Protein 3PZJ (pdb70)

Sequence (375 aa):
SPPIAPSTPLLAGWRSAGKAPEAAIRGEAVSLQPLDAPRHGAALFRLFAGDDSHWEHLPYGPFEDEDAFITWLALTVAQSDTALYVVCAKDSDDQALGFLGYRQVQAHGAIEIGHVNFSPALRRTRLATEAVFLLLKTAFELGYRRCCEWRCDSRNAASAAAARRFGFQFEGTLLRQAVVKRRNRDTHVFSLDGEWDAAGWRSAGKAPEAAIRGEAVSLQPLDAPRHGAALFRLFAGDDSHWEHLPYGPFEDEDAFITWLALTVAQQSDTALYVVCASDQALGFLGYRRQVQAHGAIEIGHVNFSPALRRLATEAVFLLLKTAFELGYRRCEWRCDSRNAASAAAARRFGFQFEGTLRQAVVKRRNRDTHVFSLDGEWDA

Solvent-accessible surface area: 17726 Å² total

Foldseek 3Di:
DDDDDDDDDDDPPDDFFDAADQQWQADDFKIWGWDDLVPCQVLQLVLCVPPFCLCVFPQDDDAPDSVRRSVVVVVQCPDRFWTKTFIDTGPDPRGQHMWTWGDTRGQLEIETDPGRGRPVGPPDPSSLVVVVSRVVRSVVRPRFKYKYKTFPVCVVSVVVCVVNPWAWDDWAFQPAGPRHGTIMTITMGSVSNVD/DPQFWFADDDQQWLDDDQKIWGWDDLVPCQQLQLVLCPPPFCLCVFHQDDDAPDSVRRSVVVVVQCVDPFWTKTFIDSVVRTFWMWTWGDTTRQLEIETDPGRGHPVCCVSSVVVVVSRVVVSLVSPRFKYKYKTFPVDPVSVVSCVVVPWAWDDWQFQPAGPNHGTIMTMTMGSVSVVD

Structure (mmCIF, N/CA/C/O backbone):
data_3PZJ
#
_entry.id   3PZJ
#
_cell.length_a   64.665
_cell.length_b   67.434
_cell.length_c   85.271
_cell.angle_alpha   90.00
_cell.angle_beta   90.00
_cell.angle_gamma   90.00
#
_symmetry.space_group_name_H-M   'P 21 21 21'
#
loop_
_entity.id
_entity.type
_entity.pdbx_description
1 polymer 'Probable acetyltransferases'
2 non-polymer 'SODIUM ION'
3 non-polymer 1,2-ETHANEDIOL
4 water water
#
loop_
_atom_site.group_PDB
_atom_site.id
_atom_site.type_symbol
_atom_site.label_atom_id
_atom_site.label_alt_id
_atom_site.label_comp_id
_atom_site.label_asym_id
_atom_site.label_entity_id
_atom_site.label_seq_id
_atom_site.pdbx_PDB_ins_code
_atom_site.Cartn_x
_atom_site.Cartn_y
_atom_site.Cartn_z
_atom_site.occupancy
_atom_site.B_iso_or_equiv
_atom_site.auth_seq_id
_atom_site.auth_comp_id
_atom_site.auth_asym_id
_atom_site.auth_atom_id
_atom_site.pdbx_PDB_model_num
ATOM 1 N N . SER A 1 10 ? 14.228 13.934 -25.227 1.00 62.80 7 SER A N 1
ATOM 2 C CA . SER A 1 10 ? 14.641 12.899 -24.250 1.00 60.52 7 SER A CA 1
ATOM 3 C C . SER A 1 10 ? 14.444 13.416 -22.819 1.00 57.25 7 SER A C 1
ATOM 4 O O . SER A 1 10 ? 14.661 14.601 -22.534 1.00 56.82 7 SER A O 1
ATOM 7 N N . PRO A 1 11 ? 14.039 12.521 -21.908 1.00 54.67 8 PRO A N 1
ATOM 8 C CA . PRO A 1 11 ? 13.570 12.931 -20.595 1.00 52.41 8 PRO A CA 1
ATOM 9 C C . PRO A 1 11 ? 14.616 13.664 -19.692 1.00 51.11 8 PRO A C 1
ATOM 10 O O . PRO A 1 11 ? 15.820 13.538 -19.863 1.00 50.06 8 PRO A O 1
ATOM 14 N N . PRO A 1 12 ? 14.134 14.447 -18.729 1.00 51.04 9 PRO A N 1
ATOM 15 C CA . PRO A 1 12 ? 15.047 15.238 -17.924 1.00 50.67 9 PRO A CA 1
ATOM 16 C C . PRO A 1 12 ? 16.164 14.414 -17.267 1.00 50.30 9 PRO A C 1
ATOM 17 O O . PRO A 1 12 ? 15.947 13.235 -16.900 1.00 49.73 9 PRO A O 1
ATOM 21 N N . ILE A 1 13 ? 17.350 15.020 -17.166 1.00 50.09 10 ILE A N 1
ATOM 22 C CA . ILE A 1 13 ? 18.383 14.535 -16.263 1.00 49.78 10 ILE A CA 1
ATOM 23 C C . ILE A 1 13 ? 18.135 15.285 -14.968 1.00 49.47 10 ILE A C 1
ATOM 24 O O . ILE A 1 13 ? 18.155 16.532 -14.932 1.00 50.05 10 ILE A O 1
ATOM 29 N N . ALA A 1 14 ? 17.885 14.541 -13.896 1.00 47.83 11 ALA A N 1
ATOM 30 C CA . ALA A 1 14 ? 17.665 15.167 -12.605 1.00 47.22 11 ALA A CA 1
ATOM 31 C C . ALA A 1 14 ? 19.032 15.447 -11.953 1.00 47.31 11 ALA A C 1
ATOM 32 O O . ALA A 1 14 ? 19.934 14.584 -11.987 1.00 46.40 11 ALA A O 1
ATOM 34 N N . PRO A 1 15 ? 19.190 16.652 -11.346 1.00 47.55 12 PRO A N 1
ATOM 35 C CA . PRO A 1 15 ? 20.418 16.928 -10.593 1.00 48.10 12 PRO A CA 1
ATOM 36 C C . PRO A 1 15 ? 20.508 16.179 -9.250 1.00 48.49 12 PRO A C 1
ATOM 37 O O . PRO A 1 15 ? 19.553 15.522 -8.826 1.00 46.46 12 PRO A O 1
ATOM 41 N N . SER A 1 16 ? 21.628 16.369 -8.540 1.00 57.60 13 SER A N 1
ATOM 42 C CA . SER A 1 16 ? 21.757 15.905 -7.165 1.00 53.10 13 SER A CA 1
ATOM 43 C C . SER A 1 16 ? 20.751 16.650 -6.276 1.00 50.55 13 SER A C 1
ATOM 44 O O . SER A 1 16 ? 20.463 17.814 -6.534 1.00 53.37 13 SER A O 1
ATOM 47 N N . THR A 1 17 ? 20.184 15.966 -5.280 1.00 47.00 14 THR A N 1
ATOM 48 C CA . THR A 1 17 ? 19.315 16.625 -4.303 1.00 45.58 14 THR A CA 1
ATOM 49 C C . THR A 1 17 ? 19.702 16.273 -2.858 1.00 42.66 14 THR A C 1
ATOM 50 O O . THR A 1 17 ? 20.378 15.285 -2.601 1.00 41.56 14 THR A O 1
ATOM 54 N N . PRO A 1 18 ? 19.293 17.114 -1.907 1.00 42.07 15 PRO A N 1
ATOM 55 C CA . PRO A 1 18 ? 19.675 16.802 -0.553 1.00 42.06 15 PRO A CA 1
ATOM 56 C C . PRO A 1 18 ? 19.064 15.503 -0.055 1.00 39.93 15 PRO A C 1
ATOM 57 O O . PRO A 1 18 ? 18.113 14.997 -0.625 1.00 40.12 15 PRO A O 1
ATOM 61 N N . LEU A 1 19 ? 19.654 14.965 0.979 1.00 40.89 16 LEU A N 1
ATOM 62 C CA . LEU A 1 19 ? 19.046 13.889 1.731 1.00 43.14 16 LEU A CA 1
ATOM 63 C C . LEU A 1 19 ? 17.651 14.285 2.225 1.00 41.97 16 LEU A C 1
ATOM 64 O O . LEU A 1 19 ? 17.388 15.470 2.530 1.00 39.71 16 LEU A O 1
ATOM 69 N N . LEU A 1 20 ? 16.774 13.284 2.307 1.00 40.45 17 LEU A N 1
ATOM 70 C CA . LEU A 1 20 ? 15.455 13.457 2.902 1.00 40.95 17 LEU A CA 1
ATOM 71 C C . LEU A 1 20 ? 15.587 13.339 4.404 1.00 46.78 17 LEU A C 1
ATOM 72 O O . LEU A 1 20 ? 16.148 12.320 4.869 1.00 48.96 17 LEU A O 1
ATOM 77 N N . ALA A 1 21 ? 15.050 14.341 5.137 1.00 48.16 18 ALA A N 1
ATOM 78 C CA . ALA A 1 21 ? 15.214 14.413 6.611 1.00 56.25 18 ALA A CA 1
ATOM 79 C C . ALA A 1 21 ? 14.192 13.521 7.312 1.00 60.20 18 ALA A C 1
ATOM 80 O O . ALA A 1 21 ? 12.975 13.564 7.007 1.00 59.37 18 ALA A O 1
ATOM 82 N N . GLY A 1 22 ? 14.681 12.700 8.224 1.00 48.03 19 GLY A N 1
ATOM 83 C CA . GLY A 1 22 ? 13.816 11.871 9.021 1.00 48.43 19 GLY A CA 1
ATOM 84 C C . GLY A 1 22 ? 13.052 10.880 8.155 1.00 45.45 19 GLY A C 1
ATOM 85 O O . GLY A 1 22 ? 11.877 10.577 8.460 1.00 46.94 19 GLY A O 1
ATOM 86 N N . TRP A 1 23 ? 13.690 10.385 7.085 1.00 43.20 20 TRP A N 1
ATOM 87 C CA . TRP A 1 23 ? 13.061 9.323 6.280 1.00 40.12 20 TRP A CA 1
ATOM 88 C C . TRP A 1 23 ? 13.000 8.018 7.083 1.00 38.86 20 TRP A C 1
ATOM 89 O O . TRP A 1 23 ? 13.961 7.636 7.777 1.00 38.19 20 TRP A O 1
ATOM 100 N N . ARG A 1 24 ? 11.850 7.372 7.057 1.00 36.64 21 ARG A N 1
ATOM 101 C CA . ARG A 1 24 ? 11.726 5.990 7.527 1.00 36.70 21 ARG A CA 1
ATOM 102 C C . ARG A 1 24 ? 10.641 5.264 6.734 1.00 35.46 21 ARG A C 1
ATOM 103 O O . ARG A 1 24 ? 9.833 5.941 6.038 1.00 32.81 21 ARG A O 1
ATOM 111 N N . SER A 1 25 ? 10.586 3.932 6.858 1.00 34.09 22 SER A N 1
ATOM 112 C CA . SER A 1 25 ? 9.545 3.204 6.150 1.00 33.53 22 SER A CA 1
ATOM 113 C C . SER A 1 25 ? 8.167 3.714 6.544 1.00 32.57 22 SER A C 1
ATOM 114 O O . SER A 1 25 ? 7.911 4.103 7.708 1.00 30.02 22 SER A O 1
ATOM 117 N N . ALA A 1 26 ? 7.267 3.717 5.543 1.00 29.84 23 ALA A N 1
ATOM 118 C CA . ALA A 1 26 ? 5.879 4.074 5.804 1.00 30.08 23 ALA A CA 1
ATOM 119 C C . ALA A 1 26 ? 5.146 2.946 6.570 1.00 31.27 23 ALA A C 1
ATOM 120 O O . ALA A 1 26 ? 5.576 1.746 6.587 1.00 31.29 23 ALA A O 1
ATOM 122 N N . GLY A 1 27 ? 4.037 3.308 7.217 1.00 31.39 24 GLY A N 1
ATOM 123 C CA . GLY A 1 27 ? 3.298 2.345 8.062 1.00 33.02 24 GLY A CA 1
ATOM 124 C C . GLY A 1 27 ? 2.425 1.356 7.286 1.00 32.53 24 GLY A C 1
ATOM 125 O O . GLY A 1 27 ? 2.171 1.520 6.074 1.00 29.40 24 GLY A O 1
ATOM 126 N N . LYS A 1 28 ? 1.946 0.344 8.019 1.00 32.75 25 LYS A N 1
ATOM 127 C CA . LYS A 1 28 ? 1.083 -0.693 7.491 1.00 33.13 25 LYS A CA 1
ATOM 128 C C . LYS A 1 28 ? -0.339 -0.117 7.343 1.00 32.91 25 LYS A C 1
ATOM 129 O O . LYS A 1 28 ? -0.672 0.898 7.947 1.00 33.05 25 LYS A O 1
ATOM 131 N N . ALA A 1 29 ? -1.200 -0.797 6.594 1.00 33.37 26 ALA A N 1
ATOM 132 C CA . ALA A 1 29 ? -2.583 -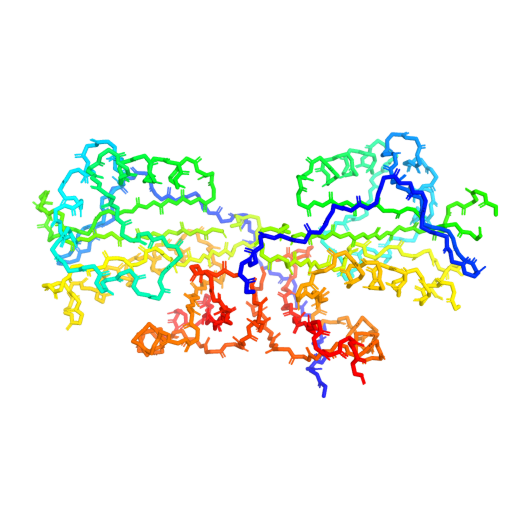0.266 6.351 1.00 33.48 26 ALA A CA 1
ATOM 133 C C . ALA A 1 29 ? -3.376 -0.387 7.620 1.00 34.14 26 ALA A C 1
ATOM 134 O O . ALA A 1 29 ? -3.165 -1.358 8.371 1.00 32.45 26 ALA A O 1
ATOM 136 N N . PRO A 1 30 ? -4.254 0.583 7.916 1.00 34.51 27 PRO A N 1
ATOM 137 C CA . PRO A 1 30 ? -4.933 0.470 9.192 1.00 35.31 27 PRO A CA 1
ATOM 138 C C . PRO A 1 30 ? -5.730 -0.785 9.242 1.00 36.37 27 PRO A C 1
ATOM 139 O O . PRO A 1 30 ? -6.367 -1.193 8.231 1.00 34.74 27 PRO A O 1
ATOM 143 N N . GLU A 1 31 ? -5.727 -1.365 10.435 1.00 37.01 28 GLU A N 1
ATOM 144 C CA . GLU A 1 31 ? -6.502 -2.572 10.739 1.00 38.94 28 GLU A CA 1
ATOM 145 C C . GLU A 1 31 ? -7.843 -2.210 11.445 1.00 39.09 28 GLU A C 1
ATOM 146 O O . GLU A 1 31 ? -8.664 -3.063 11.707 1.00 43.67 28 GLU A O 1
ATOM 148 N N . ALA A 1 32 ? -8.061 -0.944 11.775 1.00 39.07 29 ALA A N 1
ATOM 149 C CA . ALA A 1 32 ? -9.350 -0.479 12.345 1.00 38.72 29 ALA A CA 1
ATOM 150 C C . ALA A 1 32 ? -9.991 0.433 11.347 1.00 36.92 29 ALA A C 1
ATOM 151 O O . ALA A 1 32 ? -9.311 0.872 10.419 1.00 35.03 29 ALA A O 1
ATOM 153 N N . ALA A 1 33 ? -11.267 0.745 11.546 1.00 37.33 30 ALA A N 1
ATOM 154 C CA . ALA A 1 33 ? -12.021 1.599 10.618 1.00 37.80 30 ALA A CA 1
ATOM 155 C C . ALA A 1 33 ? -11.449 2.984 10.531 1.00 37.56 30 ALA A C 1
ATOM 156 O O . ALA A 1 33 ? -11.012 3.518 11.546 1.00 38.89 30 ALA A O 1
ATOM 158 N N . ILE A 1 34 ? -11.508 3.556 9.332 1.00 36.51 31 ILE A N 1
ATOM 159 C CA . ILE A 1 34 ? -11.064 4.914 9.052 1.00 36.56 31 ILE A CA 1
ATOM 160 C C . ILE A 1 34 ? -12.322 5.776 8.984 1.00 37.63 31 ILE A C 1
ATOM 161 O O . ILE A 1 34 ? -13.145 5.602 8.102 1.00 36.64 31 ILE A O 1
ATOM 166 N N . ARG A 1 35 ? -12.493 6.680 9.960 1.00 39.51 32 ARG A N 1
ATOM 167 C CA . ARG A 1 35 ? -13.770 7.371 10.139 1.00 40.93 32 ARG A CA 1
ATOM 168 C C . ARG A 1 35 ? -13.677 8.766 9.526 1.00 41.39 32 ARG A C 1
ATOM 169 O O . ARG A 1 35 ? -12.704 9.510 9.773 1.00 42.67 32 ARG A O 1
ATOM 171 N N . GLY A 1 36 ? -14.653 9.117 8.690 1.00 39.17 33 GLY A N 1
ATOM 172 C CA . GLY A 1 36 ? -14.758 10.469 8.215 1.00 38.90 33 GLY A CA 1
ATOM 173 C C . GLY A 1 36 ? -16.008 11.139 8.733 1.00 39.45 33 GLY A C 1
ATOM 174 O O . GLY A 1 36 ? -16.604 10.719 9.752 1.00 40.50 33 GLY A O 1
ATOM 175 N N . GLU A 1 37 ? -16.398 12.196 8.045 1.00 39.12 34 GLU A N 1
ATOM 176 C CA . GLU A 1 37 ? -17.596 12.942 8.415 1.00 42.06 34 GLU A CA 1
ATOM 177 C C . GLU A 1 37 ? -18.856 12.195 7.965 1.00 41.14 34 GLU A C 1
ATOM 178 O O . GLU A 1 37 ? -19.780 12.036 8.772 1.00 43.36 34 GLU A O 1
ATOM 180 N N . ALA A 1 38 ? -18.910 11.704 6.721 1.00 39.53 35 ALA A N 1
ATOM 181 C CA . ALA A 1 38 ? -20.160 11.061 6.215 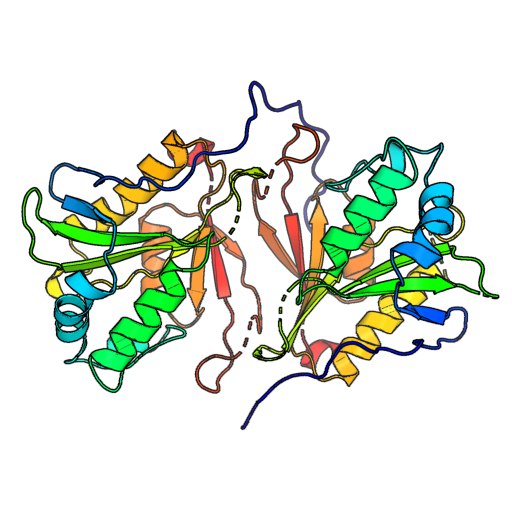1.00 38.66 35 ALA A CA 1
ATOM 182 C C . ALA A 1 38 ? -19.944 9.584 5.922 1.00 38.07 35 ALA A C 1
ATOM 183 O O . ALA A 1 38 ? -20.871 8.850 5.645 1.00 37.78 35 ALA A O 1
ATOM 185 N N . VAL A 1 39 ? -18.694 9.148 5.942 1.00 36.95 36 VAL A N 1
ATOM 186 C CA . VAL A 1 39 ? -18.355 7.775 5.565 1.00 36.08 36 VAL A CA 1
ATOM 187 C C . VAL A 1 39 ? -17.445 7.207 6.602 1.00 36.22 36 VAL A C 1
ATOM 188 O O . VAL A 1 39 ? -16.671 7.927 7.268 1.00 36.40 36 VAL A O 1
ATOM 192 N N . SER A 1 40 ? -17.498 5.897 6.707 1.00 35.28 37 SER A N 1
ATOM 193 C CA . SER A 1 40 ? -16.461 5.161 7.386 1.00 35.16 37 SER A CA 1
ATOM 194 C C . SER A 1 40 ? -16.029 4.034 6.436 1.00 31.76 37 SER A C 1
ATOM 195 O O . SER A 1 40 ? -16.866 3.409 5.738 1.00 31.91 37 SER A O 1
ATOM 198 N N . LEU A 1 41 ? -14.741 3.767 6.451 1.00 31.45 38 LEU A N 1
ATOM 199 C CA . LEU A 1 41 ? -14.116 2.665 5.678 1.00 30.48 38 LEU A CA 1
ATOM 200 C C . LEU A 1 41 ? -13.774 1.541 6.668 1.00 29.79 38 LEU A C 1
ATOM 201 O O . LEU A 1 41 ? -12.967 1.749 7.619 1.00 28.69 38 LEU A O 1
ATOM 206 N N . GLN A 1 42 ? -14.465 0.426 6.519 1.00 27.90 39 GLN A N 1
ATOM 207 C CA . GLN A 1 42 ? -14.279 -0.658 7.424 1.00 29.87 39 GLN A CA 1
ATOM 208 C C . GLN A 1 42 ? -13.375 -1.673 6.801 1.00 28.09 39 GLN A C 1
ATOM 209 O O . GLN A 1 42 ? -13.604 -2.070 5.661 1.00 29.33 39 GLN A O 1
ATOM 215 N N . PRO A 1 43 ? -12.419 -2.178 7.559 1.00 28.58 40 PRO A N 1
ATOM 216 C CA . PRO A 1 43 ? -11.583 -3.234 7.039 1.00 28.38 40 PRO A CA 1
ATOM 217 C C . PRO A 1 43 ? -12.374 -4.376 6.508 1.00 27.56 40 PRO A C 1
ATOM 218 O O . PRO A 1 43 ? -13.258 -4.914 7.204 1.00 23.44 40 PRO A O 1
ATOM 222 N N . LEU A 1 44 ? -12.037 -4.827 5.306 1.00 27.04 41 LEU A N 1
ATOM 223 C CA . LEU A 1 44 ? -12.912 -5.729 4.655 1.00 28.39 41 LEU A CA 1
ATOM 224 C C . LEU A 1 44 ? -12.696 -7.087 5.322 1.00 30.65 41 LEU A C 1
ATOM 225 O O . LEU A 1 44 ? -11.586 -7.495 5.617 1.00 30.15 41 LEU A O 1
ATOM 230 N N . ASP A 1 45 ? -13.776 -7.797 5.503 1.00 30.34 42 ASP A N 1
ATOM 231 C CA . ASP A 1 45 ? -13.743 -9.125 6.091 1.00 34.12 42 ASP A CA 1
ATOM 232 C C . ASP A 1 45 ? -14.331 -10.046 5.003 1.00 33.48 42 ASP A C 1
ATOM 233 O O . ASP A 1 45 ? -15.482 -10.177 4.898 1.00 35.38 42 ASP A O 1
ATOM 238 N N . ALA A 1 46 ? -13.483 -10.551 4.127 1.00 36.67 43 ALA A N 1
ATOM 239 C CA . ALA A 1 46 ? -13.925 -11.115 2.813 1.00 36.44 43 ALA A CA 1
ATOM 240 C C . ALA A 1 46 ? -15.117 -12.063 2.964 1.00 37.10 43 ALA A C 1
ATOM 241 O O . ALA A 1 46 ? -16.158 -11.882 2.308 1.00 35.77 43 ALA A O 1
ATOM 243 N N . PRO A 1 47 ? -15.004 -13.022 3.871 1.00 39.04 44 PRO A N 1
ATOM 244 C CA . PRO A 1 47 ? -16.137 -13.939 4.058 1.00 40.75 44 PRO A CA 1
ATOM 245 C C . PRO A 1 47 ? -17.386 -13.361 4.778 1.00 41.44 44 PRO A C 1
ATOM 246 O O . PRO A 1 47 ? -18.483 -13.971 4.657 1.00 42.53 44 PRO A O 1
ATOM 250 N N . ARG A 1 48 ? -17.230 -12.289 5.561 1.00 39.29 45 ARG A N 1
ATOM 251 C CA . ARG A 1 48 ? -18.426 -11.667 6.221 1.00 40.45 45 ARG A CA 1
ATOM 252 C C . ARG A 1 48 ? -19.155 -10.668 5.280 1.00 38.15 45 ARG A C 1
ATOM 253 O O . ARG A 1 48 ? -20.378 -10.698 5.163 1.00 39.14 45 ARG A O 1
ATOM 261 N N . HIS A 1 49 ? -18.395 -9.737 4.702 1.00 35.91 46 HIS A N 1
ATOM 262 C CA . HIS A 1 49 ? -18.912 -8.623 3.886 1.00 33.48 46 HIS A CA 1
ATOM 263 C C . HIS A 1 49 ? -19.231 -9.094 2.471 1.00 31.98 46 HIS A C 1
ATOM 264 O O . HIS A 1 49 ? -19.978 -8.424 1.726 1.00 30.30 46 HIS A O 1
ATOM 271 N N . GLY A 1 50 ? -18.661 -10.238 2.122 1.00 28.77 47 GLY A N 1
ATOM 272 C CA . GLY A 1 50 ? -18.707 -10.845 0.798 1.00 29.01 47 GLY A CA 1
ATOM 273 C C . GLY A 1 50 ? -20.070 -10.911 0.106 1.00 29.50 47 GLY A C 1
ATOM 274 O O . GLY A 1 50 ? -20.193 -10.474 -1.033 1.00 26.55 47 GLY A O 1
ATOM 275 N N . ALA A 1 51 ? -21.076 -11.523 0.737 1.00 30.92 48 ALA A N 1
ATOM 276 C CA . ALA A 1 51 ? -22.407 -11.683 0.081 1.00 32.92 48 ALA A CA 1
ATOM 277 C C . ALA A 1 51 ? -23.097 -10.342 -0.182 1.00 31.82 48 ALA A C 1
ATOM 278 O O . ALA A 1 51 ? -23.656 -10.144 -1.244 1.00 32.33 48 ALA A O 1
ATOM 280 N N . ALA A 1 52 ? -22.948 -9.395 0.739 1.00 31.26 49 ALA A N 1
ATOM 281 C CA . ALA A 1 52 ? -23.517 -8.075 0.546 1.00 31.65 49 ALA A CA 1
ATOM 282 C C . ALA A 1 52 ? -22.866 -7.400 -0.627 1.00 30.86 49 ALA A C 1
ATOM 283 O O . ALA A 1 52 ? -23.559 -6.761 -1.444 1.00 29.80 49 ALA A O 1
ATOM 285 N N . LEU A 1 53 ? -21.541 -7.503 -0.721 1.00 28.65 50 LEU A N 1
ATOM 286 C CA . LEU A 1 53 ? -20.853 -6.813 -1.817 1.00 27.86 50 LEU A CA 1
ATOM 287 C C . LEU A 1 53 ? -21.205 -7.480 -3.117 1.00 29.08 50 LEU A C 1
ATOM 288 O O . LEU A 1 53 ? -21.361 -6.810 -4.102 1.00 30.07 50 LEU A O 1
ATOM 293 N N . PHE A 1 54 ? -21.300 -8.815 -3.123 1.00 26.92 51 PHE A N 1
ATOM 294 C CA . PHE A 1 54 ? -21.675 -9.502 -4.337 1.00 30.31 51 PHE A CA 1
ATOM 295 C C . PHE A 1 54 ? -22.985 -8.955 -4.894 1.00 30.88 51 PHE A C 1
ATOM 296 O O . PHE A 1 54 ? -23.081 -8.655 -6.076 1.00 30.94 51 PHE A O 1
ATOM 304 N N . ARG A 1 55 ? -23.994 -8.853 -4.032 1.00 32.25 52 ARG A N 1
ATOM 305 C CA . ARG A 1 55 ? -25.368 -8.411 -4.431 1.00 34.81 52 ARG A CA 1
ATOM 306 C C . ARG A 1 55 ? -25.332 -7.044 -5.020 1.00 35.15 52 ARG A C 1
ATOM 307 O O . ARG A 1 55 ? -26.088 -6.758 -5.918 1.00 35.32 52 ARG A O 1
ATOM 315 N N . LEU A 1 56 ? -24.446 -6.194 -4.501 1.00 33.95 53 LEU A N 1
ATOM 316 C CA . LEU A 1 56 ? -24.381 -4.840 -4.956 1.00 34.33 53 LEU A CA 1
ATOM 317 C C . LEU A 1 56 ? -24.118 -4.732 -6.470 1.00 33.46 53 LEU A C 1
ATOM 318 O O . LEU A 1 56 ? -24.631 -3.795 -7.120 1.00 34.20 53 LEU A O 1
ATOM 323 N N . PHE A 1 57 ? -23.350 -5.667 -7.045 1.00 32.01 54 PHE A N 1
ATOM 324 C CA . PHE A 1 57 ? -22.983 -5.577 -8.454 1.00 32.61 54 PHE A CA 1
ATOM 325 C C . PHE A 1 57 ? -23.645 -6.664 -9.299 1.00 35.76 54 PHE A C 1
ATOM 326 O O . PHE A 1 57 ? -23.626 -6.569 -10.517 1.00 34.88 54 PHE A O 1
ATOM 334 N N . ALA A 1 58 ? -24.203 -7.693 -8.625 1.00 38.69 55 ALA A N 1
ATOM 335 C CA . ALA A 1 58 ? -24.794 -8.882 -9.275 1.00 41.09 55 ALA A CA 1
ATOM 336 C C . ALA A 1 58 ? -25.666 -8.474 -10.430 1.00 42.28 55 ALA A C 1
ATOM 337 O O . ALA A 1 58 ? -25.744 -9.187 -11.451 1.00 45.54 55 ALA A O 1
ATOM 339 N N . GLY A 1 59 ? -26.329 -7.339 -10.272 1.00 42.95 56 GLY A N 1
ATOM 340 C CA . GLY A 1 59 ? -27.269 -6.875 -11.238 1.00 43.68 56 GLY A CA 1
ATOM 341 C C . GLY A 1 59 ? -26.757 -6.476 -12.605 1.00 44.39 56 GLY A C 1
ATOM 342 O O . GLY A 1 59 ? -27.295 -6.955 -13.604 1.00 46.80 56 GLY A O 1
ATOM 343 N N . ASP A 1 60 ? -25.769 -5.569 -12.658 1.00 40.21 57 ASP A N 1
ATOM 344 C CA . ASP A 1 60 ? -25.298 -5.027 -13.911 1.00 39.77 57 ASP A CA 1
ATOM 345 C C . ASP A 1 60 ? -23.824 -5.396 -14.188 1.00 35.85 57 ASP A C 1
ATOM 346 O O . ASP A 1 60 ? -22.913 -4.746 -13.734 1.00 34.79 57 ASP A O 1
ATOM 351 N N . ASP A 1 61 ? -23.634 -6.413 -15.019 1.00 33.29 58 ASP A N 1
ATOM 352 C CA . ASP A 1 61 ? -22.331 -6.903 -15.386 1.00 32.91 58 ASP A CA 1
ATOM 353 C C . ASP A 1 61 ? -21.414 -5.903 -16.071 1.00 31.74 58 ASP A C 1
ATOM 354 O O . ASP A 1 61 ? -20.211 -6.115 -16.064 1.00 30.90 58 ASP A O 1
ATOM 359 N N . SER A 1 62 ? -21.970 -4.811 -16.589 1.00 30.46 59 SER A N 1
ATOM 360 C CA . SER A 1 62 ? -21.174 -3.737 -17.214 1.00 32.44 59 SER A CA 1
ATOM 361 C C . SER A 1 62 ? -20.224 -3.069 -16.209 1.00 30.53 59 SER A C 1
ATOM 362 O O . SER A 1 62 ? -19.242 -2.516 -16.612 1.00 29.78 59 SER A O 1
ATOM 365 N N . HIS A 1 63 ? -20.476 -3.230 -14.915 1.00 28.66 60 HIS A N 1
ATOM 366 C CA . HIS A 1 63 ? -19.601 -2.744 -13.862 1.00 28.20 60 HIS A CA 1
ATOM 367 C C . HIS A 1 63 ? -18.116 -3.137 -14.059 1.00 27.38 60 HIS A C 1
ATOM 368 O O . HIS A 1 63 ? -17.208 -2.354 -13.834 1.00 26.93 60 HIS A O 1
ATOM 375 N N . TRP A 1 64 ? -17.898 -4.343 -14.550 1.00 28.30 61 TRP A N 1
ATOM 376 C CA . TRP A 1 64 ? -16.605 -4.964 -14.633 1.00 28.39 61 TRP A CA 1
ATOM 377 C C . TRP A 1 64 ? -15.892 -4.657 -15.980 1.00 30.49 61 TRP A C 1
ATOM 378 O O . TRP A 1 64 ? -14.758 -5.032 -16.141 1.00 29.97 61 TRP A O 1
ATOM 389 N N . GLU A 1 65 ? -16.525 -3.871 -16.878 1.00 31.57 62 GLU A N 1
ATOM 390 C CA . GLU A 1 65 ? -16.124 -3.760 -18.290 1.00 33.78 62 GLU A CA 1
ATOM 391 C C . GLU A 1 65 ? -14.639 -3.433 -18.451 1.00 34.08 62 GLU A C 1
ATOM 392 O O . GLU A 1 65 ? -13.967 -3.999 -19.320 1.00 34.38 62 GLU A O 1
ATOM 398 N N . HIS A 1 66 ? -14.145 -2.491 -17.664 1.00 31.81 63 HIS A N 1
ATOM 399 C CA . HIS A 1 66 ? -12.728 -2.061 -17.796 1.00 33.02 63 HIS A CA 1
ATOM 400 C C . HIS A 1 66 ? -11.819 -2.560 -16.646 1.00 32.57 63 HIS A C 1
ATOM 401 O O . HIS A 1 66 ? -10.661 -2.062 -16.433 1.00 33.90 63 HIS A O 1
ATOM 408 N N . LEU A 1 67 ? -12.294 -3.550 -15.915 1.00 31.79 64 LEU A N 1
ATOM 409 C CA . LEU A 1 67 ? -11.548 -4.072 -14.770 1.00 30.70 64 LEU A CA 1
ATOM 410 C C . LEU A 1 67 ? -10.972 -5.429 -15.062 1.00 31.28 64 LEU A C 1
ATOM 411 O O . LEU A 1 67 ? -11.564 -6.184 -15.864 1.00 29.90 64 LEU A O 1
ATOM 416 N N . PRO A 1 68 ? -9.887 -5.819 -14.354 1.00 29.29 65 PRO A N 1
ATOM 417 C CA . PRO A 1 68 ? -9.301 -7.112 -14.681 1.00 30.98 65 PRO A CA 1
ATOM 418 C C . PRO A 1 68 ? -9.963 -8.322 -14.034 1.00 31.82 65 PRO A C 1
ATOM 419 O O . PRO A 1 68 ? -9.414 -9.407 -14.057 1.00 33.11 65 PRO A O 1
ATOM 423 N N . TYR A 1 69 ? -11.154 -8.143 -13.458 1.00 29.77 66 TYR A N 1
ATOM 424 C CA . TYR A 1 69 ? -11.863 -9.216 -12.817 1.00 29.47 66 TYR A CA 1
ATOM 425 C C . TYR A 1 69 ? -13.333 -8.970 -12.996 1.00 28.51 66 TYR A C 1
ATOM 426 O O . TYR A 1 69 ? -13.756 -7.895 -13.376 1.00 28.13 66 TYR A O 1
ATOM 435 N N . GLY A 1 70 ? -14.112 -9.947 -12.596 1.00 30.24 67 GLY A N 1
ATOM 436 C CA . GLY A 1 70 ? -15.541 -9.880 -12.764 1.00 30.18 67 GLY A CA 1
ATOM 437 C C . GLY A 1 70 ? -15.977 -10.125 -14.219 1.00 31.91 67 GLY A C 1
ATOM 438 O O . GLY A 1 70 ? -15.187 -10.131 -15.156 1.00 32.91 67 GLY A O 1
ATOM 439 N N . PRO A 1 71 ? -17.247 -10.385 -14.418 1.00 32.51 68 PRO A N 1
ATOM 440 C CA . PRO A 1 71 ? -18.250 -10.636 -13.395 1.00 31.89 68 PRO A CA 1
ATOM 441 C C . PRO A 1 71 ? -18.035 -11.980 -12.729 1.00 31.01 68 PRO A C 1
ATOM 442 O O . PRO A 1 71 ? -17.196 -12.775 -13.152 1.00 30.84 68 PRO A O 1
ATOM 446 N N . PHE A 1 72 ? -18.739 -12.177 -11.635 1.00 31.48 69 PHE A N 1
ATOM 447 C CA . PHE A 1 72 ? -18.595 -13.372 -10.808 1.00 31.35 69 PHE A CA 1
ATOM 448 C C . PHE A 1 72 ? -19.830 -14.278 -10.980 1.00 33.80 69 PHE A C 1
ATOM 449 O O . PHE A 1 72 ? -20.959 -13.809 -10.954 1.00 33.06 69 PHE A O 1
ATOM 457 N N . GLU A 1 73 ? -19.599 -15.559 -11.222 1.00 35.96 70 GLU A N 1
ATOM 458 C CA . GLU A 1 73 ? -20.710 -16.438 -11.583 1.00 39.44 70 GLU A CA 1
ATOM 459 C C . GLU A 1 73 ? -21.651 -16.676 -10.395 1.00 38.70 70 GLU A C 1
ATOM 460 O O . GLU A 1 73 ? -22.762 -17.127 -10.607 1.00 39.74 70 GLU A O 1
ATOM 466 N N . ASP A 1 74 ? -21.148 -16.508 -9.168 1.00 35.76 71 ASP A N 1
ATOM 467 C CA . ASP A 1 74 ? -21.942 -16.638 -7.953 1.00 36.67 71 ASP A CA 1
ATOM 468 C C . ASP A 1 74 ? -21.186 -16.091 -6.747 1.00 34.15 71 ASP A C 1
ATOM 469 O O . ASP A 1 74 ? -20.034 -15.765 -6.830 1.00 30.73 71 ASP A O 1
ATOM 474 N N . GLU A 1 75 ? -21.861 -16.039 -5.614 1.00 34.16 72 GLU A N 1
ATOM 475 C CA . GLU A 1 75 ? -21.281 -15.585 -4.372 1.00 34.41 72 GLU A CA 1
ATOM 476 C C . GLU A 1 75 ? -19.965 -16.224 -3.984 1.00 32.43 72 GLU A C 1
ATOM 477 O O . GLU A 1 75 ? -19.031 -15.517 -3.566 1.00 30.83 72 GLU A O 1
ATOM 483 N N . ASP A 1 76 ? -19.900 -17.535 -4.088 1.00 30.64 73 ASP A N 1
ATOM 484 C CA . ASP A 1 76 ? -18.672 -18.215 -3.714 1.00 29.34 73 ASP A CA 1
ATOM 485 C C . ASP A 1 76 ? -17.507 -17.770 -4.573 1.00 28.48 73 ASP A C 1
ATOM 486 O O . ASP A 1 76 ? -16.320 -17.702 -4.094 1.00 27.26 73 ASP A O 1
ATOM 491 N N . ALA A 1 77 ? -17.771 -17.514 -5.844 1.00 27.08 74 ALA A N 1
ATOM 492 C CA . ALA A 1 77 ? -16.645 -17.108 -6.737 1.00 27.45 74 ALA A CA 1
ATOM 493 C C . ALA A 1 77 ? -16.124 -15.761 -6.304 1.00 25.04 74 ALA A C 1
ATOM 494 O O . ALA A 1 77 ? -14.902 -15.501 -6.300 1.00 26.56 74 ALA A O 1
ATOM 496 N N . PHE A 1 78 ? -17.038 -14.910 -5.887 1.00 25.75 75 PHE A N 1
ATOM 497 C CA . PHE A 1 78 ? -16.689 -13.555 -5.489 1.00 24.77 75 PHE A CA 1
ATOM 498 C C . PHE A 1 78 ? -15.971 -13.511 -4.134 1.00 25.90 75 PHE A C 1
ATOM 499 O O . PHE A 1 78 ? -14.991 -12.802 -3.962 1.00 26.09 75 PHE A O 1
ATOM 507 N N . ILE A 1 79 ? -16.404 -14.342 -3.222 1.00 24.19 76 ILE A N 1
ATOM 508 C CA . ILE A 1 79 ? -15.767 -14.457 -1.935 1.00 23.89 76 ILE A CA 1
ATOM 509 C C . ILE A 1 79 ? -14.389 -15.038 -2.107 1.00 23.55 76 ILE A C 1
ATOM 510 O O . ILE A 1 79 ? -13.430 -14.572 -1.498 1.00 24.10 76 ILE A O 1
ATOM 515 N N . THR A 1 80 ? -14.257 -15.982 -3.008 1.00 23.82 77 THR A N 1
ATOM 516 C CA . THR A 1 80 ? -12.963 -16.591 -3.280 1.00 23.77 77 THR A CA 1
ATOM 517 C C . THR A 1 80 ? -11.967 -15.533 -3.811 1.00 23.01 77 THR A C 1
ATOM 518 O O . THR A 1 80 ? -10.877 -15.370 -3.248 1.00 22.27 77 THR A O 1
ATOM 522 N N . TRP A 1 81 ? -12.403 -14.766 -4.815 1.00 22.83 78 TRP A N 1
ATOM 523 C CA . TRP A 1 81 ? -11.625 -13.623 -5.364 1.00 23.63 78 TRP A CA 1
ATOM 524 C C . TRP A 1 81 ? -11.233 -12.638 -4.291 1.00 22.83 78 TRP A C 1
ATOM 525 O O . TRP A 1 81 ? -10.070 -12.202 -4.211 1.00 23.00 78 TRP A O 1
ATOM 536 N N . LEU A 1 82 ? -12.172 -12.270 -3.412 1.00 25.03 79 LEU A N 1
ATOM 537 C CA . LEU A 1 82 ? -11.907 -11.278 -2.395 1.00 25.34 79 LEU A CA 1
ATOM 538 C C . LEU A 1 82 ? -10.878 -11.748 -1.488 1.00 26.25 79 LEU A C 1
ATOM 539 O O . LEU A 1 82 ? -9.931 -11.020 -1.217 1.00 27.39 79 LEU A O 1
ATOM 544 N N . ALA A 1 83 ? -11.061 -12.979 -0.994 1.00 24.82 80 ALA A N 1
ATOM 545 C CA . ALA A 1 83 ? -10.149 -13.596 -0.057 1.00 25.57 80 ALA A CA 1
ATOM 546 C C . ALA A 1 83 ? -8.756 -13.703 -0.616 1.00 24.99 80 ALA A C 1
ATOM 547 O O . ALA A 1 83 ? -7.856 -13.329 0.080 1.00 24.55 80 ALA A O 1
ATOM 549 N N . LEU A 1 84 ? -8.561 -14.215 -1.834 1.00 23.95 81 LEU A N 1
ATOM 550 C CA . LEU A 1 84 ? -7.228 -14.279 -2.453 1.00 24.85 81 LEU A CA 1
ATOM 551 C C . LEU A 1 84 ? -6.640 -12.872 -2.735 1.00 25.43 81 LEU A C 1
ATOM 552 O O . LEU A 1 84 ? -5.402 -12.664 -2.663 1.00 26.36 81 LEU A O 1
ATOM 557 N N . THR A 1 85 ? -7.481 -11.888 -3.040 1.00 23.85 82 THR A N 1
ATOM 558 C CA . THR A 1 85 ? -6.931 -10.521 -3.226 1.00 25.09 82 THR A CA 1
ATOM 559 C C . THR A 1 85 ? -6.371 -9.928 -1.886 1.00 26.38 82 THR A C 1
ATOM 560 O O . THR A 1 85 ? -5.245 -9.403 -1.825 1.00 27.57 82 THR A O 1
ATOM 564 N N . VAL A 1 86 ? -7.167 -10.017 -0.829 1.00 26.47 83 VAL A N 1
ATOM 565 C CA . VAL A 1 86 ? -6.774 -9.503 0.477 1.00 28.25 83 VAL A CA 1
ATOM 566 C C . VAL A 1 86 ? -5.684 -10.321 1.163 1.00 26.76 83 VAL A C 1
ATOM 567 O O . VAL A 1 86 ? -4.901 -9.802 1.977 1.00 26.23 83 VAL A O 1
ATOM 571 N N . ALA A 1 87 ? -5.558 -11.584 0.793 1.00 26.73 84 ALA A N 1
ATOM 572 C CA . ALA A 1 87 ? -4.429 -12.366 1.283 1.00 26.91 84 ALA A CA 1
ATOM 573 C C . ALA A 1 87 ? -3.082 -11.848 0.899 1.00 27.30 84 ALA A C 1
ATOM 574 O O . ALA A 1 87 ? -2.081 -12.104 1.608 1.00 28.94 84 ALA A O 1
ATOM 576 N N . GLN A 1 88 ? -2.976 -11.128 -0.216 1.00 28.71 85 GLN A N 1
ATOM 577 C CA . GLN A 1 88 ? -1.667 -10.566 -0.575 1.00 29.83 85 GLN A CA 1
ATOM 578 C C . GLN A 1 88 ? -1.187 -9.571 0.488 1.00 28.54 85 GLN A C 1
ATOM 579 O O . GLN A 1 88 ? -1.934 -8.656 0.890 1.00 27.12 85 GLN A O 1
ATOM 585 N N . SER A 1 89 ? 0.077 -9.652 0.869 1.00 29.01 86 SER A N 1
ATOM 586 C CA . SER A 1 89 ? 0.564 -8.830 1.948 1.00 30.64 86 SER A CA 1
ATOM 587 C C . SER A 1 89 ? 0.557 -7.350 1.513 1.00 30.68 86 SER A C 1
ATOM 588 O O . SER A 1 89 ? 0.559 -6.447 2.360 1.00 32.91 86 SER A O 1
ATOM 591 N N . ASP A 1 90 ? 0.572 -7.083 0.206 1.00 27.49 87 ASP A N 1
ATOM 592 C CA . ASP A 1 90 ? 0.687 -5.667 -0.216 1.00 27.71 87 ASP A CA 1
ATOM 593 C C . ASP A 1 90 ? -0.655 -5.050 -0.590 1.00 24.93 87 ASP A C 1
ATOM 594 O O . ASP A 1 90 ? -0.726 -3.932 -1.166 1.00 24.04 87 ASP A O 1
ATOM 599 N N . THR A 1 91 ? -1.738 -5.760 -0.268 1.00 24.29 88 THR A N 1
ATOM 600 C CA . THR A 1 91 ? -3.091 -5.273 -0.586 1.00 25.05 88 THR A CA 1
ATOM 601 C C . THR A 1 91 ? -3.967 -5.227 0.701 1.00 26.60 88 THR A C 1
ATOM 602 O O . THR A 1 91 ? -3.912 -6.152 1.576 1.00 28.01 88 THR A O 1
ATOM 606 N N . ALA A 1 92 ? -4.724 -4.136 0.865 1.00 23.58 89 ALA A N 1
ATOM 607 C CA . ALA A 1 92 ? -5.679 -4.026 1.977 1.00 24.86 89 ALA A CA 1
ATOM 608 C C . ALA A 1 92 ? -6.933 -3.388 1.436 1.00 24.19 89 ALA A C 1
ATOM 609 O O . ALA A 1 92 ? -6.836 -2.380 0.739 1.00 24.95 89 ALA A O 1
ATOM 611 N N . LEU A 1 93 ? -8.083 -3.967 1.719 1.00 22.65 90 LEU A N 1
ATOM 612 C CA . LEU A 1 93 ? -9.339 -3.430 1.199 1.00 23.96 90 LEU A CA 1
ATOM 613 C C . LEU A 1 93 ? -10.264 -3.029 2.327 1.00 22.56 90 LEU A C 1
ATOM 614 O O . LEU A 1 93 ? -10.120 -3.535 3.455 1.00 23.08 90 LEU A O 1
ATOM 619 N N . TYR A 1 94 ? -11.156 -2.102 2.011 1.00 22.57 91 TYR A N 1
ATOM 620 C CA . TYR A 1 94 ? -12.098 -1.505 2.966 1.00 22.49 91 TYR A CA 1
ATOM 621 C C . TYR A 1 94 ? -13.446 -1.436 2.287 1.00 23.69 91 TYR A C 1
ATOM 622 O O . TYR A 1 94 ? -13.545 -1.259 1.060 1.00 23.31 91 TYR A O 1
ATOM 631 N N . VAL A 1 95 ? -14.488 -1.574 3.106 1.00 24.07 92 VAL A N 1
ATOM 632 C CA . VAL A 1 95 ? -15.842 -1.445 2.704 1.00 24.65 92 VAL A CA 1
ATOM 633 C C . VAL A 1 95 ? -16.356 0.009 3.035 1.00 26.85 92 VAL A C 1
ATOM 634 O O . VAL A 1 95 ? -16.148 0.551 4.117 1.00 27.77 92 VAL A O 1
ATOM 638 N N . VAL A 1 96 ? -17.005 0.618 2.047 1.00 27.03 93 VAL A N 1
ATOM 639 C CA . VAL A 1 96 ? -17.515 1.964 2.174 1.00 26.64 93 VAL A CA 1
ATOM 640 C C . VAL A 1 96 ? -18.916 1.839 2.781 1.00 29.19 93 VAL A C 1
ATOM 641 O O . VAL A 1 96 ? -19.774 1.209 2.182 1.00 30.48 93 VAL A O 1
ATOM 645 N N . CYS A 1 97 ? -19.109 2.451 3.960 1.00 31.38 94 CYS A N 1
ATOM 646 C CA . CYS A 1 97 ? -2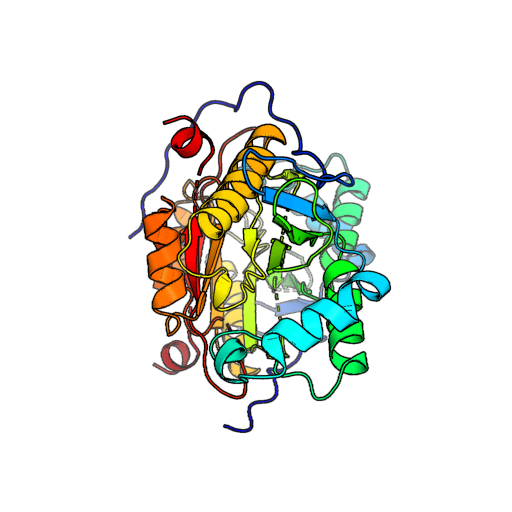0.404 2.546 4.645 1.00 33.69 94 CYS A CA 1
ATOM 647 C C . CYS A 1 97 ? -20.683 4.008 4.923 1.00 33.70 94 CYS A C 1
ATOM 648 O O . CYS A 1 97 ? -19.750 4.800 5.125 1.00 32.01 94 CYS A O 1
ATOM 651 N N . ALA A 1 98 ? -21.953 4.401 4.905 1.00 35.69 95 ALA A N 1
ATOM 652 C CA . ALA A 1 98 ? -22.375 5.644 5.593 1.00 36.27 95 ALA A CA 1
ATOM 653 C C . ALA A 1 98 ? -21.840 5.646 7.054 1.00 37.17 95 ALA A C 1
ATOM 654 O O . ALA A 1 98 ? -21.717 4.579 7.684 1.00 38.51 95 ALA A O 1
ATOM 656 N N . LYS A 1 99 ? -21.513 6.830 7.573 1.00 52.78 96 LYS A N 1
ATOM 657 C CA . LYS A 1 99 ? -21.026 6.992 8.945 1.00 56.87 96 LYS A CA 1
ATOM 658 C C . LYS A 1 99 ? -21.895 6.225 9.930 1.00 56.32 96 LYS A C 1
ATOM 659 O O . LYS A 1 99 ? -23.123 6.399 9.979 1.00 56.30 96 LYS A O 1
ATOM 661 N N . ASP A 1 100 ? -21.211 5.379 10.687 1.00 57.31 97 ASP A N 1
ATOM 662 C CA . ASP A 1 100 ? -21.758 4.555 11.748 1.00 59.46 97 ASP A CA 1
ATOM 663 C C . ASP A 1 100 ? -22.876 3.585 11.269 1.00 57.47 97 ASP A C 1
ATOM 664 O O . ASP A 1 100 ? -23.712 3.157 12.052 1.00 61.38 97 ASP A O 1
ATOM 669 N N . SER A 1 101 ? -22.883 3.238 9.988 1.00 55.07 98 SER A N 1
ATOM 670 C CA . SER A 1 101 ? -23.744 2.144 9.456 1.00 55.12 98 SER A CA 1
ATOM 671 C C . SER A 1 101 ? -22.937 0.906 9.052 1.00 54.49 98 SER A C 1
ATOM 672 O O . SER A 1 101 ? -21.717 0.998 8.818 1.00 53.40 98 SER A O 1
ATOM 675 N N . ASP A 1 102 ? -23.619 -0.243 8.969 1.00 56.58 99 ASP A N 1
ATOM 676 C CA A ASP A 1 102 ? -23.036 -1.511 8.536 0.50 58.05 99 ASP A CA 1
ATOM 677 C CA B ASP A 1 102 ? -22.955 -1.463 8.498 0.50 57.63 99 ASP A CA 1
ATOM 678 C C . ASP A 1 102 ? -23.436 -1.878 7.095 1.00 57.92 99 ASP A C 1
ATOM 679 O O . ASP A 1 102 ? -23.160 -2.997 6.637 1.00 62.29 99 ASP A O 1
ATOM 688 N N . GLN A 1 103 ? -24.112 -0.957 6.390 1.00 54.72 100 GLN A N 1
ATOM 689 C CA . GLN A 1 103 ? -24.605 -1.224 5.042 1.00 55.66 100 GLN A CA 1
ATOM 690 C C . GLN A 1 103 ? -23.511 -0.936 4.019 1.00 49.17 100 GLN A C 1
ATOM 691 O O . GLN A 1 103 ? -23.126 0.210 3.812 1.00 43.99 100 GLN A O 1
ATOM 697 N N . ALA A 1 104 ? -23.014 -1.991 3.390 1.00 37.75 101 ALA A N 1
ATOM 698 C CA . ALA A 1 104 ? -21.906 -1.889 2.413 1.00 37.19 101 ALA A CA 1
ATOM 699 C C . ALA A 1 104 ? -22.391 -1.170 1.214 1.00 35.75 101 ALA A C 1
ATOM 700 O O . ALA A 1 104 ? -23.402 -1.551 0.696 1.00 36.94 101 ALA A O 1
ATOM 702 N N . LEU A 1 105 ? -21.735 -0.077 0.811 1.00 33.80 102 LEU A N 1
ATOM 703 C CA . LEU A 1 105 ? -22.088 0.648 -0.426 1.00 33.05 102 LEU A CA 1
ATOM 704 C C . LEU A 1 105 ? -21.069 0.494 -1.575 1.00 31.43 102 LEU A C 1
ATOM 705 O O . LEU A 1 105 ? -21.301 0.917 -2.694 1.00 30.35 102 LEU A O 1
ATOM 710 N N . GLY A 1 106 ? -19.947 -0.138 -1.273 1.00 29.02 103 GLY A N 1
ATOM 711 C CA . GLY A 1 106 ? -18.948 -0.581 -2.288 1.00 27.70 103 GLY A CA 1
ATOM 712 C C . GLY A 1 106 ? -17.662 -0.838 -1.547 1.00 25.75 103 GLY A C 1
ATOM 713 O O . GLY A 1 106 ? -17.661 -0.857 -0.310 1.00 26.38 103 GLY A O 1
ATOM 714 N N . PHE A 1 107 ? -16.584 -0.997 -2.289 1.00 25.16 104 PHE A N 1
ATOM 715 C CA . PHE A 1 107 ? -15.287 -1.198 -1.706 1.00 24.21 104 PHE A CA 1
ATOM 716 C C . PHE A 1 107 ? -14.171 -0.566 -2.489 1.00 23.39 104 PHE A C 1
ATOM 717 O O . PHE A 1 107 ? -14.361 -0.162 -3.578 1.00 23.76 104 PHE A O 1
ATOM 725 N N . LEU A 1 108 ? -13.022 -0.462 -1.836 1.00 23.80 105 LEU A N 1
ATOM 726 C CA . LEU A 1 108 ? -11.787 0.066 -2.387 1.00 22.56 105 LEU A CA 1
ATOM 727 C C . LEU A 1 108 ? -10.634 -0.149 -1.418 1.00 21.35 105 LEU A C 1
ATOM 728 O O . LEU A 1 108 ? -10.831 -0.580 -0.360 1.00 21.70 105 LEU A O 1
ATOM 733 N N . GLY A 1 109 ? -9.419 0.103 -1.837 1.00 20.54 106 GLY A N 1
ATOM 734 C CA . GLY A 1 109 ? -8.297 -0.060 -0.955 1.00 20.08 106 GLY A CA 1
ATOM 735 C C . GLY A 1 109 ? -6.954 0.308 -1.521 1.00 20.63 106 GLY A C 1
ATOM 736 O O . GLY A 1 109 ? -6.896 1.067 -2.432 1.00 22.26 106 GLY A O 1
ATOM 737 N N . TYR A 1 110 ? -5.901 -0.251 -0.948 1.00 20.70 107 TYR A N 1
ATOM 738 C CA . TYR A 1 110 ? -4.552 -0.042 -1.383 1.00 20.73 107 TYR A CA 1
ATOM 739 C C . TYR A 1 110 ? -4.057 -1.329 -2.044 1.00 21.02 107 TYR A C 1
ATOM 740 O O . TYR A 1 110 ? -4.411 -2.470 -1.645 1.00 21.62 107 TYR A O 1
ATOM 749 N N . ARG A 1 111 ? -3.199 -1.165 -3.045 1.00 21.44 108 ARG A N 1
ATOM 750 C CA . ARG A 1 111 ? -2.439 -2.283 -3.523 1.00 21.31 108 ARG A CA 1
ATOM 751 C C . ARG A 1 111 ? -1.054 -1.836 -3.861 1.00 21.77 108 ARG A C 1
ATOM 752 O O . ARG A 1 111 ? -0.710 -0.629 -3.827 1.00 20.65 108 ARG A O 1
ATOM 760 N N . GLN A 1 112 ? -0.233 -2.818 -4.130 1.00 22.25 109 GLN A N 1
ATOM 761 C CA . GLN A 1 112 ? 1.193 -2.566 -4.422 1.00 23.04 109 GLN A CA 1
ATOM 762 C C . GLN A 1 112 ? 1.816 -1.644 -3.323 1.00 22.02 109 GLN A C 1
ATOM 763 O O . GLN A 1 112 ? 2.512 -0.712 -3.655 1.00 22.17 109 GLN A O 1
ATOM 782 N N . VAL A 1 114 ? 4.464 -0.519 -0.904 1.00 21.74 111 VAL A N 1
ATOM 783 C CA . VAL A 1 114 ? 5.899 -0.677 -0.753 1.00 23.86 111 VAL A CA 1
ATOM 784 C C . VAL A 1 114 ? 6.321 0.220 0.382 1.00 24.25 111 VAL A C 1
ATOM 785 O O . VAL A 1 114 ? 6.714 1.373 0.192 1.00 25.33 111 VAL A O 1
ATOM 789 N N . GLN A 1 115 ? 6.224 -0.301 1.588 1.00 25.29 112 GLN A N 1
ATOM 790 C CA . GLN A 1 115 ? 6.525 0.508 2.775 1.00 27.08 112 GLN A CA 1
ATOM 791 C C . GLN A 1 115 ? 7.884 1.110 2.737 1.00 27.04 112 GLN A C 1
ATOM 792 O O . GLN A 1 115 ? 8.051 2.304 3.046 1.00 26.05 112 GLN A O 1
ATOM 798 N N . ALA A 1 116 ? 8.862 0.336 2.277 1.00 28.24 113 ALA A N 1
ATOM 799 C CA . ALA A 1 116 ? 10.289 0.786 2.270 1.00 29.16 113 ALA A CA 1
ATOM 800 C C . ALA A 1 116 ? 10.528 2.009 1.376 1.00 28.43 113 ALA A C 1
ATOM 801 O O . ALA A 1 116 ? 11.445 2.756 1.612 1.00 26.78 113 ALA A O 1
ATOM 803 N N . HIS A 1 117 ? 9.670 2.222 0.366 1.00 26.89 114 HIS A N 1
ATOM 804 C CA . HIS A 1 117 ? 9.822 3.374 -0.551 1.00 26.31 114 HIS A CA 1
ATOM 805 C C . HIS A 1 117 ? 8.773 4.419 -0.422 1.00 25.31 114 HIS A C 1
ATOM 806 O O . HIS A 1 117 ? 8.812 5.424 -1.132 1.00 27.59 114 HIS A O 1
ATOM 813 N N . GLY A 1 118 ? 7.829 4.176 0.477 1.00 24.24 115 GLY A N 1
ATOM 814 C CA . GLY A 1 118 ? 6.715 5.073 0.719 1.00 24.60 115 GLY A CA 1
ATOM 815 C C . GLY A 1 118 ? 5.855 5.232 -0.521 1.00 22.88 115 GLY A C 1
ATOM 816 O O . GLY A 1 118 ? 5.342 6.349 -0.825 1.00 23.95 115 GLY A O 1
ATOM 817 N N . ALA A 1 119 ? 5.675 4.138 -1.238 1.00 21.56 116 ALA A N 1
ATOM 818 C CA . ALA A 1 119 ? 4.873 4.174 -2.444 1.00 22.08 116 ALA A CA 1
ATOM 819 C C . ALA A 1 119 ? 3.691 3.239 -2.241 1.00 21.21 116 ALA A C 1
ATOM 820 O O . ALA A 1 119 ? 3.851 2.086 -1.764 1.00 20.48 116 ALA A O 1
ATOM 822 N N . ILE A 1 120 ? 2.515 3.676 -2.745 1.00 20.78 117 ILE A N 1
ATOM 823 C CA . ILE A 1 120 ? 1.275 2.899 -2.622 1.00 19.88 117 ILE A CA 1
ATOM 824 C C . ILE A 1 120 ? 0.372 3.235 -3.813 1.00 19.99 117 ILE A C 1
ATOM 825 O O . ILE A 1 120 ? 0.611 4.262 -4.469 1.00 21.12 117 ILE A O 1
ATOM 830 N N . GLU A 1 121 ? -0.652 2.394 -4.043 1.00 20.42 118 GLU A N 1
ATOM 831 C CA . GLU A 1 121 ? -1.603 2.594 -5.127 1.00 21.95 118 GLU A CA 1
ATOM 832 C C . GLU A 1 121 ? -3.009 2.494 -4.536 1.00 22.68 118 GLU A C 1
ATOM 833 O O . GLU A 1 121 ? -3.227 1.561 -3.756 1.00 20.99 118 GLU A O 1
ATOM 839 N N . ILE A 1 122 ? -3.899 3.482 -4.779 1.00 20.21 119 ILE A N 1
ATOM 840 C CA . ILE A 1 122 ? -5.318 3.335 -4.463 1.00 21.49 119 ILE A CA 1
ATOM 841 C C . ILE A 1 122 ? -5.937 2.611 -5.649 1.00 21.96 119 ILE A C 1
ATOM 842 O O . ILE A 1 122 ? -5.789 3.050 -6.765 1.00 22.28 119 ILE A O 1
ATOM 847 N N . GLY A 1 123 ? -6.564 1.485 -5.379 1.00 21.36 120 GLY A N 1
ATOM 848 C CA . GLY A 1 123 ? -7.222 0.703 -6.369 1.00 23.32 120 GLY A CA 1
ATOM 849 C C . GLY A 1 123 ? -8.355 -0.123 -5.858 1.00 21.08 120 GLY A C 1
ATOM 850 O O . GLY A 1 123 ? -8.870 0.142 -4.778 1.00 23.02 120 GLY A O 1
ATOM 851 N N . HIS A 1 124 ? -8.770 -1.045 -6.708 1.00 21.21 121 HIS A N 1
ATOM 852 C CA . HIS A 1 124 ? -9.926 -1.841 -6.534 1.00 21.19 121 HIS A CA 1
ATOM 853 C C . HIS A 1 124 ? -11.114 -0.971 -6.176 1.00 23.05 121 HIS A C 1
ATOM 854 O O . HIS A 1 124 ? -11.953 -1.328 -5.328 1.00 21.87 121 HIS A O 1
ATOM 861 N N . VAL A 1 125 ? -11.273 0.133 -6.927 1.00 23.99 122 VAL A N 1
ATOM 862 C CA . VAL A 1 125 ? -12.354 1.047 -6.661 1.00 25.28 122 VAL A CA 1
ATOM 863 C C . VAL A 1 125 ? -13.604 0.525 -7.315 1.00 25.50 122 VAL A C 1
ATOM 864 O O . VAL A 1 125 ? -13.718 0.475 -8.576 1.00 26.50 122 VAL A O 1
ATOM 868 N N . ASN A 1 126 ? -14.499 0.019 -6.472 1.00 25.67 123 ASN A N 1
ATOM 869 C CA . ASN A 1 126 ? -15.733 -0.678 -6.882 1.00 26.09 123 ASN A CA 1
ATOM 870 C C . ASN A 1 126 ? -16.904 -0.050 -6.147 1.00 26.77 123 ASN A C 1
ATOM 871 O O . ASN A 1 126 ? -17.257 -0.461 -4.991 1.00 25.64 123 ASN A O 1
ATOM 876 N N . PHE A 1 127 ? -17.503 0.959 -6.790 1.00 28.91 124 PHE A N 1
ATOM 877 C CA . PHE A 1 127 ? -18.571 1.730 -6.140 1.00 30.82 124 PHE A CA 1
ATOM 878 C C . PHE A 1 127 ? -19.904 1.391 -6.783 1.00 32.78 124 PHE A C 1
ATOM 879 O O . PHE A 1 127 ? -20.022 1.411 -8.002 1.00 33.19 124 PHE A O 1
ATOM 887 N N . SER A 1 128 ? -20.907 1.137 -5.960 1.00 35.91 125 SER A N 1
ATOM 888 C CA . SER A 1 128 ? -22.277 0.843 -6.462 1.00 37.40 125 SER A CA 1
ATOM 889 C C . SER A 1 128 ? -22.790 2.052 -7.206 1.00 40.31 125 SER A C 1
ATOM 890 O O . SER A 1 128 ? -22.333 3.146 -6.981 1.00 40.74 125 SER A O 1
ATOM 893 N N . PRO A 1 129 ? -23.794 1.885 -8.083 1.00 42.69 126 PRO A N 1
ATOM 894 C CA . PRO A 1 129 ? -24.288 3.094 -8.782 1.00 44.18 126 PRO A CA 1
ATOM 895 C C . PRO A 1 129 ? -24.799 4.218 -7.815 1.00 45.61 126 PRO A C 1
ATOM 896 O O . PRO A 1 129 ? -24.532 5.390 -7.999 1.00 46.87 126 PRO A O 1
ATOM 900 N N . ALA A 1 130 ? -25.457 3.833 -6.735 1.00 50.31 127 ALA A N 1
ATOM 901 C CA . ALA A 1 130 ? -25.941 4.754 -5.749 1.00 50.33 127 ALA A CA 1
ATOM 902 C C . ALA A 1 130 ? -24.841 5.582 -5.112 1.00 46.59 127 ALA A C 1
ATOM 903 O O . ALA A 1 130 ? -25.090 6.684 -4.601 1.00 45.74 127 ALA A O 1
ATOM 905 N N . LEU A 1 131 ? -23.631 5.035 -5.107 1.00 43.54 128 LEU A N 1
ATOM 906 C CA . LEU A 1 131 ? -22.457 5.713 -4.524 1.00 41.89 128 LEU A CA 1
ATOM 907 C C . LEU A 1 131 ? -21.708 6.541 -5.561 1.00 41.37 128 LEU A C 1
ATOM 908 O O . LEU A 1 131 ? -21.287 7.643 -5.278 1.00 40.16 128 LEU A O 1
ATOM 913 N N . ARG A 1 132 ? -21.552 6.012 -6.763 1.00 44.09 129 ARG A N 1
ATOM 914 C CA . ARG A 1 132 ? -20.774 6.699 -7.779 1.00 46.97 129 ARG A CA 1
ATOM 915 C C . ARG A 1 132 ? -21.148 8.150 -7.825 1.00 47.67 129 ARG A C 1
ATOM 916 O O . ARG A 1 132 ? -22.332 8.515 -7.658 1.00 49.12 129 ARG A O 1
ATOM 924 N N . ARG A 1 133 ? -20.151 8.997 -8.059 1.00 47.90 130 ARG A N 1
ATOM 925 C CA . ARG A 1 133 ? -20.428 10.409 -8.424 1.00 49.80 130 ARG A CA 1
ATOM 926 C C . ARG A 1 133 ? -21.239 11.194 -7.357 1.00 47.25 130 ARG A C 1
ATOM 927 O O . ARG A 1 133 ? -21.989 12.156 -7.706 1.00 51.50 130 ARG A O 1
ATOM 929 N N . THR A 1 134 ? -21.052 10.794 -6.090 1.00 43.33 131 THR A N 1
ATOM 930 C CA . THR A 1 134 ? -21.672 11.404 -4.885 1.00 41.96 131 THR A CA 1
ATOM 931 C C . THR A 1 134 ? -20.619 11.845 -3.934 1.00 38.23 131 THR A C 1
ATOM 932 O O . THR A 1 134 ? -19.424 11.499 -4.091 1.00 37.68 131 THR A O 1
ATOM 936 N N . ARG A 1 135 ? -21.044 12.620 -2.942 1.00 36.27 132 ARG A N 1
ATOM 937 C CA . ARG A 1 135 ? -20.132 13.147 -1.963 1.00 34.09 132 ARG A CA 1
ATOM 938 C C . ARG A 1 135 ? -19.506 12.054 -1.100 1.00 33.18 132 ARG A C 1
ATOM 939 O O . ARG A 1 135 ? -18.363 12.215 -0.660 1.00 30.70 132 ARG A O 1
ATOM 941 N N . LEU A 1 136 ? -20.223 10.955 -0.844 1.00 31.98 133 LEU A N 1
ATOM 942 C CA . LEU A 1 136 ? -19.597 9.824 -0.097 1.00 32.41 133 LEU A CA 1
ATOM 943 C C . LEU A 1 136 ? -18.486 9.180 -0.910 1.00 29.84 133 LEU A C 1
ATOM 944 O O . LEU A 1 136 ? -17.493 8.751 -0.365 1.00 28.71 133 LEU A O 1
ATOM 949 N N . ALA A 1 137 ? -18.666 9.033 -2.214 1.00 28.81 134 ALA A N 1
ATOM 950 C CA . ALA A 1 137 ? -17.569 8.484 -3.032 1.00 28.71 134 ALA A CA 1
ATOM 951 C C . ALA A 1 137 ? -16.290 9.305 -2.907 1.00 27.66 134 ALA A C 1
ATOM 952 O O . ALA A 1 137 ? -15.230 8.753 -2.691 1.00 26.39 134 ALA A O 1
ATOM 954 N N . THR A 1 138 ? -16.402 10.630 -3.043 1.00 26.86 135 THR A N 1
ATOM 955 C CA . THR A 1 138 ? -15.274 11.530 -2.941 1.00 26.10 135 THR A CA 1
ATOM 956 C C . THR A 1 138 ? -14.648 11.452 -1.557 1.00 25.59 135 THR A C 1
ATOM 957 O O . THR A 1 138 ? -13.433 11.371 -1.427 1.00 25.18 135 THR A O 1
ATOM 961 N N . GLU A 1 139 ? -15.465 11.405 -0.508 1.00 25.62 136 GLU A N 1
ATOM 962 C CA . GLU A 1 139 ? -14.901 11.257 0.804 1.00 25.82 136 GLU A CA 1
ATOM 963 C C . GLU A 1 139 ? -14.171 9.938 0.982 1.00 25.53 136 GLU A C 1
ATOM 964 O O . GLU A 1 139 ? -13.095 9.929 1.604 1.00 25.28 136 GLU A O 1
ATOM 970 N N . ALA A 1 140 ? -14.708 8.840 0.411 1.00 23.68 137 ALA A N 1
ATOM 971 C CA . ALA A 1 140 ? -14.037 7.542 0.545 1.00 24.90 137 ALA A CA 1
ATOM 972 C C . ALA A 1 140 ? -12.576 7.634 0.004 1.00 23.14 137 ALA A C 1
ATOM 973 O O . ALA A 1 140 ? -11.600 7.219 0.628 1.00 22.61 137 ALA A O 1
ATOM 975 N N . VAL A 1 141 ? -12.436 8.197 -1.173 1.00 23.45 138 VAL A N 1
ATOM 976 C CA . VAL A 1 141 ? -11.120 8.298 -1.756 1.00 21.97 138 VAL A CA 1
ATOM 977 C C . VAL A 1 141 ? -10.206 9.294 -0.947 1.00 23.20 138 VAL A C 1
ATOM 978 O O . VAL A 1 141 ? -9.036 9.012 -0.631 1.00 23.39 138 VAL A O 1
ATOM 982 N N . PHE A 1 142 ? -10.744 10.457 -0.623 1.00 24.87 139 PHE A N 1
ATOM 983 C CA . PHE A 1 142 ? -10.022 11.425 0.220 1.00 24.20 139 PHE A CA 1
ATOM 984 C C . PHE A 1 142 ? -9.534 10.790 1.514 1.00 23.59 139 PHE A C 1
ATOM 985 O O . PHE A 1 142 ? -8.394 11.039 1.896 1.00 23.07 139 PHE A O 1
ATOM 993 N N . LEU A 1 143 ? -10.336 9.940 2.152 1.00 23.92 140 LEU A N 1
ATOM 994 C CA . LEU A 1 143 ? -9.894 9.252 3.411 1.00 24.06 140 LEU A CA 1
ATOM 995 C C . LEU A 1 143 ? -8.704 8.272 3.205 1.00 24.07 140 LEU A C 1
ATOM 996 O O . LEU A 1 143 ? -7.794 8.217 4.064 1.00 23.24 140 LEU A O 1
ATOM 1001 N N . LEU A 1 144 ? -8.629 7.595 2.030 1.00 23.42 141 LEU A N 1
ATOM 1002 C CA . LEU A 1 144 ? -7.462 6.773 1.765 1.00 23.04 141 LEU A CA 1
ATOM 1003 C C . LEU A 1 144 ? -6.278 7.609 1.443 1.00 24.41 141 LEU A C 1
ATOM 1004 O O . LEU A 1 144 ? -5.173 7.238 1.845 1.00 24.60 141 LEU A O 1
ATOM 1009 N N . LEU A 1 145 ? -6.446 8.751 0.771 1.00 23.22 142 LEU A N 1
ATOM 1010 C CA . LEU A 1 145 ? -5.276 9.625 0.531 1.00 23.84 142 LEU A CA 1
ATOM 1011 C C . LEU A 1 145 ? -4.747 10.159 1.884 1.00 23.70 142 LEU A C 1
ATOM 1012 O O . LEU A 1 145 ? -3.533 10.029 2.203 1.00 22.84 142 LEU A O 1
ATOM 1017 N N . LYS A 1 146 ? -5.667 10.731 2.675 1.00 22.60 143 LYS A N 1
ATOM 1018 C CA . LYS A 1 146 ? -5.300 11.308 3.959 1.00 26.47 143 LYS A CA 1
ATOM 1019 C C . LYS A 1 146 ? -4.543 10.279 4.753 1.00 25.07 143 LYS A C 1
ATOM 1020 O O . LYS A 1 146 ? -3.473 10.559 5.291 1.00 25.18 143 LYS A O 1
ATOM 1026 N N . THR A 1 147 ? -5.091 9.056 4.785 1.00 23.81 144 THR A N 1
ATOM 1027 C CA . THR A 1 147 ? -4.542 8.015 5.591 1.00 25.44 144 THR A CA 1
ATOM 1028 C C . THR A 1 147 ? -3.150 7.604 5.140 1.00 24.28 144 THR A C 1
ATOM 1029 O O . THR A 1 147 ? -2.261 7.346 5.971 1.00 24.85 144 THR A O 1
ATOM 1033 N N . ALA A 1 148 ? -2.963 7.499 3.833 1.00 24.92 145 ALA A N 1
ATOM 1034 C CA . ALA A 1 148 ? -1.677 7.105 3.296 1.00 24.52 145 ALA A CA 1
ATOM 1035 C C . ALA A 1 148 ? -0.609 8.160 3.616 1.00 25.99 145 ALA A C 1
ATOM 1036 O O . ALA A 1 148 ? 0.553 7.809 4.049 1.00 26.93 145 ALA A O 1
ATOM 1038 N N . PHE A 1 149 ? -0.933 9.419 3.404 1.00 23.18 146 PHE A N 1
ATOM 1039 C CA . PHE A 1 149 ? 0.053 10.459 3.686 1.00 25.80 146 PHE A CA 1
ATOM 1040 C C . PHE A 1 149 ? 0.347 10.554 5.201 1.00 27.16 146 PHE A C 1
ATOM 1041 O O . PHE A 1 149 ? 1.508 10.746 5.609 1.00 28.05 146 PHE A O 1
ATOM 1049 N N . GLU A 1 150 ? -0.677 10.365 6.041 1.00 29.32 147 GLU A N 1
ATOM 1050 C CA . GLU A 1 150 ? -0.459 10.343 7.514 1.00 30.05 147 GLU A CA 1
ATOM 1051 C C . GLU A 1 150 ? 0.402 9.146 7.907 1.00 31.24 147 GLU A C 1
ATOM 1052 O O . GLU A 1 150 ? 1.066 9.139 8.944 1.00 30.57 147 GLU A O 1
ATOM 1058 N N . LEU A 1 151 ? 0.424 8.116 7.076 1.00 30.89 148 LEU A N 1
ATOM 1059 C CA . LEU A 1 151 ? 1.208 6.905 7.379 1.00 30.90 148 LEU A CA 1
ATOM 1060 C C . LEU A 1 151 ? 2.611 7.021 6.845 1.00 29.82 148 LEU A C 1
ATOM 1061 O O . LEU A 1 151 ? 3.409 6.071 7.004 1.00 29.85 148 LEU A O 1
ATOM 1066 N N . GLY A 1 152 ? 2.913 8.166 6.248 1.00 27.25 149 GLY A N 1
ATOM 1067 C CA . GLY A 1 152 ? 4.236 8.436 5.749 1.00 26.94 149 GLY A CA 1
ATOM 1068 C C . GLY A 1 152 ? 4.542 8.065 4.321 1.00 25.91 149 GLY A C 1
ATOM 1069 O O . GLY A 1 152 ? 5.723 8.083 3.895 1.00 24.13 149 GLY A O 1
ATOM 1070 N N . TYR A 1 153 ? 3.486 7.773 3.557 1.00 24.46 150 TYR A N 1
ATOM 1071 C CA . TYR A 1 153 ? 3.646 7.535 2.071 1.00 24.90 150 TYR A CA 1
ATOM 1072 C C . TYR A 1 153 ? 4.018 8.837 1.388 1.00 23.91 150 TYR A C 1
ATOM 1073 O O . TYR A 1 153 ? 3.525 9.958 1.758 1.00 25.88 150 TYR A O 1
ATOM 1082 N N . ARG A 1 154 ? 4.904 8.726 0.415 1.00 21.92 151 ARG A N 1
ATOM 1083 C CA . ARG A 1 154 ? 5.386 9.859 -0.420 1.00 22.53 151 ARG A CA 1
ATOM 1084 C C . ARG A 1 154 ? 4.684 9.972 -1.770 1.00 21.18 151 ARG A C 1
ATOM 1085 O O . ARG A 1 154 ? 4.651 11.031 -2.357 1.00 21.64 151 ARG A O 1
ATOM 1093 N N . ARG A 1 155 ? 4.112 8.884 -2.247 1.00 19.86 152 ARG A N 1
ATOM 1094 C CA . ARG A 1 155 ? 3.551 8.797 -3.573 1.00 21.46 152 ARG A CA 1
ATOM 1095 C C . ARG A 1 155 ? 2.310 7.862 -3.499 1.00 21.66 152 ARG A C 1
ATOM 1096 O O . ARG A 1 155 ? 2.440 6.729 -3.001 1.00 22.51 152 ARG A O 1
ATOM 1104 N N . CYS A 1 156 ? 1.164 8.310 -3.989 1.00 21.27 153 CYS A N 1
ATOM 1105 C CA A CYS A 1 156 ? -0.061 7.588 -4.051 0.50 21.75 153 CYS A CA 1
ATOM 1106 C CA B CYS A 1 156 ? -0.026 7.572 -4.063 0.50 21.25 153 CYS A CA 1
ATOM 1107 C C . CYS A 1 156 ? -0.475 7.380 -5.540 1.00 22.45 153 CYS A C 1
ATOM 1108 O O . CYS A 1 156 ? -0.598 8.441 -6.085 1.00 22.83 153 CYS A O 1
ATOM 1113 N N . GLU A 1 157 ? -0.529 6.215 -6.150 1.00 20.67 154 GLU A N 1
ATOM 1114 C CA . GLU A 1 157 ? -0.860 6.093 -7.543 1.00 21.96 154 GLU A CA 1
ATOM 1115 C C . GLU A 1 157 ? -2.342 5.856 -7.703 1.00 23.09 154 GLU A C 1
ATOM 1116 O O . GLU A 1 157 ? -2.995 5.391 -6.811 1.00 21.44 154 GLU A O 1
ATOM 1122 N N . TRP A 1 158 ? -2.823 6.164 -8.889 1.00 21.97 155 TRP A N 1
ATOM 1123 C CA . TRP A 1 158 ? -4.098 5.748 -9.393 1.00 21.98 155 TRP A CA 1
ATOM 1124 C C . TRP A 1 158 ? -3.818 5.250 -10.795 1.00 20.08 155 TRP A C 1
ATOM 1125 O O . TRP A 1 158 ? -3.206 5.923 -11.559 1.00 20.76 155 TRP A O 1
ATOM 1136 N N . ARG A 1 159 ? -4.258 4.042 -11.074 1.00 21.92 156 ARG A N 1
ATOM 1137 C CA . ARG A 1 159 ? -4.051 3.420 -12.400 1.00 22.55 156 ARG A CA 1
ATOM 1138 C C . ARG A 1 159 ? -5.391 2.951 -13.023 1.00 23.53 156 ARG A C 1
ATOM 1139 O O . ARG A 1 159 ? -6.317 2.531 -12.330 1.00 22.84 156 ARG A O 1
ATOM 1147 N N . CYS A 1 160 ? -5.488 3.032 -14.345 1.00 24.02 157 CYS A N 1
ATOM 1148 C CA . CYS A 1 160 ? -6.690 2.520 -15.050 1.00 23.97 157 CYS A CA 1
ATOM 1149 C C . CYS A 1 160 ? -6.430 2.116 -16.464 1.00 23.35 157 CYS A C 1
ATOM 1150 O O . CYS A 1 160 ? -5.443 2.430 -17.075 1.00 21.26 157 CYS A O 1
ATOM 1153 N N . ASP A 1 161 ? -7.326 1.292 -16.981 1.00 23.47 158 ASP A N 1
ATOM 1154 C CA . ASP A 1 161 ? -7.298 0.932 -18.394 1.00 22.75 158 ASP A CA 1
ATOM 1155 C C . ASP A 1 161 ? -7.511 2.188 -19.151 1.00 23.29 158 ASP A C 1
ATOM 1156 O O . ASP A 1 161 ? -8.340 3.017 -18.803 1.00 24.00 158 ASP A O 1
ATOM 1161 N N . SER A 1 162 ? -6.744 2.380 -20.203 1.00 22.26 159 SER A N 1
ATOM 1162 C CA . SER A 1 162 ? -6.843 3.634 -20.958 1.00 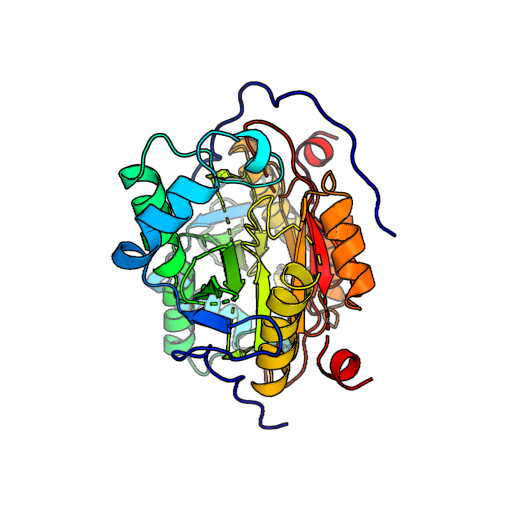25.95 159 SER A CA 1
ATOM 1163 C C . SER A 1 162 ? -8.224 3.806 -21.585 1.00 27.60 159 SER A C 1
ATOM 1164 O O . SER A 1 162 ? -8.658 4.941 -21.885 1.00 26.49 159 SER A O 1
ATOM 1167 N N . ARG A 1 163 ? -8.972 2.705 -21.718 1.00 28.13 160 ARG A N 1
ATOM 1168 C CA . ARG A 1 163 ? -10.355 2.791 -22.256 1.00 29.91 160 ARG A CA 1
ATOM 1169 C C . ARG A 1 163 ? -11.379 3.171 -21.200 1.00 30.63 160 ARG A C 1
ATOM 1170 O O . ARG A 1 163 ? -12.551 3.397 -21.533 1.00 29.06 160 ARG A O 1
ATOM 1178 N N . ASN A 1 164 ? -10.929 3.290 -19.938 1.00 30.02 161 ASN A N 1
ATOM 1179 C CA . ASN A 1 164 ? -11.801 3.572 -18.793 1.00 29.43 161 ASN A CA 1
ATOM 1180 C C . ASN A 1 164 ? -11.819 5.090 -18.625 1.00 30.25 161 ASN A C 1
ATOM 1181 O O . ASN A 1 164 ? -11.113 5.688 -17.801 1.00 28.22 161 ASN A O 1
ATOM 1186 N N . ALA A 1 165 ? -12.671 5.724 -19.429 1.00 30.41 162 ALA A N 1
ATOM 1187 C CA . ALA A 1 165 ? -12.766 7.163 -19.426 1.00 31.32 162 ALA A CA 1
ATOM 1188 C C . ALA A 1 165 ? -13.142 7.747 -18.058 1.00 30.48 162 ALA A C 1
ATOM 1189 O O . ALA A 1 165 ? -12.628 8.791 -17.649 1.00 32.94 162 ALA A O 1
ATOM 1191 N N . ALA A 1 166 ? -14.062 7.103 -17.389 1.00 28.98 163 ALA A N 1
ATOM 1192 C CA . ALA A 1 166 ? -14.636 7.629 -16.152 1.00 30.38 163 ALA A CA 1
ATOM 1193 C C . ALA A 1 166 ? -13.558 7.597 -15.033 1.00 29.31 163 ALA A C 1
ATOM 1194 O O . ALA A 1 166 ? -13.474 8.475 -14.214 1.00 30.35 163 ALA A O 1
ATOM 1196 N N . SER A 1 167 ? -12.749 6.537 -15.011 1.00 28.90 164 SER A N 1
ATOM 1197 C CA . SER A 1 167 ? -11.707 6.435 -13.998 1.00 28.72 164 SER A CA 1
ATOM 1198 C C . SER A 1 167 ? -10.608 7.479 -14.184 1.00 27.16 164 SER A C 1
ATOM 1199 O O . SER A 1 167 ? -10.181 8.077 -13.194 1.00 28.00 164 SER A O 1
ATOM 1202 N N . ALA A 1 168 ? -10.168 7.704 -15.413 1.00 24.93 165 ALA A N 1
ATOM 1203 C CA . ALA A 1 168 ? -9.218 8.739 -15.722 1.00 25.93 165 ALA A CA 1
ATOM 1204 C C . ALA A 1 168 ? -9.720 10.129 -15.296 1.00 25.11 165 ALA A C 1
ATOM 1205 O O . ALA A 1 168 ? -8.987 10.922 -14.722 1.00 24.86 165 ALA A O 1
ATOM 1207 N N . ALA A 1 169 ? -11.001 10.375 -15.459 1.00 27.00 166 ALA A N 1
ATOM 1208 C CA . ALA A 1 169 ? -11.550 11.706 -15.189 1.00 27.64 166 ALA A CA 1
ATOM 1209 C C . ALA A 1 169 ? -11.707 11.846 -13.691 1.00 28.51 166 ALA A C 1
ATOM 1210 O O . ALA A 1 169 ? -11.433 12.922 -13.113 1.00 29.28 166 ALA A O 1
ATOM 1212 N N . ALA A 1 170 ? -12.054 10.740 -13.040 1.00 28.54 167 ALA A N 1
ATOM 1213 C CA . ALA A 1 170 ? -12.057 10.710 -11.590 1.00 28.33 167 ALA A CA 1
ATOM 1214 C C . ALA A 1 170 ? -10.684 11.016 -10.995 1.00 28.01 167 ALA A C 1
ATOM 1215 O O . ALA A 1 170 ? -10.563 11.800 -10.095 1.00 28.94 167 ALA A O 1
ATOM 1217 N N . ALA A 1 171 ? -9.670 10.326 -11.448 1.00 27.31 168 ALA A N 1
ATOM 1218 C CA . ALA A 1 171 ? -8.322 10.627 -10.974 1.00 26.76 168 ALA A CA 1
ATOM 1219 C C . ALA A 1 171 ? -7.994 12.113 -11.074 1.00 26.61 168 ALA A C 1
ATOM 1220 O O . ALA A 1 171 ? -7.530 12.763 -10.130 1.00 26.37 168 ALA A O 1
ATOM 1222 N N . ARG A 1 172 ? -8.234 12.677 -12.242 1.00 28.19 169 ARG A N 1
ATOM 1223 C CA . ARG A 1 172 ? -7.935 14.103 -12.429 1.00 30.22 169 ARG A CA 1
ATOM 1224 C C . ARG A 1 172 ? -8.795 14.995 -11.527 1.00 30.38 169 ARG A C 1
ATOM 1225 O O . ARG A 1 172 ? -8.299 15.980 -10.988 1.00 32.08 169 ARG A O 1
ATOM 1233 N N . ARG A 1 173 ? -10.026 14.606 -11.319 1.00 31.12 170 ARG A N 1
ATOM 1234 C CA . ARG A 1 173 ? -10.953 15.360 -10.518 1.00 32.56 170 ARG A CA 1
ATOM 1235 C C . ARG A 1 173 ? -10.458 15.351 -9.077 1.00 33.08 170 ARG A C 1
ATOM 1236 O O . ARG A 1 173 ? -10.548 16.323 -8.426 1.00 32.71 170 ARG A O 1
ATOM 1244 N N . PHE A 1 174 ? -9.917 14.235 -8.638 1.00 32.17 171 PHE A N 1
ATOM 1245 C CA . PHE A 1 174 ? -9.366 14.094 -7.272 1.00 32.71 171 PHE A CA 1
ATOM 1246 C C . PHE A 1 174 ? -8.038 14.788 -7.071 1.00 32.04 171 PHE A C 1
ATOM 1247 O O . PHE A 1 174 ? -7.579 14.966 -5.959 1.00 36.49 171 PHE A O 1
ATOM 1255 N N . GLY A 1 175 ? -7.405 15.194 -8.139 1.00 31.63 172 GLY A N 1
ATOM 1256 C CA . GLY A 1 175 ? -6.182 15.946 -8.063 1.00 30.17 172 GLY A CA 1
ATOM 1257 C C . GLY A 1 175 ? -4.908 15.115 -8.292 1.00 28.44 172 GLY A C 1
ATOM 1258 O O . GLY A 1 175 ? -3.835 15.615 -8.054 1.00 28.24 172 GLY A O 1
ATOM 1259 N N . PHE A 1 176 ? -5.024 13.860 -8.710 1.00 26.39 173 PHE A N 1
ATOM 1260 C CA . PHE A 1 176 ? -3.874 13.105 -9.201 1.00 26.26 173 PHE A CA 1
ATOM 1261 C C . PHE A 1 176 ? -3.391 13.747 -10.504 1.00 27.14 173 PHE A C 1
ATOM 1262 O O . PHE A 1 176 ? -4.216 14.280 -11.300 1.00 27.06 173 PHE A O 1
ATOM 1270 N N . GLN A 1 177 ? -2.088 13.685 -10.741 1.00 25.97 174 GLN A N 1
ATOM 1271 C CA . GLN A 1 177 ? -1.505 14.181 -11.960 1.00 25.22 174 GLN A CA 1
ATOM 1272 C C . GLN A 1 177 ? -1.237 13.035 -12.899 1.00 24.26 174 GLN A C 1
ATOM 1273 O O . GLN A 1 177 ? -0.707 11.988 -12.458 1.00 21.58 174 GLN A O 1
ATOM 1279 N N . PHE A 1 178 ? -1.448 13.266 -14.190 1.00 22.55 175 PHE A N 1
ATOM 1280 C CA . PHE A 1 178 ? -1.162 12.239 -15.196 1.00 23.08 175 PHE A CA 1
ATOM 1281 C C . PHE A 1 178 ? 0.303 12.145 -15.419 1.00 23.77 175 PHE A C 1
ATOM 1282 O O . PHE A 1 178 ? 0.949 13.193 -15.628 1.00 21.85 175 PHE A O 1
ATOM 1290 N N . GLU A 1 179 ? 0.866 10.916 -15.368 1.00 20.93 176 GLU A N 1
ATOM 1291 C CA . GLU A 1 179 ? 2.282 10.734 -15.571 1.00 21.52 176 GLU A CA 1
ATOM 1292 C C . GLU A 1 179 ? 2.628 10.094 -16.937 1.00 22.58 176 GLU A C 1
ATOM 1293 O O . GLU A 1 179 ? 3.640 10.426 -17.542 1.00 23.59 176 GLU A O 1
ATOM 1299 N N . GLY A 1 180 ? 1.835 9.159 -17.373 1.00 23.07 177 GLY A N 1
ATOM 1300 C CA . GLY A 1 180 ? 2.036 8.541 -18.661 1.00 23.12 177 GLY A CA 1
ATOM 1301 C C . GLY A 1 180 ? 1.236 7.261 -18.776 1.00 22.39 177 GLY A C 1
ATOM 1302 O O . GLY A 1 180 ? 0.482 6.913 -17.843 1.00 24.37 177 G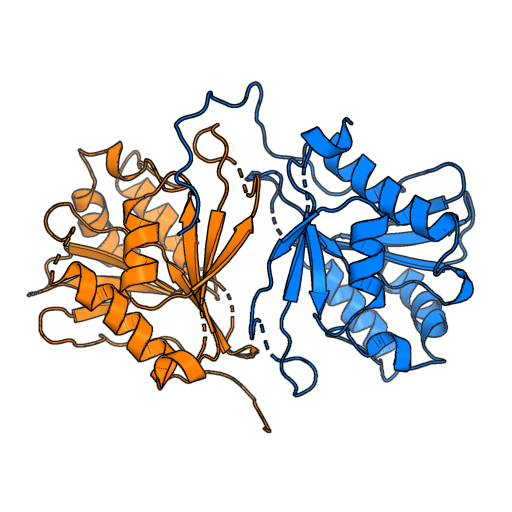LY A O 1
ATOM 1303 N N . THR A 1 181 ? 1.394 6.600 -19.911 1.00 21.08 178 THR A N 1
ATOM 1304 C CA . THR A 1 181 ? 0.686 5.414 -20.251 1.00 20.91 178 THR A CA 1
ATOM 1305 C C . THR A 1 181 ? 1.636 4.271 -20.585 1.00 21.33 178 THR A C 1
ATOM 1306 O O . THR A 1 181 ? 2.486 4.384 -21.402 1.00 22.54 178 THR A O 1
ATOM 1310 N N . LEU A 1 182 ? 1.426 3.177 -19.877 1.00 21.09 179 LEU A N 1
ATOM 1311 C CA A LEU A 1 182 ? 2.146 1.945 -20.042 0.50 21.13 179 LEU A CA 1
ATOM 1312 C CA B LEU A 1 182 ? 2.157 1.953 -20.059 0.50 19.71 179 LEU A CA 1
ATOM 1313 C C . LEU A 1 182 ? 1.448 1.129 -21.152 1.00 21.24 179 LEU A C 1
ATOM 1314 O O . LEU A 1 182 ? 0.392 0.497 -20.933 1.00 22.28 179 LEU A O 1
ATOM 1323 N N . ARG A 1 183 ? 2.052 1.135 -22.349 1.00 22.34 180 ARG A N 1
ATOM 1324 C CA . ARG A 1 183 ? 1.444 0.535 -23.475 1.00 22.96 180 ARG A CA 1
ATOM 1325 C C . ARG A 1 183 ? 1.583 -0.991 -23.432 1.00 23.99 180 ARG A C 1
ATOM 1326 O O . ARG A 1 183 ? 2.655 -1.491 -23.167 1.00 24.89 180 ARG A O 1
ATOM 1334 N N . GLN A 1 184 ? 0.534 -1.699 -23.854 1.00 24.97 181 GLN A N 1
ATOM 1335 C CA . GLN A 1 184 ? 0.492 -3.179 -23.812 1.00 25.56 181 GLN A CA 1
ATOM 1336 C C . GLN A 1 184 ? 0.990 -3.721 -22.452 1.00 24.21 181 GLN A C 1
ATOM 1337 O O . GLN A 1 184 ? 1.715 -4.727 -22.393 1.00 25.63 181 GLN A O 1
ATOM 1343 N N . ALA A 1 185 ? 0.493 -3.115 -21.390 1.00 22.99 182 ALA A N 1
ATOM 1344 C CA . ALA A 1 185 ? 0.906 -3.471 -20.038 1.00 24.20 182 ALA A CA 1
ATOM 1345 C C . ALA A 1 185 ? 0.322 -4.805 -19.643 1.00 24.94 182 ALA A C 1
ATOM 1346 O O . ALA A 1 185 ? 0.992 -5.639 -18.959 1.00 25.49 182 ALA A O 1
ATOM 1356 N N . VAL A 1 187 ? -2.808 -8.150 -20.730 1.00 29.13 184 VAL A N 1
ATOM 1357 C CA . VAL A 1 187 ? -3.844 -8.754 -21.527 1.00 31.03 184 VAL A CA 1
ATOM 1358 C C . VAL A 1 187 ? -4.992 -9.038 -20.586 1.00 30.76 184 VAL A C 1
ATOM 1359 O O . VAL A 1 187 ? -4.856 -9.841 -19.642 1.00 34.47 184 VAL A O 1
ATOM 1363 N N . VAL A 1 188 ? -6.116 -8.371 -20.794 1.00 29.75 185 VAL A N 1
ATOM 1364 C CA . VAL A 1 188 ? -7.264 -8.459 -19.920 1.00 29.42 185 VAL A CA 1
ATOM 1365 C C . VAL A 1 188 ? -8.448 -8.894 -20.759 1.00 29.92 185 VAL A C 1
ATOM 1366 O O . VAL A 1 188 ? -8.786 -8.246 -21.750 1.00 26.82 185 VAL A O 1
ATOM 1370 N N . LYS A 1 189 ? -9.107 -9.978 -20.336 1.00 30.83 186 LYS A N 1
ATOM 1371 C CA . LYS A 1 189 ? -10.307 -10.460 -21.000 1.00 32.17 186 LYS A CA 1
ATOM 1372 C C . LYS A 1 189 ? -10.123 -10.549 -22.506 1.00 32.44 186 LYS A C 1
ATOM 1373 O O . LYS A 1 189 ? -10.894 -9.999 -23.255 1.00 32.87 186 LYS A O 1
ATOM 1379 N N . ARG A 1 190 ? -8.988 -11.104 -22.911 1.00 33.60 187 ARG A N 1
ATOM 1380 C CA . ARG A 1 190 ? -8.668 -11.363 -24.292 1.00 36.17 187 ARG A CA 1
ATOM 1381 C C . ARG A 1 190 ? -8.568 -10.108 -25.135 1.00 35.26 187 ARG A C 1
ATOM 1382 O O . ARG A 1 190 ? -8.803 -10.130 -26.329 1.00 35.47 187 ARG A O 1
ATOM 1390 N N . ARG A 1 191 ? -8.228 -8.997 -24.507 1.00 33.94 188 ARG A N 1
ATOM 1391 C CA . ARG A 1 191 ? -7.849 -7.838 -25.275 1.00 33.61 188 ARG A CA 1
ATOM 1392 C C . ARG A 1 191 ? -6.682 -7.080 -24.609 1.00 30.40 188 ARG A C 1
ATOM 1393 O O . ARG A 1 191 ? -6.392 -7.284 -23.453 1.00 27.69 188 ARG A O 1
ATOM 1401 N N . ASN A 1 192 ? -6.007 -6.273 -25.416 1.00 30.14 189 ASN A N 1
ATOM 1402 C CA . ASN A 1 192 ? -4.963 -5.412 -24.955 1.00 29.80 189 ASN A CA 1
ATOM 1403 C C . ASN A 1 192 ? -5.463 -4.430 -23.888 1.00 29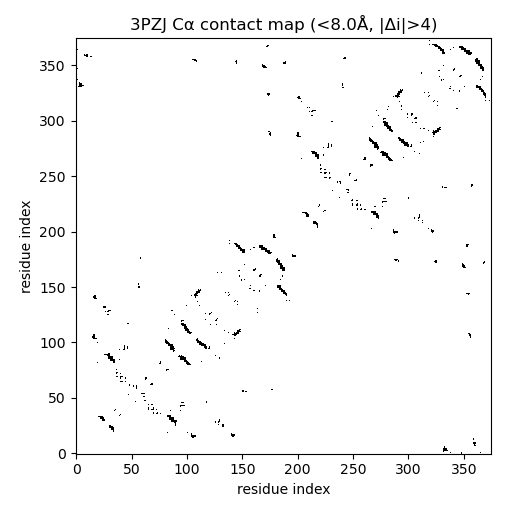.01 189 ASN A C 1
ATOM 1404 O O . ASN A 1 192 ? -6.602 -3.927 -23.939 1.00 29.99 189 ASN A O 1
ATOM 1409 N N . ARG A 1 193 ? -4.595 -4.146 -22.932 1.00 28.30 190 ARG A N 1
ATOM 1410 C CA . ARG A 1 193 ? -4.782 -3.046 -22.002 1.00 25.27 190 ARG A CA 1
ATOM 1411 C C . ARG A 1 193 ? -3.535 -2.203 -21.957 1.00 23.07 190 ARG A C 1
ATOM 1412 O O . ARG A 1 193 ? -2.487 -2.713 -21.757 1.00 24.70 190 ARG A O 1
ATOM 1420 N N . ASP A 1 194 ? -3.686 -0.917 -22.189 1.00 23.64 191 ASP A N 1
ATOM 1421 C CA . ASP A 1 194 ? -2.682 0.076 -21.902 1.00 22.66 191 ASP A CA 1
ATOM 1422 C C . ASP A 1 194 ? -3.131 0.708 -20.623 1.00 23.56 191 ASP A C 1
ATOM 1423 O O . ASP A 1 194 ? -4.322 1.069 -20.434 1.00 24.53 191 ASP A O 1
ATOM 1428 N N . THR A 1 195 ? -2.202 0.940 -19.725 1.00 24.13 192 THR A N 1
ATOM 1429 C CA . THR A 1 195 ? -2.519 1.487 -18.435 1.00 22.77 192 THR A CA 1
ATOM 1430 C C . THR A 1 195 ? -2.112 2.932 -18.264 1.00 22.61 192 THR A C 1
ATOM 1431 O O . THR A 1 195 ? -0.994 3.231 -18.381 1.00 22.35 192 THR A O 1
ATOM 1435 N N . HIS A 1 196 ? -3.043 3.797 -17.921 1.00 21.64 193 HIS A N 1
ATOM 1436 C CA . HIS A 1 196 ? -2.694 5.151 -17.531 1.00 22.17 193 HIS A CA 1
ATOM 1437 C C . HIS A 1 196 ? -2.235 5.161 -16.074 1.00 22.64 193 HIS A C 1
ATOM 1438 O O . HIS A 1 196 ? -2.920 4.537 -15.192 1.00 23.02 193 HIS A O 1
ATOM 1445 N N . VAL A 1 197 ? -1.139 5.881 -15.797 1.00 22.08 194 VAL A N 1
ATOM 1446 C CA . VAL A 1 197 ? -0.636 6.061 -14.433 1.00 20.74 194 VAL A CA 1
ATOM 1447 C C . VAL A 1 197 ? -0.741 7.506 -14.032 1.00 20.09 194 VAL A C 1
ATOM 1448 O O . VAL A 1 197 ? -0.290 8.426 -14.770 1.00 21.74 194 VAL A O 1
ATOM 1452 N N . PHE A 1 198 ? -1.394 7.722 -12.890 1.00 19.07 195 PHE A N 1
ATOM 1453 C CA . PHE A 1 198 ? -1.559 8.990 -12.277 1.00 18.98 195 PHE A CA 1
ATOM 1454 C C . PHE A 1 198 ? -0.939 8.937 -10.868 1.00 20.58 195 PHE A C 1
ATOM 1455 O O . PHE A 1 198 ? -0.890 7.882 -10.294 1.00 21.90 195 PHE A O 1
ATOM 1463 N N . SER A 1 199 ? -0.578 10.076 -10.286 1.00 19.81 196 SER A N 1
ATOM 1464 C CA . SER A 1 199 ? -0.046 10.098 -8.946 1.00 20.16 196 SER A CA 1
ATOM 1465 C C . SER A 1 199 ? -0.299 11.370 -8.209 1.00 21.62 196 SER A C 1
ATOM 1466 O O . SER A 1 199 ? -0.511 12.428 -8.810 1.00 22.05 196 SER A O 1
ATOM 1477 N N . LEU A 1 201 ? 1.628 13.280 -4.907 1.00 22.52 198 LEU A N 1
ATOM 1478 C CA . LEU A 1 201 ? 2.801 13.290 -4.103 1.00 22.01 198 LEU A CA 1
ATOM 1479 C C . LEU A 1 201 ? 2.474 13.905 -2.767 1.00 22.14 198 LEU A C 1
ATOM 1480 O O . LEU A 1 201 ? 1.500 14.678 -2.632 1.00 22.82 198 LEU A O 1
ATOM 1485 N N . ASP A 1 202 ? 3.319 13.624 -1.781 1.00 23.67 199 ASP A N 1
ATOM 1486 C CA . ASP A 1 202 ? 3.100 14.150 -0.459 1.00 25.97 199 ASP A CA 1
ATOM 1487 C C . ASP A 1 202 ? 3.050 15.684 -0.468 1.00 28.50 199 ASP A C 1
ATOM 1488 O O . ASP A 1 202 ? 2.258 16.274 0.241 1.00 28.74 199 ASP A O 1
ATOM 1493 N N . GLY A 1 203 ? 3.921 16.324 -1.211 1.00 29.17 200 GLY A N 1
ATOM 1494 C CA . GLY A 1 203 ? 3.906 17.774 -1.257 1.00 31.33 200 GLY A CA 1
ATOM 1495 C C . GLY A 1 203 ? 2.695 18.354 -1.936 1.00 31.59 200 GLY A C 1
ATOM 1496 O O . GLY A 1 203 ? 2.312 19.484 -1.618 1.00 31.78 200 GLY A O 1
ATOM 1497 N N . GLU A 1 204 ? 2.069 17.596 -2.813 1.00 29.68 201 GLU A N 1
ATOM 1498 C CA . GLU A 1 204 ? 0.851 18.055 -3.484 1.00 31.17 201 GLU A CA 1
ATOM 1499 C C . GLU A 1 204 ? -0.335 17.984 -2.557 1.00 30.83 201 GLU A C 1
ATOM 1500 O O . GLU A 1 204 ? -1.196 18.888 -2.559 1.00 31.10 201 GLU A O 1
ATOM 1506 N N . TRP A 1 205 ? -0.316 16.957 -1.717 1.00 30.58 202 TRP A N 1
ATOM 1507 C CA . TRP A 1 205 ? -1.350 16.702 -0.743 1.00 32.39 202 TRP A CA 1
ATOM 1508 C C . TRP A 1 205 ? -1.349 17.870 0.204 1.00 36.04 202 TRP A C 1
ATOM 1509 O O . TRP A 1 205 ? -2.397 18.411 0.474 1.00 35.85 202 TRP A O 1
ATOM 1520 N N . ASP A 1 206 ? -0.168 18.256 0.682 1.00 38.15 203 ASP A N 1
ATOM 1521 C CA . ASP A 1 206 ? -0.066 19.461 1.545 1.00 41.74 203 ASP A CA 1
ATOM 1522 C C . ASP A 1 206 ? -0.776 20.685 0.992 1.00 43.63 203 ASP A C 1
ATOM 1523 O O . ASP A 1 206 ? -1.486 21.373 1.742 1.00 43.54 203 ASP A O 1
ATOM 1528 N N . ALA A 1 207 ? -0.643 20.940 -0.313 1.00 44.55 204 ALA A N 1
ATOM 1529 C CA . ALA A 1 207 ? -1.292 22.107 -0.947 1.00 46.91 204 ALA A CA 1
ATOM 1530 C C . ALA A 1 207 ? -2.789 21.935 -1.312 1.00 47.61 204 ALA A C 1
ATOM 1531 O O . ALA A 1 207 ? -3.391 20.846 -1.175 1.00 47.01 204 ALA A O 1
ATOM 1533 N N . ALA B 1 21 ? -4.747 -13.178 -29.853 1.00 48.07 18 ALA B N 1
ATOM 1534 C CA . ALA B 1 21 ? -6.058 -13.730 -30.368 1.00 50.16 18 ALA B CA 1
ATOM 1535 C C . ALA B 1 21 ? -6.144 -15.248 -30.018 1.00 46.89 18 ALA B C 1
ATOM 1536 O O . ALA B 1 21 ? -5.504 -16.088 -30.691 1.00 45.46 18 ALA B O 1
ATOM 1538 N N . GLY B 1 22 ? -6.847 -15.579 -28.918 1.00 44.75 19 GLY B N 1
ATOM 1539 C CA . GLY B 1 22 ? -6.546 -16.813 -28.151 1.00 42.68 19 GLY B CA 1
ATOM 1540 C C . GLY B 1 22 ? -5.213 -16.766 -27.379 1.00 41.13 19 GLY B C 1
ATOM 1541 O O . GLY B 1 22 ? -4.625 -17.808 -27.016 1.00 39.29 19 GLY B O 1
ATOM 1542 N N . TRP B 1 23 ? -4.746 -15.540 -27.129 1.00 41.25 20 TRP B N 1
ATOM 1543 C CA . TRP B 1 23 ? -3.549 -15.245 -26.284 1.00 38.11 20 TRP B CA 1
ATOM 1544 C C . TRP B 1 23 ? -3.582 -16.008 -25.041 1.00 37.59 20 TRP B C 1
ATOM 1545 O O . TRP B 1 23 ? -4.540 -15.902 -24.271 1.00 36.73 20 TRP B O 1
ATOM 1556 N N . ARG B 1 24 ? -2.493 -16.697 -24.755 1.00 35.81 21 ARG B N 1
ATOM 1557 C CA . ARG B 1 24 ? -2.393 -17.378 -23.508 1.00 37.43 21 ARG B CA 1
ATOM 1558 C C . ARG B 1 24 ? -1.267 -16.776 -22.664 1.00 35.90 21 ARG B C 1
ATOM 1559 O O . ARG B 1 24 ? -1.492 -16.415 -21.494 1.00 35.73 21 ARG B O 1
ATOM 1567 N N . SER B 1 25 ? -0.060 -16.711 -23.232 1.00 32.93 22 SER B N 1
ATOM 1568 C CA . SER B 1 25 ? 1.160 -16.436 -22.437 1.00 33.23 22 SER B CA 1
ATOM 1569 C C . SER B 1 25 ? 2.387 -16.368 -23.294 1.00 32.74 22 SER B C 1
ATOM 1570 O O . SER B 1 25 ? 2.433 -16.943 -24.408 1.00 33.18 22 SER B O 1
ATOM 1573 N N . ALA B 1 26 ? 3.385 -15.664 -22.759 1.00 31.02 23 ALA B N 1
ATOM 1574 C CA . ALA B 1 26 ? 4.721 -15.705 -23.284 1.00 31.06 23 ALA B CA 1
ATOM 1575 C C . ALA B 1 26 ? 5.529 -16.825 -22.589 1.00 31.57 23 ALA B C 1
ATOM 1576 O O . ALA B 1 26 ? 5.141 -17.378 -21.537 1.00 28.80 23 ALA B O 1
ATOM 1578 N N . GLY B 1 27 ? 6.674 -17.149 -23.204 1.00 31.92 24 GLY B N 1
ATOM 1579 C CA . GLY B 1 27 ? 7.516 -18.267 -22.773 1.00 31.70 24 GLY B CA 1
ATOM 1580 C C . GLY B 1 27 ? 8.330 -18.050 -21.500 1.00 31.48 24 GLY B C 1
ATOM 1581 O O . GLY B 1 27 ? 8.326 -16.952 -20.918 1.00 31.08 24 GLY B O 1
ATOM 1582 N N . LYS B 1 28 ? 9.040 -19.084 -21.050 1.00 32.32 25 LYS B N 1
ATOM 1583 C CA . LYS B 1 28 ? 9.714 -19.002 -19.743 1.00 32.96 25 LYS B CA 1
ATOM 1584 C C . LYS B 1 28 ? 11.135 -18.577 -19.999 1.00 33.31 25 LYS B C 1
ATOM 1585 O O . LYS B 1 28 ? 11.702 -18.911 -21.043 1.00 35.87 25 LYS B O 1
ATOM 1587 N N . ALA B 1 29 ? 11.749 -17.917 -19.030 1.00 34.26 26 ALA B N 1
ATOM 1588 C CA . ALA B 1 29 ? 13.098 -17.457 -19.191 1.00 34.55 26 ALA B CA 1
ATOM 1589 C C . ALA B 1 29 ? 13.979 -18.672 -19.416 1.00 35.58 26 ALA B C 1
ATOM 1590 O O . ALA B 1 29 ? 13.732 -19.718 -18.860 1.00 35.60 26 ALA B O 1
ATOM 1592 N N . PRO B 1 30 ? 15.038 -18.540 -20.212 1.00 36.53 27 PRO B N 1
ATOM 1593 C CA . PRO B 1 30 ? 15.938 -19.681 -20.456 1.00 36.80 27 PRO B CA 1
ATOM 1594 C C . PRO B 1 30 ? 16.616 -20.231 -19.185 1.00 38.39 27 PRO B C 1
ATOM 1595 O O . PRO B 1 30 ? 16.994 -19.458 -18.288 1.00 34.32 27 PRO B O 1
ATOM 1599 N N . GLU B 1 31 ? 16.752 -21.563 -19.121 1.00 40.52 28 GLU B N 1
ATOM 1600 C CA . GLU B 1 31 ? 17.463 -22.211 -18.044 1.00 42.03 28 GLU B CA 1
ATOM 1601 C C . GLU B 1 31 ? 18.809 -22.760 -18.528 1.00 42.63 28 GLU B C 1
ATOM 1602 O O . GLU B 1 31 ? 19.522 -23.389 -17.773 1.00 44.67 28 GLU B O 1
ATOM 1608 N N . ALA B 1 32 ? 19.161 -22.467 -19.779 1.00 42.65 29 ALA B N 1
ATOM 1609 C CA . ALA B 1 32 ? 20.482 -22.788 -20.301 1.00 42.99 29 ALA B CA 1
ATOM 1610 C C . ALA B 1 32 ? 21.095 -21.515 -20.808 1.00 40.78 29 ALA B C 1
ATOM 1611 O O . ALA B 1 32 ? 20.394 -20.516 -21.005 1.00 39.35 29 ALA B O 1
ATOM 1613 N N . ALA B 1 33 ? 22.406 -21.532 -21.001 1.00 40.09 30 ALA B N 1
ATOM 1614 C CA . ALA B 1 33 ? 23.147 -20.364 -21.500 1.00 39.98 30 ALA B CA 1
ATOM 1615 C C . ALA B 1 33 ? 22.475 -19.789 -22.712 1.00 39.54 30 ALA B C 1
ATOM 1616 O O . ALA B 1 33 ? 21.953 -20.558 -23.518 1.00 39.78 30 ALA B O 1
ATOM 1618 N N . ILE B 1 34 ? 22.538 -18.463 -22.845 1.00 38.98 31 ILE B N 1
ATOM 1619 C CA . ILE B 1 34 ? 22.125 -17.719 -24.033 1.00 39.42 31 ILE B CA 1
ATOM 1620 C C . ILE B 1 34 ? 23.409 -17.301 -24.725 1.00 41.73 31 ILE B C 1
ATOM 1621 O O . ILE B 1 34 ? 24.200 -16.475 -24.180 1.00 40.87 31 ILE B O 1
ATOM 1626 N N . ARG B 1 35 ? 23.656 -17.931 -25.886 1.00 43.93 32 ARG B N 1
ATOM 1627 C CA . ARG B 1 35 ? 24.955 -17.830 -26.570 1.00 45.87 32 ARG B CA 1
ATOM 1628 C C . ARG B 1 35 ? 24.871 -16.692 -27.584 1.00 45.93 32 ARG B C 1
ATOM 1629 O O . ARG B 1 35 ? 23.990 -16.664 -28.415 1.00 45.70 32 ARG B O 1
ATOM 1631 N N . GLY B 1 36 ? 25.784 -15.736 -27.465 1.00 46.16 33 GLY B N 1
ATOM 1632 C CA . GLY B 1 36 ? 25.940 -14.659 -28.442 1.00 46.51 33 GLY B CA 1
ATOM 1633 C C . GLY B 1 36 ? 27.236 -14.781 -29.261 1.00 48.81 33 GLY B C 1
ATOM 1634 O O . GLY B 1 36 ? 27.913 -15.843 -29.253 1.00 49.50 33 GLY B O 1
ATOM 1635 N N . GLU B 1 37 ? 27.591 -13.691 -29.935 1.00 48.32 34 GLU B N 1
ATOM 1636 C CA . GLU B 1 37 ? 28.858 -13.581 -30.671 1.00 50.64 34 GLU B CA 1
ATOM 1637 C C . GLU B 1 37 ? 30.035 -13.381 -29.699 1.00 50.66 34 GLU B C 1
ATOM 1638 O O . GLU B 1 37 ? 30.922 -14.269 -29.596 1.00 52.64 34 GLU B O 1
ATOM 1640 N N . ALA B 1 38 ? 30.063 -12.228 -29.023 1.00 48.08 35 ALA B N 1
ATOM 1641 C CA . ALA B 1 38 ? 31.141 -11.877 -28.064 1.00 48.83 35 ALA B CA 1
ATOM 1642 C C . ALA B 1 38 ? 30.881 -12.427 -26.638 1.00 48.17 35 ALA B C 1
ATOM 1643 O O . ALA B 1 38 ? 31.792 -12.454 -25.801 1.00 48.82 35 ALA B O 1
ATOM 1645 N N . VAL B 1 39 ? 29.634 -12.813 -26.355 1.00 46.89 36 VAL B N 1
ATOM 1646 C CA . VAL B 1 39 ? 29.176 -12.997 -24.964 1.00 44.96 36 VAL B CA 1
ATOM 1647 C C . VAL B 1 39 ? 28.309 -14.242 -24.802 1.00 43.98 36 VAL B C 1
ATOM 1648 O O . VAL B 1 39 ? 27.586 -14.654 -25.723 1.00 45.55 36 VAL B O 1
ATOM 1652 N N . SER B 1 40 ? 28.360 -14.817 -23.616 1.00 42.27 37 SER B N 1
ATOM 1653 C CA . SER B 1 40 ? 27.462 -15.889 -23.224 1.00 42.07 37 SER B CA 1
ATOM 1654 C C . SER B 1 40 ? 26.812 -15.402 -21.909 1.00 38.43 37 SER B C 1
ATOM 1655 O O . SER B 1 40 ? 27.497 -14.803 -21.027 1.00 36.89 37 SER B O 1
ATOM 1658 N N . LEU B 1 41 ? 25.514 -15.633 -21.794 1.00 35.54 38 LEU B N 1
ATOM 1659 C CA . LEU B 1 41 ? 24.787 -15.287 -20.546 1.00 33.65 38 LEU B CA 1
ATOM 1660 C C . LEU B 1 41 ? 24.420 -16.554 -19.838 1.00 33.62 38 LEU B C 1
ATOM 1661 O O . LEU B 1 41 ? 23.591 -17.328 -20.346 1.00 34.18 38 LEU B O 1
ATOM 1666 N N . GLN B 1 42 ? 24.998 -16.740 -18.660 1.00 33.10 39 GLN B N 1
ATOM 1667 C CA . GLN B 1 42 ? 24.838 -18.025 -17.946 1.00 33.25 39 GLN B CA 1
ATOM 1668 C C . GLN B 1 42 ? 23.771 -17.841 -16.840 1.00 31.38 39 GLN B C 1
ATOM 1669 O O . GLN B 1 42 ? 23.880 -16.928 -16.073 1.00 28.23 39 GLN B O 1
ATOM 1675 N N . PRO B 1 43 ? 22.789 -18.729 -16.752 1.00 31.42 40 PRO B N 1
ATOM 1676 C CA . PRO B 1 43 ? 21.811 -18.533 -15.682 1.00 32.11 40 PRO B CA 1
ATOM 1677 C C . PRO B 1 43 ? 22.524 -18.557 -14.324 1.00 31.11 40 PRO B C 1
ATOM 1678 O O . PRO B 1 43 ? 23.481 -19.335 -14.074 1.00 31.36 40 PRO B O 1
ATOM 1682 N N . LEU B 1 44 ? 22.112 -17.619 -13.492 1.00 29.37 41 LEU B N 1
ATOM 1683 C CA . LEU B 1 44 ? 22.836 -17.306 -12.317 1.00 29.96 41 LEU B CA 1
ATOM 1684 C C . LEU B 1 44 ? 22.553 -18.407 -11.309 1.00 32.18 41 LEU B C 1
ATOM 1685 O O . LEU B 1 44 ? 21.425 -18.805 -11.128 1.00 31.33 41 LEU B O 1
ATOM 1690 N N . ASP B 1 45 ? 23.604 -18.887 -10.687 1.00 32.56 42 ASP B N 1
ATOM 1691 C CA . ASP B 1 45 ? 23.547 -19.827 -9.587 1.00 35.99 42 ASP B CA 1
ATOM 1692 C C . ASP B 1 45 ? 24.084 -19.042 -8.379 1.00 37.85 42 ASP B C 1
ATOM 1693 O O . ASP B 1 45 ? 25.265 -18.977 -8.181 1.00 38.34 42 ASP B O 1
ATOM 1698 N N . ALA B 1 46 ? 23.180 -18.378 -7.634 1.00 34.51 43 ALA B N 1
ATOM 1699 C CA . ALA B 1 46 ? 23.560 -17.410 -6.541 1.00 34.88 43 ALA B CA 1
ATOM 1700 C C . ALA B 1 46 ? 24.674 -17.880 -5.656 1.00 35.59 43 ALA B C 1
ATOM 1701 O O . ALA B 1 46 ? 25.667 -17.159 -5.475 1.00 38.28 43 ALA B O 1
ATOM 1703 N N . PRO B 1 47 ? 24.531 -19.063 -5.037 1.00 37.38 44 PRO B N 1
ATOM 1704 C CA . PRO B 1 47 ? 25.654 -19.537 -4.184 1.00 38.25 44 PRO B CA 1
ATOM 1705 C C . PRO B 1 47 ? 26.973 -19.921 -4.935 1.00 40.04 44 PRO B C 1
ATOM 1706 O O . PRO B 1 47 ? 28.093 -19.823 -4.325 1.00 39.31 44 PRO B O 1
ATOM 1710 N N . ARG B 1 48 ? 26.875 -20.307 -6.212 1.00 38.23 45 ARG B N 1
ATOM 1711 C CA . ARG B 1 48 ? 28.109 -20.657 -7.018 1.00 40.23 45 ARG B CA 1
ATOM 1712 C C . ARG B 1 48 ? 28.896 -19.414 -7.530 1.00 38.57 45 ARG B C 1
ATOM 1713 O O . ARG B 1 48 ? 30.019 -19.177 -7.079 1.00 40.24 45 ARG B O 1
ATOM 1721 N N . HIS B 1 49 ? 28.257 -18.627 -8.404 1.00 35.22 46 HIS B N 1
ATOM 1722 C CA . HIS B 1 49 ? 28.788 -17.428 -9.062 1.00 33.76 46 HIS B CA 1
ATOM 1723 C C . HIS B 1 49 ? 28.970 -16.261 -8.091 1.00 31.88 46 HIS B C 1
ATOM 1724 O O . HIS B 1 49 ? 29.614 -15.260 -8.422 1.00 32.15 46 HIS B O 1
ATOM 1731 N N . GLY B 1 50 ? 28.305 -16.359 -6.953 1.00 31.15 47 GLY B N 1
ATOM 1732 C CA . GLY B 1 50 ? 28.175 -15.275 -6.029 1.00 30.76 47 GLY B CA 1
ATOM 1733 C C . GLY B 1 50 ? 29.470 -14.639 -5.629 1.00 31.23 47 GLY B C 1
ATOM 1734 O O . GLY B 1 50 ? 29.566 -13.394 -5.586 1.00 30.53 47 GLY B O 1
ATOM 1735 N N . ALA B 1 51 ? 30.462 -15.452 -5.258 1.00 31.56 48 ALA B N 1
ATOM 1736 C CA . ALA B 1 51 ? 31.739 -14.886 -4.760 1.00 32.76 48 ALA B CA 1
ATOM 1737 C C . ALA B 1 51 ? 32.501 -14.131 -5.849 1.00 32.13 48 ALA B C 1
ATOM 1738 O O . ALA B 1 51 ? 32.942 -12.986 -5.640 1.00 31.64 48 ALA B O 1
ATOM 1740 N N . ALA B 1 52 ? 32.491 -14.694 -7.053 1.00 32.05 49 ALA B N 1
ATOM 1741 C CA . ALA B 1 52 ? 33.066 -14.074 -8.230 1.00 32.18 49 ALA B CA 1
ATOM 1742 C C . ALA B 1 52 ? 32.437 -12.720 -8.501 1.00 32.58 49 ALA B C 1
ATOM 1743 O O . ALA B 1 52 ? 33.179 -11.719 -8.698 1.00 33.85 49 ALA B O 1
ATOM 1745 N N . LEU B 1 53 ? 31.085 -12.652 -8.495 1.00 29.80 50 LEU B N 1
ATOM 1746 C CA . LEU B 1 53 ? 30.392 -11.404 -8.764 1.00 28.53 50 LEU B CA 1
ATOM 1747 C C . LEU B 1 53 ? 30.601 -10.367 -7.674 1.00 29.75 50 LEU B C 1
ATOM 1748 O O . LEU B 1 53 ? 30.762 -9.187 -7.942 1.00 29.17 50 LEU B O 1
ATOM 1753 N N . PHE B 1 54 ? 30.654 -10.808 -6.431 1.00 28.56 51 PHE B N 1
ATOM 1754 C CA . PHE B 1 54 ? 30.995 -9.909 -5.316 1.00 31.75 51 PHE B CA 1
ATOM 1755 C C . PHE B 1 54 ? 32.351 -9.267 -5.505 1.00 33.05 51 PHE B C 1
ATOM 1756 O O . PHE B 1 54 ? 32.488 -8.065 -5.311 1.00 34.36 51 PHE B O 1
ATOM 1764 N N . ARG B 1 55 ? 33.340 -10.062 -5.908 1.00 32.81 52 ARG B N 1
ATOM 1765 C CA . ARG B 1 55 ? 34.696 -9.500 -6.055 1.00 35.28 52 ARG B CA 1
ATOM 1766 C C . ARG B 1 55 ? 34.792 -8.424 -7.167 1.00 37.04 52 ARG B C 1
ATOM 1767 O O . ARG B 1 55 ? 35.703 -7.584 -7.150 1.00 37.66 52 ARG B O 1
ATOM 1775 N N . LEU B 1 56 ? 33.846 -8.469 -8.120 1.00 38.61 53 LEU B N 1
ATOM 1776 C CA . LEU B 1 56 ? 33.833 -7.587 -9.288 1.00 39.51 53 LEU B CA 1
ATOM 1777 C C . LEU B 1 56 ? 33.618 -6.170 -8.918 1.00 40.39 53 LEU B C 1
ATOM 1778 O O . LEU B 1 56 ? 34.183 -5.295 -9.562 1.00 41.67 53 LEU B O 1
ATOM 1783 N N . PHE B 1 57 ? 32.856 -5.954 -7.849 1.00 38.09 54 PHE B N 1
ATOM 1784 C CA . PHE B 1 57 ? 32.450 -4.631 -7.451 1.00 40.08 54 PHE B CA 1
ATOM 1785 C C . PHE B 1 57 ? 33.060 -4.163 -6.161 1.00 44.18 54 PHE B C 1
ATOM 1786 O O . PHE B 1 57 ? 32.962 -2.973 -5.844 1.00 46.57 54 PHE B O 1
ATOM 1794 N N . ALA B 1 58 ? 33.728 -5.073 -5.450 1.00 45.81 55 ALA B N 1
ATOM 1795 C CA . ALA B 1 58 ? 34.407 -4.747 -4.208 1.00 49.82 55 ALA B CA 1
ATOM 1796 C C . ALA B 1 58 ? 35.445 -3.721 -4.507 1.00 53.70 55 ALA B C 1
ATOM 1797 O O . ALA B 1 58 ? 36.007 -3.658 -5.608 1.00 56.75 55 ALA B O 1
ATOM 1799 N N . GLY B 1 59 ? 35.711 -2.871 -3.545 1.00 57.01 56 GLY B N 1
ATOM 1800 C CA . GLY B 1 59 ? 36.637 -1.784 -3.818 1.00 60.26 56 GLY B CA 1
ATOM 1801 C C . GLY B 1 59 ? 36.063 -0.552 -4.497 1.00 61.56 56 GLY B C 1
ATOM 1802 O O . GLY B 1 59 ? 36.511 0.558 -4.189 1.00 64.66 56 GLY B O 1
ATOM 1803 N N . ASP B 1 60 ? 35.106 -0.698 -5.428 1.00 59.79 57 ASP B N 1
ATOM 1804 C CA . ASP B 1 60 ? 34.491 0.504 -6.041 1.00 60.33 57 ASP B CA 1
ATOM 1805 C C . ASP B 1 60 ? 33.040 0.631 -5.674 1.00 56.47 57 ASP B C 1
ATOM 1806 O O . ASP B 1 60 ? 32.128 0.183 -6.389 1.00 51.37 57 ASP B O 1
ATOM 1811 N N . ASP B 1 61 ? 32.834 1.249 -4.522 1.00 56.63 58 ASP B N 1
ATOM 1812 C CA . ASP B 1 61 ? 31.502 1.383 -3.969 1.00 55.07 58 ASP B CA 1
ATOM 1813 C C . ASP B 1 61 ? 30.637 2.405 -4.672 1.00 55.08 58 ASP B C 1
ATOM 1814 O O . ASP B 1 61 ? 29.421 2.431 -4.417 1.00 52.46 58 ASP B O 1
ATOM 1819 N N . SER B 1 62 ? 31.244 3.258 -5.516 1.00 56.88 59 SER B N 1
ATOM 1820 C CA . SER B 1 62 ? 30.490 4.182 -6.359 1.00 57.65 59 SER B CA 1
ATOM 1821 C C . SER B 1 62 ? 29.612 3.443 -7.382 1.00 54.71 59 SER B C 1
ATOM 1822 O O . SER B 1 62 ? 28.638 4.014 -7.893 1.00 54.61 59 SER B O 1
ATOM 1825 N N . HIS B 1 63 ? 29.956 2.188 -7.686 1.00 51.97 60 HIS B N 1
ATOM 1826 C CA . HIS B 1 63 ? 29.065 1.325 -8.489 1.00 49.19 60 HIS B CA 1
ATOM 1827 C C . HIS B 1 63 ? 27.575 1.385 -8.011 1.00 46.79 60 HIS B C 1
ATOM 1828 O O . HIS B 1 63 ? 26.653 1.365 -8.842 1.00 46.45 60 HIS B O 1
ATOM 1835 N N . TRP B 1 64 ? 27.336 1.477 -6.693 1.00 46.96 61 TRP B N 1
ATOM 1836 C CA . TRP B 1 64 ? 25.969 1.361 -6.145 1.00 47.71 61 TRP B CA 1
ATOM 1837 C C . TRP B 1 64 ? 25.204 2.697 -5.987 1.00 51.35 61 TRP B C 1
ATOM 1838 O O . TRP B 1 64 ? 24.077 2.735 -5.429 1.00 52.20 61 TRP B O 1
ATOM 1849 N N . GLU B 1 65 ? 25.797 3.745 -6.568 1.00 54.45 62 GLU B N 1
ATOM 1850 C CA . GLU B 1 65 ? 25.214 5.083 -6.715 1.00 57.07 62 GLU B CA 1
ATOM 1851 C C . GLU B 1 65 ? 23.799 5.137 -7.308 1.00 56.56 62 GLU B C 1
ATOM 1852 O O . GLU B 1 65 ? 22.847 5.394 -6.564 1.00 58.04 62 GLU B O 1
ATOM 1854 N N . HIS B 1 66 ? 23.612 4.896 -8.609 1.00 56.39 63 HIS B N 1
ATOM 1855 C CA . HIS B 1 66 ? 22.229 4.971 -9.159 1.00 56.33 63 HIS B CA 1
ATOM 1856 C C . HIS B 1 66 ? 21.341 3.757 -8.850 1.00 52.67 63 HIS B C 1
ATOM 1857 O O . HIS B 1 66 ? 20.284 3.635 -9.481 1.00 53.35 63 HIS B O 1
ATOM 1864 N N . LEU B 1 67 ? 21.761 2.854 -7.955 1.00 49.55 64 LEU B N 1
ATOM 1865 C CA . LEU B 1 67 ? 20.974 1.616 -7.661 1.00 46.42 64 LEU B CA 1
ATOM 1866 C C . LEU B 1 67 ? 20.441 1.550 -6.253 1.00 43.34 64 LEU B C 1
ATOM 1867 O O . LEU B 1 67 ? 21.086 1.993 -5.342 1.00 41.76 64 LEU B O 1
ATOM 1872 N N . PRO B 1 68 ? 19.319 0.833 -6.038 1.00 41.68 65 PRO B N 1
ATOM 1873 C CA . PRO B 1 68 ? 18.763 0.693 -4.668 1.00 40.34 65 PRO B CA 1
ATOM 1874 C C . PRO B 1 68 ? 19.347 -0.357 -3.781 1.00 39.13 65 PRO B C 1
ATOM 1875 O O . PRO B 1 68 ? 18.736 -0.719 -2.747 1.00 41.18 65 PRO B O 1
ATOM 1879 N N . TYR B 1 69 ? 20.466 -0.936 -4.173 1.00 36.09 66 TYR B N 1
ATOM 1880 C CA . TYR B 1 69 ? 21.063 -1.893 -3.287 1.00 35.22 66 TYR B CA 1
ATOM 1881 C C . TYR B 1 69 ? 22.569 -1.689 -3.317 1.00 36.27 66 TYR B C 1
ATOM 1882 O O . TYR B 1 69 ? 23.086 -0.954 -4.148 1.00 37.87 66 TYR B O 1
ATOM 1891 N N . GLY B 1 70 ? 23.245 -2.280 -2.363 1.00 37.57 67 GLY B N 1
ATOM 1892 C CA . GLY B 1 70 ? 24.672 -2.143 -2.292 1.00 38.62 67 GLY B CA 1
ATOM 1893 C C . GLY B 1 70 ? 25.075 -0.884 -1.517 1.00 41.75 67 GLY B C 1
ATOM 1894 O O . GLY B 1 70 ? 24.225 -0.076 -1.186 1.00 43.72 67 GLY B O 1
ATOM 1895 N N . PRO B 1 71 ? 26.373 -0.749 -1.214 1.00 42.43 68 PRO B N 1
ATOM 1896 C CA . PRO B 1 71 ? 27.370 -1.780 -1.459 1.00 41.21 68 PRO B CA 1
ATOM 1897 C C . PRO B 1 71 ? 27.141 -2.880 -0.477 1.00 40.73 68 PRO B C 1
ATOM 1898 O O . PRO B 1 71 ? 26.301 -2.709 0.416 1.00 42.26 68 PRO B O 1
ATOM 1902 N N . PHE B 1 72 ? 27.904 -3.973 -0.579 1.00 39.20 69 PHE B N 1
ATOM 1903 C CA . PHE B 1 72 ? 27.794 -5.078 0.373 1.00 38.89 69 PHE B CA 1
ATOM 1904 C C . PHE B 1 72 ? 29.036 -5.251 1.281 1.00 40.03 69 PHE B C 1
ATOM 1905 O O . PHE B 1 72 ? 30.161 -5.151 0.834 1.00 41.29 69 PHE B O 1
ATOM 1913 N N . GLU B 1 73 ? 28.797 -5.491 2.577 1.00 42.14 70 GLU B N 1
ATOM 1914 C CA . GLU B 1 73 ? 29.843 -5.587 3.585 1.00 44.36 70 GLU B CA 1
ATOM 1915 C C . GLU B 1 73 ? 30.842 -6.667 3.257 1.00 42.70 70 GLU B C 1
ATOM 1916 O O . GLU B 1 73 ? 32.043 -6.503 3.479 1.00 44.00 70 GLU B O 1
ATOM 1918 N N . ASP B 1 74 ? 30.341 -7.790 2.750 1.00 39.17 71 ASP B N 1
ATOM 1919 C CA . ASP B 1 74 ? 31.160 -8.965 2.526 1.00 38.87 71 ASP B CA 1
ATOM 1920 C C . ASP B 1 74 ? 30.439 -9.968 1.587 1.00 36.80 71 ASP B C 1
ATOM 1921 O O . ASP B 1 74 ? 29.275 -9.748 1.137 1.00 32.82 71 ASP B O 1
ATOM 1926 N N . GLU B 1 75 ? 31.131 -11.033 1.217 1.00 35.54 72 GLU B N 1
ATOM 1927 C CA . GLU B 1 75 ? 30.513 -11.954 0.283 1.00 35.93 72 GLU B CA 1
ATOM 1928 C C . GLU B 1 75 ? 29.195 -12.485 0.775 1.00 33.19 72 GLU B C 1
ATOM 1929 O O . GLU B 1 75 ? 28.305 -12.685 -0.020 1.00 32.29 72 GLU B O 1
ATOM 1935 N N . ASP B 1 76 ? 29.102 -12.780 2.072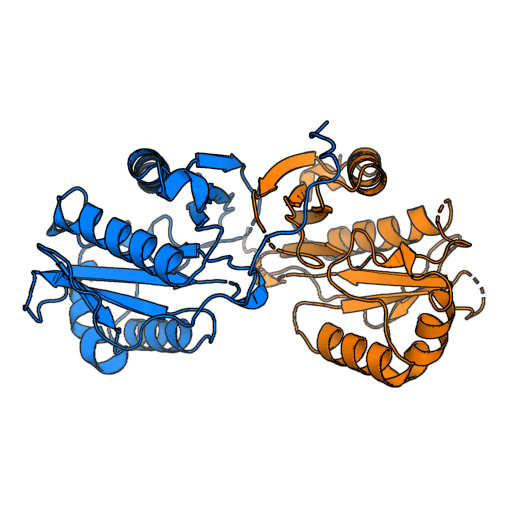 1.00 32.00 73 ASP B N 1
ATOM 1936 C CA . ASP B 1 76 ? 27.873 -13.339 2.639 1.00 30.04 73 ASP B CA 1
ATOM 1937 C C . ASP B 1 76 ? 26.698 -12.390 2.325 1.00 28.30 73 ASP B C 1
ATOM 1938 O O . ASP B 1 76 ? 25.605 -12.833 1.917 1.00 27.30 73 ASP B O 1
ATOM 1943 N N . ALA B 1 77 ? 26.938 -11.094 2.466 1.00 26.71 74 ALA B N 1
ATOM 1944 C CA . ALA B 1 77 ? 25.854 -10.131 2.321 1.00 26.09 74 ALA B CA 1
ATOM 1945 C C . ALA B 1 77 ? 25.365 -10.068 0.891 1.00 26.51 74 ALA B C 1
ATOM 1946 O O . ALA B 1 77 ? 24.153 -9.876 0.648 1.00 24.39 74 ALA B O 1
ATOM 1948 N N . PHE B 1 78 ? 26.308 -10.216 -0.051 1.00 26.54 75 PHE B N 1
ATOM 1949 C CA . PHE B 1 78 ? 26.024 -10.172 -1.431 1.00 26.12 75 PHE B CA 1
ATOM 1950 C C . PHE B 1 78 ? 25.302 -11.417 -1.839 1.00 26.22 75 PHE B C 1
ATOM 1951 O O . PHE B 1 78 ? 24.255 -11.332 -2.517 1.00 28.54 75 PHE B O 1
ATOM 1959 N N . ILE B 1 79 ? 25.826 -12.570 -1.455 1.00 26.20 76 ILE B N 1
ATOM 1960 C CA . ILE B 1 79 ? 25.123 -13.852 -1.747 1.00 25.97 76 ILE B CA 1
ATOM 1961 C C . ILE B 1 79 ? 23.709 -13.854 -1.166 1.00 25.12 76 ILE B C 1
ATOM 1962 O O . ILE B 1 79 ? 22.764 -14.367 -1.838 1.00 25.66 76 ILE B O 1
ATOM 1967 N N . THR B 1 80 ? 23.522 -13.293 0.010 1.00 22.83 77 THR B N 1
ATOM 1968 C CA . THR B 1 80 ? 22.189 -13.194 0.634 1.00 22.76 77 THR B CA 1
ATOM 1969 C C . THR B 1 80 ? 21.241 -12.373 -0.296 1.00 23.25 77 THR B C 1
ATOM 1970 O O . THR B 1 80 ? 20.156 -12.827 -0.633 1.00 21.61 77 THR B O 1
ATOM 1974 N N . TRP B 1 81 ? 21.733 -11.248 -0.787 1.00 23.75 78 TRP B N 1
ATOM 1975 C CA . TRP B 1 81 ? 20.895 -10.359 -1.563 1.00 25.19 78 TRP B CA 1
ATOM 1976 C C . TRP B 1 81 ? 20.535 -11.046 -2.895 1.00 25.68 78 TRP B C 1
ATOM 1977 O O . TRP B 1 81 ? 19.355 -11.019 -3.420 1.00 22.49 78 TRP B O 1
ATOM 1988 N N . LEU B 1 82 ? 21.520 -11.730 -3.441 1.00 25.14 79 LEU B N 1
ATOM 1989 C CA . LEU B 1 82 ? 21.303 -12.487 -4.666 1.00 26.23 79 LEU B CA 1
ATOM 1990 C C . LEU B 1 82 ? 20.344 -13.622 -4.548 1.00 25.96 79 LEU B C 1
ATOM 1991 O O . LEU B 1 82 ? 19.491 -13.779 -5.370 1.00 24.92 79 LEU B O 1
ATOM 1996 N N . ALA B 1 83 ? 20.470 -14.419 -3.508 1.00 26.76 80 ALA B N 1
ATOM 1997 C CA . ALA B 1 83 ? 19.519 -15.450 -3.263 1.00 26.37 80 ALA B CA 1
ATOM 1998 C C . ALA B 1 83 ? 18.131 -14.931 -3.114 1.00 25.33 80 ALA B C 1
ATOM 1999 O O . ALA B 1 83 ? 17.149 -15.455 -3.767 1.00 25.45 80 ALA B O 1
ATOM 2001 N N . LEU B 1 84 ? 17.947 -13.888 -2.286 1.00 24.05 81 LEU B N 1
ATOM 2002 C CA . LEU B 1 84 ? 16.582 -13.421 -2.048 1.00 24.42 81 LEU B CA 1
ATOM 2003 C C . LEU B 1 84 ? 15.998 -12.764 -3.320 1.00 25.12 81 LEU B C 1
ATOM 2004 O O . LEU B 1 84 ? 14.771 -12.817 -3.603 1.00 24.01 81 LEU B O 1
ATOM 2009 N N . THR B 1 85 ? 16.867 -12.133 -4.103 1.00 24.11 82 THR B N 1
ATOM 2010 C CA . THR B 1 85 ? 16.428 -11.493 -5.349 1.00 23.94 82 THR B CA 1
ATOM 2011 C C . THR B 1 85 ? 15.909 -12.549 -6.362 1.00 24.94 82 THR B C 1
ATOM 2012 O O . THR B 1 85 ? 14.823 -12.378 -6.894 1.00 27.76 82 THR B O 1
ATOM 2016 N N . VAL B 1 86 ? 16.675 -13.594 -6.594 1.00 26.98 83 VAL B N 1
ATOM 2017 C CA . VAL B 1 86 ? 16.367 -14.686 -7.562 1.00 28.18 83 VAL B CA 1
ATOM 2018 C C . VAL B 1 86 ? 15.303 -15.616 -7.035 1.00 27.39 83 VAL B C 1
ATOM 2019 O O . VAL B 1 86 ? 14.646 -16.312 -7.817 1.00 28.17 83 VAL B O 1
ATOM 2023 N N . ALA B 1 87 ? 15.044 -15.587 -5.737 1.00 25.99 84 ALA B N 1
ATOM 2024 C CA . ALA B 1 87 ? 13.970 -16.421 -5.219 1.00 27.40 84 ALA B CA 1
ATOM 2025 C C . ALA B 1 87 ? 12.618 -15.907 -5.636 1.00 28.46 84 ALA B C 1
ATOM 2026 O O . ALA B 1 87 ? 11.651 -16.655 -5.546 1.00 30.55 84 ALA B O 1
ATOM 2028 N N . GLN B 1 88 ? 12.528 -14.645 -6.067 1.00 29.50 85 GLN B N 1
ATOM 2029 C CA A GLN B 1 88 ? 11.232 -14.145 -6.536 0.50 29.62 85 GLN B CA 1
ATOM 2030 C CA B GLN B 1 88 ? 11.263 -14.105 -6.554 0.50 29.51 85 GLN B CA 1
ATOM 2031 C C . GLN B 1 88 ? 10.900 -14.804 -7.880 1.00 31.11 85 GLN B C 1
ATOM 2032 O O . GLN B 1 88 ? 11.759 -14.986 -8.743 1.00 27.20 85 GLN B O 1
ATOM 2043 N N . SER B 1 89 ? 9.620 -15.215 -8.030 1.00 32.65 86 SER B N 1
ATOM 2044 C CA . SER B 1 89 ? 9.145 -15.864 -9.263 1.00 35.30 86 SER B CA 1
ATOM 2045 C C . SER B 1 89 ? 9.275 -14.971 -10.419 1.00 33.37 86 SER B C 1
ATOM 2046 O O . SER B 1 89 ? 9.542 -15.432 -11.517 1.00 36.93 86 SER B O 1
ATOM 2049 N N . ASP B 1 90 ? 9.163 -13.672 -10.190 1.00 32.12 87 ASP B N 1
ATOM 2050 C CA . ASP B 1 90 ? 9.136 -12.760 -11.320 1.00 31.38 87 ASP B CA 1
ATOM 2051 C C . ASP B 1 90 ? 10.519 -12.262 -11.742 1.00 29.71 87 ASP B C 1
ATOM 2052 O O . ASP B 1 90 ? 10.606 -11.423 -12.586 1.00 29.24 87 ASP B O 1
ATOM 2057 N N . THR B 1 91 ? 11.606 -12.791 -11.149 1.00 27.53 88 THR B N 1
ATOM 2058 C CA . THR B 1 91 ? 12.970 -12.301 -11.449 1.00 25.78 88 THR B CA 1
ATOM 2059 C C . THR B 1 91 ? 13.884 -13.481 -11.841 1.00 27.02 88 THR B C 1
ATOM 2060 O O . THR B 1 91 ? 13.783 -14.569 -11.241 1.00 28.07 88 THR B O 1
ATOM 2064 N N . ALA B 1 92 ? 14.656 -13.316 -12.907 1.00 26.67 89 ALA B N 1
ATOM 2065 C CA . ALA B 1 92 ? 15.645 -14.290 -13.408 1.00 27.59 89 ALA B CA 1
ATOM 2066 C C . ALA B 1 92 ? 16.895 -13.586 -13.765 1.00 26.21 89 ALA B C 1
ATOM 2067 O O . ALA B 1 92 ? 16.860 -12.715 -14.667 1.00 28.42 89 ALA B O 1
ATOM 2069 N N . LEU B 1 93 ? 18.007 -13.976 -13.154 1.00 26.31 90 LEU B N 1
ATOM 2070 C CA . LEU B 1 93 ? 19.292 -13.316 -13.447 1.00 26.96 90 LEU B CA 1
ATOM 2071 C C . LEU B 1 93 ? 20.279 -14.214 -14.258 1.00 27.44 90 LEU B C 1
ATOM 2072 O O . LEU B 1 93 ? 20.156 -15.434 -14.183 1.00 26.70 90 LEU B O 1
ATOM 2077 N N . TYR B 1 94 ? 21.193 -13.564 -14.993 1.00 26.23 91 TYR B N 1
ATOM 2078 C CA . TYR B 1 94 ? 22.201 -14.191 -15.806 1.00 27.23 91 TYR B CA 1
ATOM 2079 C C . TYR B 1 94 ? 23.537 -13.546 -15.581 1.00 27.66 91 TYR B C 1
ATOM 2080 O O . TYR B 1 94 ? 23.642 -12.335 -15.341 1.00 26.94 91 TYR B O 1
ATOM 2089 N N . VAL B 1 95 ? 24.569 -14.372 -15.719 1.00 26.39 92 VAL B N 1
ATOM 2090 C CA . VAL B 1 95 ? 25.923 -13.910 -15.553 1.00 28.82 92 VAL B CA 1
ATOM 2091 C C . VAL B 1 95 ? 26.489 -13.643 -16.938 1.00 28.00 92 VAL B C 1
ATOM 2092 O O . VAL B 1 95 ? 26.346 -14.420 -17.814 1.00 29.38 92 VAL B O 1
ATOM 2096 N N . VAL B 1 96 ? 27.080 -12.485 -17.104 1.00 34.25 93 VAL B N 1
ATOM 2097 C CA . VAL B 1 96 ? 27.866 -12.204 -18.360 1.00 34.68 93 VAL B CA 1
ATOM 2098 C C . VAL B 1 96 ? 29.273 -12.753 -18.366 1.00 36.22 93 VAL B C 1
ATOM 2099 O O . VAL B 1 96 ? 30.104 -12.365 -17.534 1.00 36.46 93 VAL B O 1
ATOM 2103 N N . CYS B 1 97 ? 29.560 -13.653 -19.319 1.00 38.29 94 CYS B N 1
ATOM 2104 C CA . CYS B 1 97 ? 30.932 -14.101 -19.639 1.00 40.45 94 CYS B CA 1
ATOM 2105 C C . CYS B 1 97 ? 31.359 -13.806 -21.101 1.00 42.31 94 CYS B C 1
ATOM 2106 O O . CYS B 1 97 ? 30.511 -13.678 -21.969 1.00 43.41 94 CYS B O 1
ATOM 2109 N N . ALA B 1 98 ? 32.667 -13.734 -21.361 1.00 43.90 95 ALA B N 1
ATOM 2110 C CA . ALA B 1 98 ? 33.196 -13.613 -22.729 1.00 44.88 95 ALA B CA 1
ATOM 2111 C C . ALA B 1 98 ? 32.954 -14.896 -23.525 1.00 44.61 95 ALA B C 1
ATOM 2112 O O . ALA B 1 98 ? 32.805 -15.962 -22.907 1.00 43.58 95 ALA B O 1
ATOM 2114 N N . SER B 1 101 ? 35.262 -17.709 -22.263 1.00 57.03 98 SER B N 1
ATOM 2115 C CA . SER B 1 101 ? 35.758 -18.142 -20.968 1.00 57.09 98 SER B CA 1
ATOM 2116 C C . SER B 1 101 ? 34.601 -18.201 -19.989 1.00 55.83 98 SER B C 1
ATOM 2117 O O . SER B 1 101 ? 33.470 -17.841 -20.320 1.00 54.17 98 SER B O 1
ATOM 2120 N N . ASP B 1 102 ? 34.872 -18.662 -18.776 1.00 55.92 99 ASP B N 1
ATOM 2121 C CA . ASP B 1 102 ? 33.874 -18.557 -17.694 1.00 54.59 99 ASP B CA 1
ATOM 2122 C C . ASP B 1 102 ? 34.159 -17.427 -16.698 1.00 52.02 99 ASP B C 1
ATOM 2123 O O . ASP B 1 102 ? 33.591 -17.406 -15.612 1.00 51.52 99 ASP B O 1
ATOM 2128 N N . GLN B 1 103 ? 34.969 -16.443 -17.088 1.00 50.60 100 GLN B N 1
ATOM 2129 C CA . GLN B 1 103 ? 35.221 -15.290 -16.230 1.00 48.92 100 GLN B CA 1
ATOM 2130 C C . GLN B 1 103 ? 33.977 -14.384 -16.161 1.00 46.17 100 GLN B C 1
ATOM 2131 O O . GLN B 1 103 ? 33.576 -13.798 -17.154 1.00 44.42 100 GLN B O 1
ATOM 2137 N N . ALA B 1 104 ? 33.383 -14.272 -14.988 1.00 41.50 101 ALA B N 1
ATOM 2138 C CA . ALA B 1 104 ? 32.177 -13.465 -14.855 1.00 39.74 101 ALA B CA 1
ATOM 2139 C C . ALA B 1 104 ? 32.577 -12.017 -14.926 1.00 39.72 101 ALA B C 1
ATOM 2140 O O . ALA B 1 104 ? 33.501 -11.552 -14.213 1.00 40.01 101 ALA B O 1
ATOM 2142 N N . LEU B 1 105 ? 31.897 -11.289 -15.800 1.00 38.55 102 LEU B N 1
ATOM 2143 C CA . LEU B 1 105 ? 32.152 -9.877 -16.049 1.00 38.02 102 LEU B CA 1
ATOM 2144 C C . LEU B 1 105 ? 31.059 -8.904 -15.522 1.00 35.22 102 LEU B C 1
ATOM 2145 O O . LEU B 1 105 ? 31.234 -7.659 -15.518 1.00 33.40 102 LEU B O 1
ATOM 2150 N N . GLY B 1 106 ? 29.939 -9.449 -15.057 1.00 32.72 103 GLY B N 1
ATOM 2151 C CA . GLY B 1 106 ? 28.853 -8.606 -14.558 1.00 31.40 103 GLY B CA 1
ATOM 2152 C C . GLY B 1 106 ? 27.609 -9.509 -14.553 1.00 29.75 103 GLY B C 1
ATOM 2153 O O . GLY B 1 106 ? 27.736 -10.678 -14.781 1.00 30.17 103 GLY B O 1
ATOM 2154 N N . PHE B 1 107 ? 26.431 -8.946 -14.273 1.00 28.35 104 PHE B N 1
ATOM 2155 C CA . PHE B 1 107 ? 25.198 -9.685 -14.341 1.00 26.35 104 PHE B CA 1
ATOM 2156 C C . PHE B 1 107 ? 24.051 -8.737 -14.723 1.00 27.06 104 PHE B C 1
ATOM 2157 O O . PHE B 1 107 ? 24.222 -7.536 -14.750 1.00 25.38 104 PHE B O 1
ATOM 2165 N N . LEU B 1 108 ? 22.923 -9.344 -15.079 1.00 25.27 105 LEU B N 1
ATOM 2166 C CA . LEU B 1 108 ? 21.707 -8.593 -15.408 1.00 26.41 105 LEU B CA 1
ATOM 2167 C C . LEU B 1 108 ? 20.630 -9.612 -15.560 1.00 26.12 105 LEU B C 1
ATOM 2168 O O . LEU B 1 108 ? 20.916 -10.840 -15.560 1.00 26.89 105 LEU B O 1
ATOM 2173 N N . GLY B 1 109 ? 19.401 -9.161 -15.733 1.00 25.54 106 GLY B N 1
ATOM 2174 C CA . GLY B 1 109 ? 18.333 -10.129 -15.979 1.00 24.45 106 GLY B CA 1
ATOM 2175 C C . GLY B 1 109 ? 16.985 -9.535 -16.166 1.00 24.92 106 GLY B C 1
ATOM 2176 O O . GLY B 1 109 ? 16.877 -8.327 -16.500 1.00 25.02 106 GLY B O 1
ATOM 2177 N N . TYR B 1 110 ? 15.959 -10.361 -15.957 1.00 24.45 107 TYR B N 1
ATOM 2178 C CA . TYR B 1 110 ? 14.567 -9.966 -16.076 1.00 24.16 107 TYR B CA 1
ATOM 2179 C C . TYR B 1 110 ? 13.913 -9.707 -14.734 1.00 24.16 107 TYR B C 1
ATOM 2180 O O . TYR B 1 110 ? 14.229 -10.399 -13.779 1.00 24.63 107 TYR B O 1
ATOM 2189 N N . ARG B 1 111 ? 13.029 -8.709 -14.640 1.00 23.07 108 ARG B N 1
ATOM 2190 C CA A ARG B 1 111 ? 12.278 -8.346 -13.441 0.50 23.46 108 ARG B CA 1
ATOM 2191 C CA B ARG B 1 111 ? 12.217 -8.638 -13.426 0.50 23.44 108 ARG B CA 1
ATOM 2192 C C . ARG B 1 111 ? 10.846 -8.248 -13.875 1.00 23.94 108 ARG B C 1
ATOM 2193 O O . ARG B 1 111 ? 10.631 -8.052 -15.080 1.00 26.76 108 ARG B O 1
ATOM 2208 N N . GLN B 1 112 ? 9.924 -8.298 -12.929 1.00 27.52 109 GLN B N 1
ATOM 2209 C CA . GLN B 1 112 ? 8.498 -8.089 -13.168 1.00 29.22 109 GLN B CA 1
ATOM 2210 C C . GLN B 1 112 ? 8.045 -8.956 -14.391 1.00 28.66 109 GLN B C 1
ATOM 2211 O O . GLN B 1 112 ? 7.353 -8.515 -15.312 1.00 27.44 109 GLN B O 1
ATOM 2225 N N . VAL B 1 114 ? 6.022 -11.410 -15.983 1.00 31.27 111 VAL B N 1
ATOM 2226 C CA . VAL B 1 114 ? 4.648 -11.959 -15.935 1.00 30.62 111 VAL B CA 1
ATOM 2227 C C . VAL B 1 114 ? 4.197 -12.611 -17.272 1.00 29.04 111 VAL B C 1
ATOM 2228 O O . VAL B 1 114 ? 3.802 -11.939 -18.204 1.00 27.34 111 VAL B O 1
ATOM 2232 N N . GLN B 1 115 ? 4.250 -13.917 -17.317 1.00 29.56 112 GLN B N 1
ATOM 2233 C CA . GLN B 1 115 ? 4.060 -14.680 -18.551 1.00 31.28 112 GLN B CA 1
ATOM 2234 C C . GLN B 1 115 ? 2.678 -14.428 -19.138 1.00 30.20 112 GLN B C 1
ATOM 2235 O O . GLN B 1 115 ? 2.491 -14.394 -20.362 1.00 32.48 112 GLN B O 1
ATOM 2241 N N . ALA B 1 116 ? 1.720 -14.260 -18.243 1.00 29.63 113 ALA B N 1
ATOM 2242 C CA . ALA B 1 116 ? 0.298 -14.250 -18.587 1.00 29.98 113 ALA B CA 1
ATOM 2243 C C . ALA B 1 116 ? -0.029 -12.996 -19.266 1.00 29.86 113 ALA B C 1
ATOM 2244 O O . ALA B 1 116 ? -1.012 -12.941 -20.036 1.00 31.04 113 ALA B O 1
ATOM 2246 N N . HIS B 1 117 ? 0.778 -11.955 -19.001 1.00 28.20 114 HIS B N 1
ATOM 2247 C CA . HIS B 1 117 ? 0.612 -10.677 -19.676 1.00 27.29 114 HIS B CA 1
ATOM 2248 C C . HIS B 1 117 ? 1.614 -10.388 -20.720 1.00 27.10 114 HIS B C 1
ATOM 2249 O O . HIS B 1 117 ? 1.460 -9.439 -21.435 1.00 31.54 114 HIS B O 1
ATOM 2256 N N . GLY B 1 118 ? 2.519 -11.303 -20.959 1.00 25.40 115 GLY B N 1
ATOM 2257 C CA . GLY B 1 118 ? 3.682 -11.068 -21.796 1.00 25.68 115 GLY B CA 1
ATOM 2258 C C . GLY B 1 118 ? 4.309 -9.724 -21.497 1.00 25.40 115 GLY B C 1
ATOM 2259 O O . GLY B 1 118 ? 4.725 -9.056 -22.374 1.00 26.49 115 GLY B O 1
ATOM 2260 N N . ALA B 1 119 ? 4.503 -9.424 -20.212 1.00 26.07 116 ALA B N 1
ATOM 2261 C CA . ALA B 1 119 ? 5.156 -8.206 -19.819 1.00 24.76 116 ALA B CA 1
ATOM 2262 C C . ALA B 1 119 ? 6.447 -8.603 -19.065 1.00 24.97 116 ALA B C 1
ATOM 2263 O O . ALA B 1 119 ? 6.469 -9.602 -18.348 1.00 27.14 116 ALA B O 1
ATOM 2265 N N . ILE B 1 120 ? 7.499 -7.854 -19.260 1.00 24.80 117 ILE B N 1
ATOM 2266 C CA . ILE B 1 120 ? 8.807 -8.149 -18.608 1.00 23.49 117 ILE B CA 1
ATOM 2267 C C . ILE B 1 120 ? 9.594 -6.842 -18.576 1.00 23.57 117 ILE B C 1
ATOM 2268 O O . ILE B 1 120 ? 9.288 -5.874 -19.306 1.00 21.32 117 ILE B O 1
ATOM 2273 N N . GLU B 1 121 ? 10.583 -6.808 -17.701 1.00 23.49 118 GLU B N 1
ATOM 2274 C CA . GLU B 1 121 ? 11.509 -5.677 -17.593 1.00 22.13 118 GLU B CA 1
ATOM 2275 C C . GLU B 1 121 ? 12.926 -6.278 -17.695 1.00 22.69 118 GLU B C 1
ATOM 2276 O O . GLU B 1 121 ? 13.185 -7.337 -17.106 1.00 22.53 118 GLU B O 1
ATOM 2282 N N . ILE B 1 122 ? 13.810 -5.645 -18.443 1.00 21.18 119 ILE B N 1
ATOM 2283 C CA . ILE B 1 122 ? 15.261 -5.894 -18.349 1.00 23.53 119 ILE B CA 1
ATOM 2284 C C . ILE B 1 122 ? 15.846 -4.936 -17.358 1.00 25.44 119 ILE B C 1
ATOM 2285 O O . ILE B 1 122 ? 15.777 -3.709 -17.494 1.00 25.70 119 ILE B O 1
ATOM 2290 N N . GLY B 1 123 ? 16.430 -5.528 -16.331 1.00 24.27 120 GLY B N 1
ATOM 2291 C CA . GLY B 1 123 ? 17.004 -4.759 -15.236 1.00 25.02 120 GLY B CA 1
ATOM 2292 C C . GLY B 1 123 ? 18.133 -5.479 -14.518 1.00 24.69 120 GLY B C 1
ATOM 2293 O O . GLY B 1 123 ? 18.786 -6.375 -15.064 1.00 23.12 120 GLY B O 1
ATOM 2294 N N . HIS B 1 124 ? 18.369 -5.051 -13.289 1.00 25.38 121 HIS B N 1
ATOM 2295 C CA . HIS B 1 124 ? 19.531 -5.459 -12.514 1.00 24.80 121 HIS B CA 1
ATOM 2296 C C . HIS B 1 124 ? 20.824 -5.450 -13.337 1.00 26.33 121 HIS B C 1
ATOM 2297 O O . HIS B 1 124 ? 21.647 -6.333 -13.218 1.00 27.34 121 HIS B O 1
ATOM 2304 N N . VAL B 1 125 ? 21.019 -4.428 -14.166 1.00 27.33 122 VAL B N 1
ATOM 2305 C CA . VAL B 1 125 ? 22.249 -4.382 -14.983 1.00 28.70 122 VAL B CA 1
ATOM 2306 C C . VAL B 1 125 ? 23.397 -3.955 -14.087 1.00 28.76 122 VAL B C 1
ATOM 2307 O O . VAL B 1 125 ? 23.441 -2.814 -13.642 1.00 30.52 122 VAL B O 1
ATOM 2311 N N . ASN B 1 126 ? 24.317 -4.885 -13.834 1.00 28.91 123 ASN B N 1
ATOM 2312 C CA . ASN B 1 126 ? 25.451 -4.630 -12.963 1.00 30.12 123 ASN B CA 1
ATOM 2313 C C . ASN B 1 126 ? 26.709 -5.057 -13.705 1.00 30.67 123 ASN B C 1
ATOM 2314 O O . ASN B 1 126 ? 27.016 -6.243 -13.751 1.00 31.06 123 ASN B O 1
ATOM 2319 N N . PHE B 1 127 ? 27.382 -4.123 -14.337 1.00 31.95 124 PHE B N 1
ATOM 2320 C CA . PHE B 1 127 ? 28.476 -4.457 -15.252 1.00 34.06 124 PHE B CA 1
ATOM 2321 C C . PHE B 1 127 ? 29.748 -3.891 -14.661 1.00 36.40 124 PHE B C 1
ATOM 2322 O O . PHE B 1 127 ? 29.766 -2.749 -14.201 1.00 38.41 124 PHE B O 1
ATOM 2330 N N . SER B 1 128 ? 30.792 -4.708 -14.691 1.00 39.53 125 SER B N 1
ATOM 2331 C CA . SER B 1 128 ? 32.120 -4.343 -14.125 1.00 42.79 125 SER B CA 1
ATOM 2332 C C . SER B 1 128 ? 32.678 -3.223 -14.957 1.00 43.81 125 SER B C 1
ATOM 2333 O O . SER B 1 128 ? 32.253 -3.047 -16.090 1.00 45.92 125 SER B O 1
ATOM 2336 N N . PRO B 1 129 ? 33.650 -2.453 -14.413 1.00 46.90 126 PRO B N 1
ATOM 2337 C CA . PRO B 1 129 ? 34.223 -1.398 -15.247 1.00 47.62 126 PRO B CA 1
ATOM 2338 C C . PRO B 1 129 ? 34.792 -1.917 -16.538 1.00 47.88 126 PRO B C 1
ATOM 2339 O O . PRO B 1 129 ? 34.667 -1.248 -17.564 1.00 48.18 126 PRO B O 1
ATOM 2343 N N . ALA B 1 130 ? 35.420 -3.096 -16.486 1.00 48.00 127 ALA B N 1
ATOM 2344 C CA . ALA B 1 130 ? 35.932 -3.773 -17.703 1.00 50.30 127 ALA B CA 1
ATOM 2345 C C . ALA B 1 130 ? 34.865 -4.026 -18.782 1.00 50.77 127 ALA B C 1
ATOM 2346 O O . ALA B 1 130 ? 35.181 -3.966 -19.958 1.00 50.24 127 ALA B O 1
ATOM 2348 N N . LEU B 1 131 ? 33.623 -4.333 -18.381 1.00 43.76 128 LEU B N 1
ATOM 2349 C CA . LEU B 1 131 ? 32.518 -4.568 -19.374 1.00 44.26 128 LEU B CA 1
ATOM 2350 C C . LEU B 1 131 ? 31.876 -3.261 -19.823 1.00 45.22 128 LEU B C 1
ATOM 2351 O O . LEU B 1 131 ? 31.486 -3.154 -20.959 1.00 44.59 128 LEU B O 1
ATOM 2356 N N . ARG B 1 132 ? 31.658 -2.343 -18.866 1.00 47.14 129 ARG B N 1
ATOM 2357 C CA . ARG B 1 132 ? 31.006 -1.015 -19.114 1.00 47.87 129 ARG B CA 1
ATOM 2358 C C . ARG B 1 132 ? 31.907 -0.048 -19.870 1.00 49.27 129 ARG B C 1
ATOM 2359 O O . ARG B 1 132 ? 32.397 -0.348 -20.952 1.00 49.64 129 ARG B O 1
ATOM 2361 N N . ARG B 1 135 ? 31.732 -3.496 -26.193 1.00 46.39 132 ARG B N 1
ATOM 2362 C CA . ARG B 1 135 ? 30.626 -3.935 -27.057 1.00 45.59 132 ARG B CA 1
ATOM 2363 C C . ARG B 1 135 ? 29.957 -5.141 -26.399 1.00 43.89 132 ARG B C 1
ATOM 2364 O O . ARG B 1 135 ? 28.832 -5.524 -26.756 1.00 44.38 132 ARG B O 1
ATOM 2366 N N . LEU B 1 136 ? 30.625 -5.723 -25.400 1.00 42.31 133 LEU B N 1
ATOM 2367 C CA . LEU B 1 136 ? 30.097 -6.929 -24.800 1.00 41.92 133 LEU B CA 1
ATOM 2368 C C . LEU B 1 136 ? 28.899 -6.568 -23.890 1.00 39.27 133 LEU B C 1
ATOM 2369 O O . LEU B 1 136 ? 27.952 -7.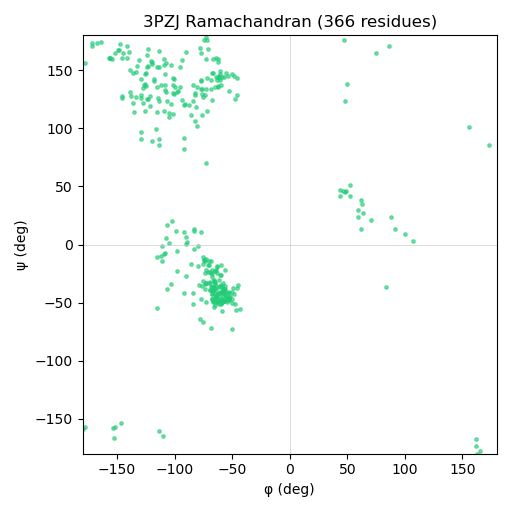329 -23.793 1.00 38.51 133 LEU B O 1
ATOM 2374 N N . ALA B 1 137 ? 28.968 -5.374 -23.305 1.00 37.54 134 ALA B N 1
ATOM 2375 C CA . ALA B 1 137 ? 27.896 -4.776 -22.449 1.00 35.42 134 ALA B CA 1
ATOM 2376 C C . ALA B 1 137 ? 26.621 -4.640 -23.244 1.00 34.30 134 ALA B C 1
ATOM 2377 O O . ALA B 1 137 ? 25.507 -4.997 -22.798 1.00 33.27 134 ALA B O 1
ATOM 2379 N N . THR B 1 138 ? 26.766 -4.037 -24.431 1.00 35.10 135 THR B N 1
ATOM 2380 C CA . THR B 1 138 ? 25.658 -3.880 -25.360 1.00 34.55 135 THR B CA 1
ATOM 2381 C C . THR B 1 138 ? 25.050 -5.195 -25.814 1.00 32.71 135 THR B C 1
ATOM 2382 O O . THR B 1 138 ? 23.850 -5.357 -25.905 1.00 31.95 135 THR B O 1
ATOM 2386 N N . GLU B 1 139 ? 25.886 -6.175 -26.086 1.00 34.12 136 GLU B N 1
ATOM 2387 C CA . GLU B 1 139 ? 25.361 -7.456 -26.547 1.00 34.08 136 GLU B CA 1
ATOM 2388 C C . GLU B 1 139 ? 24.623 -8.206 -25.440 1.00 32.53 136 GLU B C 1
ATOM 2389 O O . GLU B 1 139 ? 23.654 -8.951 -25.714 1.00 28.95 136 GLU B O 1
ATOM 2395 N N . ALA B 1 140 ? 25.086 -8.041 -24.196 1.00 30.63 137 ALA B N 1
ATOM 2396 C CA . ALA B 1 140 ? 24.436 -8.736 -23.057 1.00 30.33 137 ALA B CA 1
ATOM 2397 C C . ALA B 1 140 ? 22.974 -8.310 -22.983 1.00 30.43 137 ALA B C 1
ATOM 2398 O O . ALA B 1 140 ? 22.069 -9.124 -23.031 1.00 31.13 137 ALA B O 1
ATOM 2400 N N . VAL B 1 141 ? 22.735 -6.996 -23.015 1.00 31.14 138 VAL B N 1
ATOM 2401 C CA . VAL B 1 141 ? 21.377 -6.482 -23.005 1.00 31.54 138 VAL B CA 1
ATOM 2402 C C . VAL B 1 141 ? 20.578 -6.938 -24.192 1.00 30.52 138 VAL B C 1
ATOM 2403 O O . VAL B 1 141 ? 19.478 -7.372 -24.067 1.00 27.29 138 VAL B O 1
ATOM 2407 N N . PHE B 1 142 ? 21.105 -6.763 -25.405 1.00 33.03 139 PHE B N 1
ATOM 2408 C CA . PHE B 1 142 ? 20.375 -7.190 -26.567 1.00 32.07 139 PHE B CA 1
ATOM 2409 C C . PHE B 1 142 ? 20.019 -8.683 -26.581 1.00 32.40 139 PHE B C 1
ATOM 2410 O O . PHE B 1 142 ? 18.904 -9.135 -27.046 1.00 29.26 139 PHE B O 1
ATOM 2418 N N . LEU B 1 143 ? 20.965 -9.505 -26.108 1.00 29.94 140 LEU B N 1
ATOM 2419 C CA . LEU B 1 143 ? 20.590 -10.925 -26.025 1.00 30.87 140 LEU B CA 1
ATOM 2420 C C . LEU B 1 143 ? 19.298 -11.112 -25.237 1.00 30.47 140 LEU B C 1
ATOM 2421 O O . LEU B 1 143 ? 18.473 -11.918 -25.620 1.00 30.29 140 LEU B O 1
ATOM 2426 N N . LEU B 1 144 ? 19.116 -10.394 -24.114 1.00 28.39 141 LEU B N 1
ATOM 2427 C CA . LEU B 1 144 ? 17.847 -10.579 -23.368 1.00 28.31 141 LEU B CA 1
ATOM 2428 C C . LEU B 1 144 ? 16.641 -9.955 -24.046 1.00 28.27 141 LEU B C 1
ATOM 2429 O O . LEU B 1 144 ? 15.507 -10.472 -23.928 1.00 25.49 141 LEU B O 1
ATOM 2434 N N . LEU B 1 145 ? 16.897 -8.826 -24.735 1.00 28.45 142 LEU B N 1
ATOM 2435 C CA . LEU B 1 145 ? 15.885 -8.197 -25.548 1.00 30.11 142 LEU B CA 1
ATOM 2436 C C . LEU B 1 145 ? 15.394 -9.160 -26.611 1.00 30.80 142 LEU B C 1
ATOM 2437 O O . LEU B 1 145 ? 14.152 -9.472 -26.701 1.00 28.37 142 LEU B O 1
ATOM 2442 N N . LYS B 1 146 ? 16.376 -9.634 -27.418 1.00 29.28 143 LYS B N 1
ATOM 2443 C CA . LYS B 1 146 ? 16.077 -10.609 -28.476 1.00 31.59 143 LYS B CA 1
ATOM 2444 C C . LYS B 1 146 ? 15.340 -11.826 -27.932 1.00 31.47 143 LYS B C 1
ATOM 2445 O O . LYS B 1 146 ? 14.271 -12.217 -28.448 1.00 31.51 143 LYS B O 1
ATOM 2447 N N . THR B 1 147 ? 15.862 -12.385 -26.825 1.00 31.32 144 THR B N 1
ATOM 2448 C CA . THR B 1 147 ? 15.270 -13.558 -26.258 1.00 30.82 144 THR B CA 1
ATOM 2449 C C . THR B 1 147 ? 13.827 -13.295 -25.786 1.00 28.94 144 THR B C 1
ATOM 2450 O O . THR B 1 147 ? 12.967 -14.139 -25.937 1.00 29.21 144 THR B O 1
ATOM 2454 N N . ALA B 1 148 ? 13.564 -12.142 -25.153 1.00 28.25 145 ALA B N 1
ATOM 2455 C CA . ALA B 1 148 ? 12.211 -11.867 -24.644 1.00 26.97 145 ALA B CA 1
ATOM 2456 C C . ALA B 1 148 ? 11.229 -11.772 -25.809 1.00 26.75 145 ALA B C 1
ATOM 2457 O O . ALA B 1 148 ? 10.118 -12.206 -25.767 1.00 26.89 145 ALA B O 1
ATOM 2459 N N . PHE B 1 149 ? 11.628 -11.083 -26.847 1.00 27.41 146 PHE B N 1
ATOM 2460 C CA . PHE B 1 149 ? 10.724 -11.036 -28.017 1.00 28.65 146 PHE B CA 1
ATOM 2461 C C . PHE B 1 149 ? 10.568 -12.389 -28.731 1.00 29.11 146 PHE B C 1
ATOM 2462 O O . PHE B 1 149 ? 9.391 -12.776 -29.120 1.00 28.04 146 PHE B O 1
ATOM 2470 N N . GLU B 1 150 ? 11.638 -13.176 -28.800 1.00 28.47 147 GLU B N 1
ATOM 2471 C CA . GLU B 1 150 ? 11.467 -14.524 -29.393 1.00 30.77 147 GLU B CA 1
ATOM 2472 C C . GLU B 1 150 ? 10.606 -15.426 -28.542 1.00 30.15 147 GLU B C 1
ATOM 2473 O O . GLU B 1 150 ? 10.064 -16.385 -29.065 1.00 31.85 147 GLU B O 1
ATOM 2479 N N . LEU B 1 151 ? 10.588 -15.207 -27.226 1.00 31.47 148 LEU B N 1
ATOM 2480 C CA . LEU B 1 151 ? 9.658 -15.960 -26.322 1.00 30.59 148 LEU B CA 1
ATOM 2481 C C . LEU B 1 151 ? 8.226 -15.443 -26.301 1.00 29.56 148 LEU B C 1
ATOM 2482 O O . LEU B 1 151 ? 7.378 -15.971 -25.547 1.00 30.52 148 LEU B O 1
ATOM 2487 N N . GLY B 1 152 ? 8.011 -14.379 -27.064 1.00 30.60 149 GLY B N 1
ATOM 2488 C CA . GLY B 1 152 ? 6.694 -13.819 -27.414 1.00 30.29 149 GLY B CA 1
ATOM 2489 C C . GLY B 1 152 ? 6.173 -12.796 -26.402 1.00 29.37 149 GLY B C 1
ATOM 2490 O O . GLY B 1 152 ? 4.959 -12.638 -26.289 1.00 29.30 149 GLY B O 1
ATOM 2491 N N . TYR B 1 153 ? 7.062 -12.161 -25.626 1.00 26.89 150 TYR B N 1
ATOM 2492 C CA . TYR B 1 153 ? 6.654 -11.048 -24.752 1.00 27.18 150 TYR B CA 1
ATOM 2493 C C . TYR B 1 153 ? 6.117 -9.972 -25.697 1.00 26.61 150 TYR B C 1
ATOM 2494 O O . TYR B 1 153 ? 6.637 -9.822 -26.867 1.00 26.67 150 TYR B O 1
ATOM 2503 N N . ARG B 1 154 ? 5.092 -9.281 -25.198 1.00 25.86 151 ARG B N 1
ATOM 2504 C CA . ARG B 1 154 ? 4.413 -8.111 -25.852 1.00 27.38 151 ARG B CA 1
ATOM 2505 C C . ARG B 1 154 ? 5.022 -6.725 -25.494 1.00 26.12 151 ARG B C 1
ATOM 2506 O O . ARG B 1 154 ? 5.017 -5.747 -26.275 1.00 26.78 151 ARG B O 1
ATOM 2514 N N . ARG B 1 155 ? 5.624 -6.687 -24.310 1.00 25.16 152 ARG B N 1
ATOM 2515 C CA . ARG B 1 155 ? 6.134 -5.453 -23.702 1.00 24.89 152 ARG B CA 1
ATOM 2516 C C . ARG B 1 155 ? 7.382 -5.766 -22.923 1.00 25.46 152 ARG B C 1
ATOM 2517 O O . ARG B 1 155 ? 7.368 -6.671 -22.094 1.00 26.01 152 ARG B O 1
ATOM 2525 N N . CYS B 1 156 ? 8.451 -5.054 -23.226 1.00 25.82 153 CYS B N 1
ATOM 2526 C CA . CYS B 1 156 ? 9.641 -5.082 -22.431 1.00 25.82 153 CYS B CA 1
ATOM 2527 C C . CYS B 1 156 ? 9.911 -3.674 -21.960 1.00 25.71 153 CYS B C 1
ATOM 2528 O O . CYS B 1 156 ? 9.982 -2.720 -22.787 1.00 26.00 153 CYS B O 1
ATOM 2531 N N . GLU B 1 157 ? 10.086 -3.534 -20.650 1.00 24.05 154 GLU B N 1
ATOM 2532 C CA . GLU B 1 157 ? 10.305 -2.261 -20.013 1.00 23.70 154 GLU B CA 1
ATOM 2533 C C . GLU B 1 157 ? 11.744 -2.114 -19.677 1.00 22.81 154 GLU B C 1
ATOM 2534 O O . GLU B 1 157 ? 12.450 -3.099 -19.451 1.00 22.76 154 GLU B O 1
ATOM 2540 N N . TRP B 1 158 ? 12.160 -0.855 -19.588 1.00 22.99 155 TRP B N 1
ATOM 2541 C CA . TRP B 1 158 ? 13.475 -0.470 -19.112 1.00 22.94 155 TRP B CA 1
ATOM 2542 C C . TRP B 1 158 ? 13.256 0.743 -18.209 1.00 23.28 155 TRP B C 1
ATOM 2543 O O . TRP B 1 158 ? 12.594 1.709 -18.630 1.00 23.59 155 TRP B O 1
ATOM 2554 N N . ARG B 1 159 ? 13.779 0.693 -16.983 1.00 22.60 156 ARG B N 1
ATOM 2555 C CA . ARG B 1 159 ? 13.556 1.767 -16.003 1.00 24.07 156 ARG B CA 1
ATOM 2556 C C . ARG B 1 159 ? 14.848 2.282 -15.525 1.00 24.71 156 ARG B C 1
ATOM 2557 O O . ARG B 1 159 ? 15.821 1.529 -15.427 1.00 25.17 156 ARG B O 1
ATOM 2565 N N . CYS B 1 160 ? 14.876 3.544 -15.112 1.00 25.80 157 CYS B N 1
ATOM 2566 C CA . CYS B 1 160 ? 16.119 4.045 -14.496 1.00 26.15 157 CYS B CA 1
ATOM 2567 C C . CYS B 1 160 ? 15.838 5.218 -13.581 1.00 24.82 157 CYS B C 1
ATOM 2568 O O . CYS B 1 160 ? 14.765 5.814 -13.663 1.00 22.08 157 CYS B O 1
ATOM 2571 N N . ASP B 1 161 ? 16.778 5.482 -12.684 1.00 24.47 158 ASP B N 1
ATOM 2572 C CA . ASP B 1 161 ? 16.683 6.672 -11.831 1.00 26.89 158 ASP B CA 1
ATOM 2573 C C . ASP B 1 161 ? 16.799 7.831 -12.789 1.00 26.17 158 ASP B C 1
ATOM 2574 O O . ASP B 1 161 ? 17.695 7.786 -13.597 1.00 26.26 158 ASP B O 1
ATOM 2579 N N . SER B 1 162 ? 15.977 8.868 -12.663 1.00 22.94 159 SER B N 1
ATOM 2580 C CA . SER B 1 162 ? 16.096 10.065 -13.527 1.00 25.70 159 SER B CA 1
ATOM 2581 C C . SER B 1 162 ? 17.491 10.722 -13.492 1.00 28.45 159 SER B C 1
ATOM 2582 O O . SER B 1 162 ? 17.817 11.485 -14.435 1.00 28.34 159 SER B O 1
ATOM 2585 N N . ARG B 1 163 ? 18.284 10.485 -12.426 1.00 29.81 160 ARG B N 1
ATOM 2586 C CA . ARG B 1 163 ? 19.689 11.036 -12.348 1.00 31.43 160 ARG B CA 1
ATOM 2587 C C . ARG B 1 163 ? 20.672 10.293 -13.218 1.00 32.03 160 ARG B C 1
ATOM 2588 O O . ARG B 1 163 ? 21.819 10.708 -13.326 1.00 31.59 160 ARG B O 1
ATOM 2596 N N . ASN B 1 164 ? 20.261 9.142 -13.751 1.00 30.42 161 ASN B N 1
ATOM 2597 C CA . ASN B 1 164 ? 21.115 8.220 -14.466 1.00 32.30 161 ASN B CA 1
ATOM 2598 C C . ASN B 1 164 ? 21.042 8.577 -15.975 1.00 32.71 161 ASN B C 1
ATOM 2599 O O . ASN B 1 164 ? 20.201 8.103 -16.747 1.00 32.12 161 ASN B O 1
ATOM 2604 N N . ALA B 1 165 ? 21.970 9.441 -16.398 1.00 32.86 162 ALA B N 1
ATOM 2605 C CA . ALA B 1 165 ? 21.966 9.863 -17.782 1.00 32.93 162 ALA B CA 1
ATOM 2606 C C . ALA B 1 165 ? 22.312 8.734 -18.769 1.00 33.16 162 ALA B C 1
ATOM 2607 O O . ALA B 1 165 ? 21.695 8.586 -19.798 1.00 31.73 162 ALA B O 1
ATOM 2609 N N . ALA B 1 166 ? 23.358 7.993 -18.472 1.00 36.16 163 ALA B N 1
ATOM 2610 C CA . ALA B 1 166 ? 23.836 6.896 -19.284 1.00 37.35 163 ALA B CA 1
ATOM 2611 C C . ALA B 1 166 ? 22.755 5.867 -19.506 1.00 34.49 163 ALA B C 1
ATOM 2612 O O . ALA B 1 166 ? 22.558 5.429 -20.653 1.00 35.67 163 ALA B O 1
ATOM 2614 N N . SER B 1 167 ? 22.033 5.477 -18.455 1.00 34.10 164 SER B N 1
ATOM 2615 C CA . SER B 1 167 ? 21.010 4.444 -18.644 1.00 32.36 164 SER B CA 1
ATOM 2616 C C . SER B 1 167 ? 19.922 4.926 -19.591 1.00 32.01 164 SER B C 1
ATOM 2617 O O . SER B 1 167 ? 19.500 4.181 -20.474 1.00 31.23 164 SER B O 1
ATOM 2620 N N . ALA B 1 168 ? 19.473 6.174 -19.402 1.00 31.64 165 ALA B N 1
ATOM 2621 C CA . ALA B 1 168 ? 18.448 6.716 -20.219 1.00 32.45 165 ALA B CA 1
ATOM 2622 C C . ALA B 1 168 ? 18.915 6.745 -21.658 1.00 33.22 165 ALA B C 1
ATOM 2623 O O . ALA B 1 168 ? 18.182 6.406 -22.551 1.00 32.54 165 ALA B O 1
ATOM 2625 N N . ALA B 1 169 ? 20.166 7.131 -21.886 1.00 36.03 166 ALA B N 1
ATOM 2626 C CA . ALA B 1 169 ? 20.664 7.247 -23.284 1.00 37.59 166 ALA B CA 1
ATOM 2627 C C . ALA B 1 169 ? 20.728 5.845 -23.911 1.00 37.41 166 ALA B C 1
ATOM 2628 O O . ALA B 1 169 ? 20.409 5.641 -25.100 1.00 38.90 166 ALA B O 1
ATOM 2630 N N . ALA B 1 170 ? 21.213 4.890 -23.130 1.00 37.63 167 ALA B N 1
ATOM 2631 C CA . ALA B 1 170 ? 21.226 3.456 -23.522 1.00 36.58 167 ALA B CA 1
ATOM 2632 C C . ALA B 1 170 ? 19.848 2.953 -23.963 1.00 35.92 167 ALA B C 1
ATOM 2633 O O . ALA B 1 170 ? 19.731 2.263 -24.982 1.00 35.03 167 ALA B O 1
ATOM 2635 N N . ALA B 1 171 ? 18.797 3.292 -23.195 1.00 35.06 168 ALA B N 1
ATOM 2636 C CA . ALA B 1 171 ? 17.466 2.876 -23.565 1.00 34.25 168 ALA B CA 1
ATOM 2637 C C . ALA B 1 171 ? 17.045 3.399 -24.924 1.00 35.20 168 ALA B C 1
ATOM 2638 O O . ALA B 1 171 ? 16.453 2.687 -25.723 1.00 35.83 168 ALA B O 1
ATOM 2640 N N . ARG B 1 172 ? 17.259 4.668 -25.145 1.00 36.84 169 ARG B N 1
ATOM 2641 C CA . ARG B 1 172 ? 16.902 5.301 -26.405 1.00 38.49 169 ARG B CA 1
ATOM 2642 C C . ARG B 1 172 ? 17.689 4.635 -27.543 1.00 40.20 169 ARG B C 1
ATOM 2643 O O . ARG B 1 172 ? 17.102 4.223 -28.512 1.00 39.38 169 ARG B O 1
ATOM 2651 N N . ARG B 1 173 ? 18.965 4.452 -27.339 1.00 41.27 170 ARG B N 1
ATOM 2652 C CA . ARG B 1 173 ? 19.820 3.807 -28.295 1.00 44.96 170 ARG B CA 1
ATOM 2653 C C . ARG B 1 173 ? 19.311 2.428 -28.685 1.00 44.59 170 ARG B C 1
ATOM 2654 O O . ARG B 1 173 ? 19.271 2.122 -29.838 1.00 45.53 170 ARG B O 1
ATOM 2662 N N . PHE B 1 174 ? 18.881 1.614 -27.729 1.00 42.83 171 PHE B N 1
ATOM 2663 C CA . PHE B 1 174 ? 18.307 0.280 -28.047 1.00 42.57 171 PHE B CA 1
ATOM 2664 C C . PHE B 1 174 ? 16.963 0.348 -28.761 1.00 42.21 171 PHE B C 1
ATOM 2665 O O . PHE B 1 174 ? 16.510 -0.656 -29.269 1.00 43.00 171 PHE B O 1
ATOM 2673 N N . GLY B 1 175 ? 16.300 1.510 -28.767 1.00 40.59 172 GLY B N 1
ATOM 2674 C CA . GLY B 1 175 ? 15.020 1.634 -29.425 1.00 40.34 172 GLY B CA 1
ATOM 2675 C C . GLY B 1 175 ? 13.840 1.738 -28.480 1.00 37.63 172 GLY B C 1
ATOM 2676 O O . GLY B 1 175 ? 12.721 1.758 -28.916 1.00 39.29 172 GLY B O 1
ATOM 2677 N N . PHE B 1 176 ? 14.085 1.766 -27.177 1.00 35.67 173 PHE B N 1
ATOM 2678 C CA . PHE B 1 176 ? 12.989 1.907 -26.207 1.00 32.24 173 PHE B CA 1
ATOM 2679 C C . PHE B 1 176 ? 12.359 3.283 -26.313 1.00 31.34 173 PHE B C 1
ATOM 2680 O O . PHE B 1 176 ? 13.037 4.284 -26.656 1.00 34.69 173 PHE B O 1
ATOM 2688 N N . GLN B 1 177 ? 11.066 3.380 -26.054 1.00 30.57 174 GLN B N 1
ATOM 2689 C CA . GLN B 1 177 ? 10.364 4.659 -26.195 1.00 30.13 174 GLN B CA 1
ATOM 2690 C C . GLN B 1 177 ? 10.039 5.170 -24.801 1.00 28.48 174 GLN B C 1
ATOM 2691 O O . GLN B 1 177 ? 9.586 4.413 -23.993 1.00 23.68 174 GLN B O 1
ATOM 2697 N N . PHE B 1 178 ? 10.220 6.459 -24.544 1.00 27.37 175 PHE B N 1
ATOM 2698 C CA . PHE B 1 178 ? 9.978 7.019 -23.186 1.00 26.05 175 PHE B CA 1
ATOM 2699 C C . PHE B 1 178 ? 8.478 7.131 -22.950 1.00 27.07 175 PHE B C 1
ATOM 2700 O O . PHE B 1 178 ? 7.761 7.627 -23.797 1.00 28.17 175 PHE B O 1
ATOM 2708 N N . GLU B 1 179 ? 7.977 6.561 -21.853 1.00 24.70 176 GLU B N 1
ATOM 2709 C CA . GLU B 1 179 ? 6.542 6.628 -21.549 1.00 24.97 176 GLU B CA 1
ATOM 2710 C C . GLU B 1 179 ? 6.199 7.630 -20.476 1.00 24.94 176 GLU B C 1
ATOM 2711 O O . GLU B 1 179 ? 5.127 8.222 -20.492 1.00 25.92 176 GLU B O 1
ATOM 2717 N N . GLY B 1 180 ? 7.074 7.810 -19.500 1.00 23.51 177 GLY B N 1
ATOM 2718 C CA . GLY B 1 180 ? 6.783 8.844 -18.499 1.00 25.03 177 GLY B CA 1
ATOM 2719 C C . GLY B 1 180 ? 7.644 8.637 -17.254 1.00 23.39 177 GLY B C 1
ATOM 2720 O O . GLY B 1 180 ? 8.454 7.707 -17.205 1.00 23.53 177 GLY B O 1
ATOM 2721 N N . THR B 1 181 ? 7.463 9.513 -16.279 1.00 25.86 178 THR B N 1
ATOM 2722 C CA . THR B 1 181 ? 8.311 9.549 -15.089 1.00 25.26 178 THR B CA 1
ATOM 2723 C C . THR B 1 181 ? 7.444 9.354 -13.851 1.00 23.09 178 THR B C 1
ATOM 2724 O O . THR B 1 181 ? 6.466 10.097 -13.631 1.00 24.18 178 THR B O 1
ATOM 2728 N N . LEU B 1 182 ? 7.742 8.274 -13.125 1.00 23.07 179 LEU B N 1
ATOM 2729 C CA . LEU B 1 182 ? 7.113 7.980 -11.875 1.00 22.03 179 LEU B CA 1
ATOM 2730 C C . LEU B 1 182 ? 7.781 8.828 -10.787 1.00 20.68 179 LEU B C 1
ATOM 2731 O O . LEU B 1 182 ? 8.901 8.519 -10.313 1.00 22.45 179 LEU B O 1
ATOM 2736 N N . ARG B 1 183 ? 7.117 9.885 -10.395 1.00 21.14 180 ARG B N 1
ATOM 2737 C CA . ARG B 1 183 ? 7.652 10.855 -9.464 1.00 22.11 180 ARG B CA 1
ATOM 2738 C C . ARG B 1 183 ? 7.725 10.372 -8.040 1.00 20.93 180 ARG B C 1
ATOM 2739 O O . ARG B 1 183 ? 6.792 9.768 -7.524 1.00 21.24 180 ARG B O 1
ATOM 2747 N N . GLN B 1 184 ? 8.856 10.600 -7.362 1.00 19.98 181 GLN B N 1
ATOM 2748 C CA . GLN B 1 184 ? 8.954 10.080 -5.973 1.00 20.59 181 GLN B CA 1
ATOM 2749 C C . GLN B 1 184 ? 8.626 8.596 -5.848 1.00 20.19 181 GLN B C 1
ATOM 2750 O O . GLN B 1 184 ? 7.981 8.170 -4.904 1.00 20.78 181 GLN B O 1
ATOM 2756 N N . ALA B 1 185 ? 9.108 7.809 -6.800 1.00 19.84 182 ALA B N 1
ATOM 2757 C CA . ALA B 1 185 ? 8.850 6.400 -6.825 1.00 20.24 182 ALA B CA 1
ATOM 2758 C C . ALA B 1 185 ? 9.569 5.639 -5.716 1.00 21.12 182 ALA B C 1
ATOM 2759 O O . ALA B 1 185 ? 9.060 4.639 -5.223 1.00 20.62 182 ALA B O 1
ATOM 2769 N N . VAL B 1 187 ? 12.945 5.864 -2.427 1.00 24.48 184 VAL B N 1
ATOM 2770 C CA . VAL B 1 187 ? 13.990 6.553 -1.577 1.00 24.09 184 VAL B CA 1
ATOM 2771 C C . VAL B 1 187 ? 15.165 5.605 -1.647 1.00 26.52 184 VAL B C 1
ATOM 2772 O O . VAL B 1 187 ? 15.046 4.446 -1.215 1.00 25.70 184 VAL B O 1
ATOM 2776 N N . VAL B 1 188 ? 16.227 6.074 -2.277 1.00 27.66 185 VAL B N 1
ATOM 2777 C CA . VAL B 1 188 ? 17.457 5.321 -2.485 1.00 28.85 185 VAL B CA 1
ATOM 2778 C C . VAL B 1 188 ? 18.560 6.021 -1.713 1.00 30.39 185 VAL B C 1
ATOM 2779 O O . VAL B 1 188 ? 18.893 7.159 -2.051 1.00 28.92 185 VAL B O 1
ATOM 2783 N N . LYS B 1 189 ? 19.095 5.355 -0.668 1.00 31.60 186 LYS B N 1
ATOM 2784 C CA . LYS B 1 189 ? 20.129 5.887 0.170 1.00 34.12 186 LYS B CA 1
ATOM 2785 C C . LYS B 1 189 ? 19.702 7.281 0.682 1.00 35.04 186 LYS B C 1
ATOM 2786 O O . LYS B 1 189 ? 20.448 8.232 0.508 1.00 35.76 186 LYS B O 1
ATOM 2788 N N . ARG B 1 190 ? 18.488 7.352 1.248 1.00 34.18 187 ARG B N 1
ATOM 2789 C CA . ARG B 1 190 ? 17.926 8.552 1.885 1.00 35.24 187 ARG B CA 1
ATOM 2790 C C . ARG B 1 190 ? 17.763 9.755 0.916 1.00 35.20 187 ARG B C 1
ATOM 2791 O O . ARG B 1 190 ? 17.473 10.889 1.409 1.00 34.99 187 ARG B O 1
ATOM 2799 N N . ARG B 1 191 ? 17.880 9.506 -0.419 1.00 33.41 188 ARG B N 1
ATOM 2800 C CA . ARG B 1 191 ? 17.602 10.543 -1.467 1.00 32.78 188 ARG B CA 1
ATOM 2801 C C . ARG B 1 191 ? 16.371 10.206 -2.335 1.00 29.89 188 ARG B C 1
ATOM 2802 O O . ARG B 1 191 ? 16.041 9.036 -2.525 1.00 28.02 188 ARG B O 1
ATOM 2810 N N . ASN B 1 192 ? 15.724 11.236 -2.876 1.00 27.70 189 ASN B N 1
ATOM 2811 C CA . ASN B 1 192 ? 14.629 11.008 -3.793 1.00 27.62 189 ASN B CA 1
ATOM 2812 C C . ASN B 1 192 ? 15.040 10.284 -5.089 1.00 27.14 189 ASN B C 1
ATOM 2813 O O . ASN B 1 192 ? 16.062 10.615 -5.687 1.00 26.74 189 ASN B O 1
ATOM 2818 N N . ARG B 1 193 ? 14.188 9.397 -5.566 1.00 24.99 190 ARG B N 1
ATOM 2819 C CA . ARG B 1 193 ? 14.323 8.867 -6.897 1.00 24.32 190 ARG B CA 1
ATOM 2820 C C . ARG B 1 193 ? 13.035 9.004 -7.722 1.00 23.44 190 ARG B C 1
ATOM 2821 O O . ARG B 1 193 ? 12.028 8.519 -7.343 1.00 23.61 190 ARG B O 1
ATOM 2829 N N . ASP B 1 194 ? 13.118 9.679 -8.838 1.00 23.98 191 ASP B N 1
ATOM 2830 C CA . ASP B 1 194 ? 12.091 9.595 -9.858 1.00 25.31 191 ASP B CA 1
ATOM 2831 C C . ASP B 1 194 ? 12.508 8.550 -10.884 1.00 25.04 191 ASP B C 1
ATOM 2832 O O . ASP B 1 194 ? 13.662 8.504 -11.302 1.00 25.95 191 ASP B O 1
ATOM 2837 N N . THR B 1 195 ? 11.591 7.673 -11.307 1.00 23.29 192 THR B N 1
ATOM 2838 C CA . THR B 1 195 ? 11.958 6.597 -12.213 1.00 22.19 192 THR B CA 1
ATOM 2839 C C . THR B 1 195 ? 11.486 6.949 -13.604 1.00 22.27 192 THR B C 1
ATOM 2840 O O . THR B 1 195 ? 10.283 7.069 -13.827 1.00 21.49 192 THR B O 1
ATOM 2844 N N . HIS B 1 196 ? 12.414 7.026 -14.563 1.00 22.25 193 HIS B N 1
ATOM 2845 C CA . HIS B 1 196 ? 11.992 7.111 -15.960 1.00 23.34 193 HIS B CA 1
ATOM 2846 C C . HIS B 1 196 ? 11.557 5.685 -16.409 1.00 23.06 193 HIS B C 1
ATOM 2847 O O . HIS B 1 196 ? 12.279 4.725 -16.157 1.00 24.15 193 HIS B O 1
ATOM 2854 N N . VAL B 1 197 ? 10.420 5.591 -17.074 1.00 22.72 194 VAL B N 1
ATOM 2855 C CA . VAL B 1 197 ? 9.930 4.304 -17.620 1.00 21.01 194 VAL B CA 1
ATOM 2856 C C . VAL B 1 197 ? 9.933 4.340 -19.158 1.00 22.15 194 VAL B C 1
ATOM 2857 O O . VAL B 1 197 ? 9.328 5.244 -19.795 1.00 20.98 194 VAL B O 1
ATOM 2861 N N . PHE B 1 198 ? 10.634 3.387 -19.767 1.00 23.77 195 PHE B N 1
ATOM 2862 C CA . PHE B 1 198 ? 10.710 3.248 -21.224 1.00 23.44 195 PHE B CA 1
ATOM 2863 C C . PHE B 1 198 ? 10.212 1.813 -21.592 1.00 25.05 195 PHE B C 1
ATOM 2864 O O . PHE B 1 198 ? 10.258 0.899 -20.776 1.00 23.20 195 PHE B O 1
ATOM 2872 N N . SER B 1 199 ? 9.695 1.642 -22.799 1.00 24.81 196 SER B N 1
ATOM 2873 C CA . SER B 1 199 ? 9.244 0.339 -23.219 1.00 24.49 196 SER B CA 1
ATOM 2874 C C . SER B 1 199 ? 9.461 0.125 -24.684 1.00 24.97 196 SER B C 1
ATOM 2875 O O . SER B 1 199 ? 9.564 1.085 -25.468 1.00 25.37 196 SER B O 1
ATOM 2886 N N . LEU B 1 201 ? 7.513 -2.349 -27.594 1.00 28.31 198 LEU B N 1
ATOM 2887 C CA . LEU B 1 201 ? 6.459 -3.270 -27.820 1.00 28.91 198 LEU B CA 1
ATOM 2888 C C . LEU B 1 201 ? 6.886 -4.338 -28.856 1.00 29.05 198 LEU B C 1
ATOM 2889 O O . LEU B 1 201 ? 7.856 -4.135 -29.562 1.00 29.83 198 LEU B O 1
ATOM 2894 N N . ASP B 1 202 ? 6.205 -5.474 -28.906 1.00 31.03 199 ASP B N 1
ATOM 2895 C CA . ASP B 1 202 ? 6.534 -6.514 -29.875 1.00 33.14 199 ASP B CA 1
ATOM 2896 C C . ASP B 1 202 ? 6.416 -5.969 -31.338 1.00 34.08 199 ASP B C 1
ATOM 2897 O O . ASP B 1 202 ? 7.288 -6.268 -32.182 1.00 35.61 199 ASP B O 1
ATOM 2902 N N . GLY B 1 203 ? 5.444 -5.088 -31.612 1.00 34.19 200 GLY B N 1
ATOM 2903 C CA . GLY B 1 203 ? 5.385 -4.492 -32.985 1.00 35.15 200 GLY B CA 1
ATOM 2904 C C . GLY B 1 203 ? 6.593 -3.616 -33.291 1.00 34.72 200 GLY B C 1
ATOM 2905 O O . GLY B 1 203 ? 7.046 -3.530 -34.471 1.00 35.09 200 GLY B O 1
ATOM 2906 N N . GLU B 1 204 ? 7.150 -3.000 -32.236 1.00 32.97 201 GLU B N 1
ATOM 2907 C CA . GLU B 1 204 ? 8.321 -2.170 -32.350 1.00 32.91 201 GLU B CA 1
ATOM 2908 C C . GLU B 1 204 ? 9.594 -2.969 -32.590 1.00 34.17 201 GLU B C 1
ATOM 2909 O O . GLU B 1 204 ? 10.474 -2.529 -33.371 1.00 34.93 201 GLU B O 1
ATOM 2915 N N . TRP B 1 205 ? 9.641 -4.179 -32.009 1.00 34.28 202 TRP B N 1
ATOM 2916 C CA . TRP B 1 205 ? 10.765 -5.049 -32.121 1.00 34.70 202 TRP B CA 1
ATOM 2917 C C . TRP B 1 205 ? 10.881 -5.501 -33.581 1.00 36.75 202 TRP B C 1
ATOM 2918 O O . TRP B 1 205 ? 11.958 -5.394 -34.217 1.00 34.69 202 TRP B O 1
ATOM 2929 N N . ASP B 1 206 ? 9.751 -5.959 -34.105 1.00 37.00 203 ASP B N 1
ATOM 2930 C CA . ASP B 1 206 ? 9.648 -6.332 -35.495 1.00 39.92 203 ASP B CA 1
ATOM 2931 C C . ASP B 1 206 ? 10.189 -5.237 -36.457 1.00 41.98 203 ASP B C 1
ATOM 2932 O O . ASP B 1 206 ? 10.879 -5.564 -37.449 1.00 42.37 203 ASP B O 1
ATOM 2937 N N . ALA B 1 207 ? 9.886 -3.981 -36.149 1.00 41.77 204 ALA B N 1
ATOM 2938 C CA . ALA B 1 207 ? 10.144 -2.860 -37.068 1.00 43.94 204 ALA B CA 1
ATOM 2939 C C . ALA B 1 207 ? 11.471 -2.159 -36.779 1.00 45.79 204 ALA B C 1
ATOM 2940 O O . ALA B 1 207 ? 11.827 -1.228 -37.538 1.00 46.47 204 ALA B O 1
#

CATH classification: 3.40.630.30

B-factor: mean 33.72, std 9.95, range [14.26, 87.3]

Nearest PDB structures (foldseek):
  3pzj-assembly1_A  TM=1.005E+00  e=1.198E-40  Chromobacterium violaceum
  3pzj-assembly1_B  TM=9.686E-01  e=1.371E-33  Chromobacterium violaceum
  4r87-assembly1_B  TM=7.865E-01  e=2.801E-08  Vibrio cholerae O1 biovar El Tor str. N16961
  7kwh-assembly1_D  TM=7.451E-01  e=2.801E-08  Vibrio cholerae O1 biovar El Tor str. N16961
  2fia-assembly1_A  TM=7.380E-01  e=2.994E-05  Enterococcus faecalis V583

InterPro domains:
  IPR000182 GNAT domain [PF13302] (39-174)
  IPR000182 GNAT domain [PS51186] (49-191)
  IPR016181 Acyl-CoA N-acyltransferase [SSF55729] (31-198)
  IPR051908 Ribosomal-protein N-acetyltransferase [PTHR43441] (27-206)

Radius of gyration: 22.48 Å; Cα contacts (8 Å, |Δi|>4): 714; chains: 2; bounding box: 64×45×49 Å

Secondary structure (DSSP, 8-state):
-PPPP---PPPTT--PPPPPPSS-EE-SSEEEEEP-HHHHHHHHHHHHHT-GGGGTTSSS---SSHHHHHHHHHHHHHSTT-EEEEEEETT-----EEEEEE--GGGTEEEEEEEEE-TTTTTSHHHHHHHHHHHHHHHHTT-SEEEEEEETT-HHHHHHHHHHTPPEEEEETT--BTTB---EEEE--HHHHH-/-------PPPSS-EE-SS-EEEEP-HHHHHHHHHHHHTT-GGGGTTSSS---SSHHHHHHHHHHHHTSTT-EEEEEE----EEEEEEEE--TTTTEEEEEEEEE-TTT--HHHHHHHHHHHHHHHTT-SEEEEEEETT-HHHHHHHHHHT--EEEEETT--BTTB--PEEEE--HHHHH-

Organism: Chromobacterium violaceum (strain ATCC 12472 / DSM 30191 / JCM 1249 / CCUG 213 / NBRC 12614 / NCIMB 9131 / NCTC 9757 / MK) (NCBI:txid243365)